Protein AF-0000000086030149 (afdb_homodimer)

Structure (mmCIF, N/CA/C/O backbone):
data_AF-0000000086030149-model_v1
#
loop_
_entity.id
_entity.type
_entity.pdbx_description
1 polymer "Cytokinin riboside 5'-monophosphate phosphoribohydrolase"
#
loop_
_atom_site.group_PDB
_atom_site.id
_atom_site.type_symbol
_atom_site.label_atom_id
_atom_site.label_alt_id
_atom_site.label_comp_id
_atom_site.label_asym_id
_atom_site.label_entity_id
_atom_site.label_seq_id
_atom_site.pdbx_PDB_ins_code
_atom_site.Cartn_x
_atom_site.Cartn_y
_atom_site.Cartn_z
_atom_site.occupancy
_atom_site.B_iso_or_equiv
_atom_site.auth_seq_id
_atom_site.auth_comp_id
_atom_site.auth_asym_id
_atom_site.auth_atom_id
_atom_site.pdbx_PDB_model_num
ATOM 1 N N . MET A 1 1 ? -12.594 3.15 23.938 1 31.2 1 MET A N 1
ATOM 2 C CA . MET A 1 1 ? -12.234 3.365 22.547 1 31.2 1 MET A CA 1
ATOM 3 C C . MET A 1 1 ? -10.844 2.828 22.25 1 31.2 1 MET A C 1
ATOM 5 O O . MET A 1 1 ? -10.547 2.432 21.125 1 31.2 1 MET A O 1
ATOM 9 N N . PHE A 1 2 ? -9.891 2.914 23.5 1 43.19 2 PHE A N 1
ATOM 10 C CA . PHE A 1 2 ? -8.516 2.43 23.625 1 43.19 2 PHE A CA 1
ATOM 11 C C . PHE A 1 2 ? -8.477 0.907 23.578 1 43.19 2 PHE A C 1
ATOM 13 O O . PHE A 1 2 ? -7.516 0.324 23.062 1 43.19 2 PHE A O 1
ATOM 20 N N . HIS A 1 3 ? -9.438 0.373 24.297 1 47.28 3 HIS A N 1
ATOM 21 C CA . HIS A 1 3 ? -9.578 -1.041 24.625 1 47.28 3 HIS A CA 1
ATOM 22 C C . HIS A 1 3 ? -9.57 -1.903 23.359 1 47.28 3 HIS A C 1
ATOM 24 O O . HIS A 1 3 ? -8.984 -2.988 23.359 1 47.28 3 HIS A O 1
ATOM 30 N N . ASP A 1 4 ? -9.812 -1.198 22.062 1 72.81 4 ASP A N 1
ATOM 31 C CA . ASP A 1 4 ? -10.172 -1.908 20.844 1 72.81 4 ASP A CA 1
ATOM 32 C C . ASP A 1 4 ? -8.984 -1.987 19.891 1 72.81 4 ASP A C 1
ATOM 34 O O . ASP A 1 4 ? -8.789 -3.002 19.219 1 72.81 4 ASP A O 1
ATOM 38 N N . LYS A 1 5 ? -7.871 -1.303 20.375 1 82.5 5 LYS A N 1
ATOM 39 C CA . LYS A 1 5 ? -6.75 -1.304 19.438 1 82.5 5 LYS A CA 1
ATOM 40 C C . LYS A 1 5 ? -5.777 -2.439 19.75 1 82.5 5 LYS A C 1
ATOM 42 O O . LYS A 1 5 ? -5.289 -3.109 18.828 1 82.5 5 LYS A O 1
ATOM 47 N N . LEU A 1 6 ? -5.566 -2.67 21.078 1 86.5 6 LEU A N 1
ATOM 48 C CA . LEU A 1 6 ? -4.672 -3.75 21.484 1 86.5 6 LEU A CA 1
ATOM 49 C C . LEU A 1 6 ? -5.188 -5.098 20.984 1 86.5 6 LEU A C 1
ATOM 51 O O . LEU A 1 6 ? -4.402 -5.957 20.578 1 86.5 6 LEU A O 1
ATOM 55 N N . GLN A 1 7 ? -6.438 -5.141 21.016 1 89.12 7 GLN A N 1
ATOM 56 C CA . GLN A 1 7 ? -7.043 -6.371 20.516 1 89.12 7 GLN A CA 1
ATOM 57 C C . GLN A 1 7 ? -6.781 -6.543 19.016 1 89.12 7 GLN A C 1
ATOM 59 O O . GLN A 1 7 ? -6.523 -7.6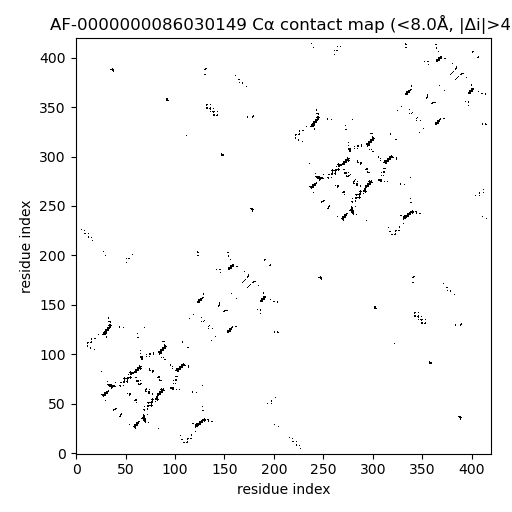52 18.547 1 89.12 7 GLN A O 1
ATOM 64 N N . ASP A 1 8 ? -6.789 -5.492 18.344 1 91.19 8 ASP A N 1
ATOM 65 C CA . ASP A 1 8 ? -6.523 -5.539 16.906 1 91.19 8 ASP A CA 1
ATOM 66 C C . ASP A 1 8 ? -5.086 -5.977 16.625 1 91.19 8 ASP A C 1
ATOM 68 O O . ASP A 1 8 ? -4.844 -6.801 15.742 1 91.19 8 ASP A O 1
ATOM 72 N N . TYR A 1 9 ? -4.184 -5.484 17.453 1 93.19 9 TYR A N 1
ATOM 73 C CA . TYR A 1 9 ? -2.779 -5.828 17.25 1 93.19 9 TYR A CA 1
ATOM 74 C C . TYR A 1 9 ? -2.533 -7.305 17.547 1 93.19 9 TYR A C 1
ATOM 76 O O . TYR A 1 9 ? -1.811 -7.98 16.812 1 93.19 9 TYR A O 1
ATOM 84 N N . ARG A 1 10 ? -3.16 -7.777 18.547 1 91.75 10 ARG A N 1
ATOM 85 C CA . ARG A 1 10 ? -3.018 -9.188 18.906 1 91.75 10 ARG A CA 1
ATOM 86 C C . ARG A 1 10 ? -3.607 -10.086 17.828 1 91.75 10 ARG A C 1
ATOM 88 O O . ARG A 1 10 ? -3.057 -11.148 17.531 1 91.75 10 ARG A O 1
ATOM 95 N N . GLN A 1 11 ? -4.664 -9.641 17.281 1 94 11 GLN A N 1
ATOM 96 C CA . GLN A 1 11 ? -5.293 -10.422 16.219 1 94 11 GLN A CA 1
ATOM 97 C C . GLN A 1 11 ? -4.395 -10.492 14.984 1 94 11 GLN A C 1
ATOM 99 O O . GLN A 1 11 ? -4.293 -11.547 14.344 1 94 11 GLN A O 1
ATOM 104 N N . ILE A 1 12 ? -3.762 -9.422 14.688 1 94.56 12 ILE A N 1
ATOM 105 C CA . ILE A 1 12 ? -2.848 -9.391 13.555 1 94.56 12 ILE A CA 1
ATOM 106 C C . ILE A 1 12 ? -1.706 -10.383 13.781 1 94.56 12 ILE A C 1
ATOM 108 O O . ILE A 1 12 ? -1.354 -11.148 12.883 1 94.56 12 ILE A O 1
ATOM 112 N N . LEU A 1 13 ? -1.191 -10.383 14.984 1 94 13 LEU A N 1
ATOM 113 C CA . LEU A 1 13 ? -0.119 -11.305 15.336 1 94 13 LEU A CA 1
ATOM 114 C C . LEU A 1 13 ? -0.585 -12.75 15.211 1 94 13 LEU A C 1
ATOM 116 O O . LEU A 1 13 ? 0.113 -13.586 14.633 1 94 13 LEU A O 1
ATOM 120 N N . ASP A 1 14 ? -1.779 -13 15.656 1 95.69 14 ASP A N 1
ATOM 121 C CA . ASP A 1 14 ? -2.332 -14.352 15.609 1 95.69 14 ASP A CA 1
ATOM 122 C C . ASP A 1 14 ? -2.541 -14.812 14.172 1 95.69 14 ASP A C 1
ATOM 124 O O . ASP A 1 14 ? -2.289 -15.977 13.844 1 95.69 14 ASP A O 1
ATOM 128 N N . GLU A 1 15 ? -2.98 -13.938 13.352 1 96.88 15 GLU A N 1
ATOM 129 C CA . GLU A 1 15 ? -3.176 -14.242 11.938 1 96.88 15 GLU A CA 1
ATOM 130 C C . GLU A 1 15 ? -1.861 -14.641 11.273 1 96.88 15 GLU A C 1
ATOM 132 O O . GLU A 1 15 ? -1.813 -15.609 10.516 1 96.88 15 GLU A O 1
ATOM 137 N N . CYS A 1 16 ? -0.811 -13.953 11.633 1 96.56 16 CYS A N 1
ATOM 138 C CA . CYS A 1 16 ? 0.49 -14.227 11.031 1 96.56 16 CYS A CA 1
ATOM 139 C C . CYS A 1 16 ? 1.035 -15.57 11.5 1 96.56 16 CYS A C 1
ATOM 141 O O . CYS A 1 16 ? 1.517 -16.375 10.695 1 96.56 16 CYS A O 1
ATOM 143 N N . VAL A 1 17 ? 0.889 -15.805 12.75 1 95.75 17 VAL A N 1
ATOM 144 C CA . VAL A 1 17 ? 1.412 -17.031 13.328 1 95.75 17 VAL A CA 1
ATOM 145 C C . VAL A 1 17 ? 0.68 -18.234 12.734 1 95.75 17 VAL A C 1
ATOM 147 O O . VAL A 1 17 ? 1.31 -19.219 12.336 1 95.75 17 VAL A O 1
ATOM 150 N N . ARG A 1 18 ? -0.593 -18.125 12.602 1 96.44 18 ARG A N 1
ATOM 151 C CA . ARG A 1 18 ? -1.398 -19.203 12.031 1 96.44 18 ARG A CA 1
ATOM 152 C C . ARG A 1 18 ? -1.04 -19.438 10.57 1 96.44 18 ARG A C 1
ATOM 154 O O . ARG A 1 18 ? -0.908 -20.594 10.141 1 96.44 18 ARG A O 1
ATOM 161 N N . ALA A 1 19 ? -0.898 -18.406 9.867 1 97.69 19 ALA A N 1
ATOM 162 C CA . ALA A 1 19 ? -0.553 -18.516 8.453 1 97.69 19 ALA A CA 1
ATOM 163 C C . ALA A 1 19 ? 0.834 -19.125 8.273 1 97.69 19 ALA A C 1
ATOM 165 O O . ALA A 1 19 ? 1.044 -19.953 7.383 1 97.69 19 ALA A O 1
ATOM 166 N N . ASP A 1 20 ? 1.762 -18.766 9.133 1 96.81 20 ASP A N 1
ATOM 167 C CA . ASP A 1 20 ? 3.125 -19.281 9.07 1 96.81 20 ASP A CA 1
ATOM 168 C C . ASP A 1 20 ? 3.143 -20.797 9.219 1 96.81 20 ASP A C 1
ATOM 170 O O . ASP A 1 20 ? 3.898 -21.484 8.523 1 96.81 20 ASP A O 1
ATOM 174 N N . GLU A 1 21 ? 2.357 -21.266 10.047 1 96.06 21 GLU A N 1
ATOM 175 C CA . GLU A 1 21 ? 2.312 -22.703 10.312 1 96.06 21 GLU A CA 1
ATOM 176 C C . GLU A 1 21 ? 1.965 -23.484 9.047 1 96.06 21 GLU A C 1
ATOM 178 O O . GLU A 1 21 ? 2.506 -24.578 8.812 1 96.06 21 GLU A O 1
ATOM 183 N N . GLN A 1 22 ? 1.144 -22.906 8.219 1 96.88 22 GLN A N 1
ATOM 184 C CA . GLN A 1 22 ? 0.702 -23.578 7.004 1 96.88 22 GLN A CA 1
ATOM 185 C C . GLN A 1 22 ? 1.646 -23.297 5.84 1 96.88 22 GLN A C 1
ATOM 187 O O . GLN A 1 22 ? 2.045 -24.203 5.117 1 96.88 22 GLN A O 1
ATOM 192 N N . LEU A 1 23 ? 2.092 -22.141 5.758 1 97.38 23 LEU A N 1
ATOM 193 C CA . LEU A 1 23 ? 2.816 -21.703 4.57 1 97.38 23 LEU A CA 1
ATOM 194 C C . LEU A 1 23 ? 4.25 -22.219 4.586 1 97.38 23 LEU A C 1
ATOM 196 O O . LEU A 1 23 ? 4.844 -22.453 3.529 1 97.38 23 LEU A O 1
ATOM 200 N N . GLU A 1 24 ? 4.797 -22.516 5.73 1 95.5 24 GLU A N 1
ATOM 201 C CA . GLU A 1 24 ? 6.152 -23.047 5.84 1 95.5 24 GLU A CA 1
ATOM 202 C C . GLU A 1 24 ? 6.262 -24.422 5.191 1 95.5 24 GLU A C 1
ATOM 204 O O . GLU A 1 24 ? 7.32 -24.797 4.684 1 95.5 24 GLU A O 1
ATOM 209 N N . THR A 1 25 ? 5.145 -25.078 5.074 1 95.12 25 THR A N 1
ATOM 210 C CA . THR A 1 25 ? 5.16 -26.469 4.609 1 95.12 25 THR A CA 1
ATOM 211 C C . THR A 1 25 ? 4.973 -26.531 3.096 1 95.12 25 THR A C 1
ATOM 213 O O . THR A 1 25 ? 5.121 -27.594 2.492 1 95.12 25 THR A O 1
ATOM 216 N N . VAL A 1 26 ? 4.801 -25.375 2.494 1 95.31 26 VAL A N 1
ATOM 217 C CA . VAL A 1 26 ? 4.422 -25.453 1.087 1 95.31 26 VAL A CA 1
ATOM 218 C C . VAL A 1 26 ? 5.312 -24.531 0.253 1 95.31 26 VAL A C 1
ATOM 220 O O . VAL A 1 26 ? 4.914 -24.094 -0.823 1 95.31 26 VAL A O 1
ATOM 223 N N . ARG A 1 27 ? 6.473 -24.281 0.708 1 93.25 27 ARG A N 1
ATOM 224 C CA . ARG A 1 27 ? 7.465 -23.531 -0.051 1 93.25 27 ARG A CA 1
ATOM 225 C C . ARG A 1 27 ? 8.07 -24.375 -1.162 1 93.25 27 ARG A C 1
ATOM 227 O O . ARG A 1 27 ? 8.039 -25.609 -1.095 1 93.25 27 ARG A O 1
ATOM 234 N N . PRO A 1 28 ? 8.625 -23.625 -2.164 1 94.81 28 PRO A N 1
ATOM 235 C CA . PRO A 1 28 ? 8.633 -22.203 -2.539 1 94.81 28 PRO A CA 1
ATOM 236 C C . PRO A 1 28 ? 7.324 -21.75 -3.188 1 94.81 28 PRO A C 1
ATOM 238 O O . PRO A 1 28 ? 6.566 -22.578 -3.697 1 94.81 28 PRO A O 1
ATOM 241 N N . ALA A 1 29 ? 7.043 -20.438 -3.137 1 97.94 29 ALA A N 1
ATOM 242 C CA . ALA A 1 29 ? 5.758 -19.953 -3.625 1 97.94 29 ALA A CA 1
ATOM 243 C C . ALA A 1 29 ? 5.941 -18.734 -4.523 1 97.94 29 ALA A C 1
ATOM 245 O O . ALA A 1 29 ? 6.996 -18.094 -4.508 1 97.94 29 ALA A O 1
ATOM 246 N N . VAL A 1 30 ? 4.934 -18.5 -5.344 1 98.69 30 VAL A N 1
ATOM 247 C CA . VAL A 1 30 ? 4.785 -17.281 -6.121 1 98.69 30 VAL A CA 1
ATOM 248 C C . VAL A 1 30 ? 3.471 -16.594 -5.758 1 98.69 30 VAL A C 1
ATOM 250 O O . VAL A 1 30 ? 2.447 -17.25 -5.57 1 98.69 30 VAL A O 1
ATOM 253 N N . SER A 1 31 ? 3.537 -15.273 -5.539 1 98.88 31 SER A N 1
ATOM 254 C CA . SER A 1 31 ? 2.328 -14.5 -5.281 1 98.88 31 SER A CA 1
ATOM 255 C C . SER A 1 31 ? 1.774 -13.891 -6.566 1 98.88 31 SER A C 1
ATOM 257 O O . SER A 1 31 ? 2.521 -13.312 -7.355 1 98.88 31 SER A O 1
ATOM 259 N N . ILE A 1 32 ? 0.472 -14.047 -6.73 1 98.94 32 ILE A N 1
ATOM 260 C CA . ILE A 1 32 ? -0.222 -13.414 -7.848 1 98.94 32 ILE A CA 1
ATOM 261 C C . ILE A 1 32 ? -1.259 -12.422 -7.32 1 98.94 32 ILE A C 1
ATOM 263 O O . ILE A 1 32 ? -2.164 -12.805 -6.574 1 98.94 32 ILE A O 1
ATOM 267 N N . TYR A 1 33 ? -1.094 -11.094 -7.695 1 98.88 33 TYR A N 1
ATOM 268 C CA . TYR A 1 33 ? -2.055 -10.039 -7.387 1 98.88 33 TYR A CA 1
ATOM 269 C C . TYR A 1 33 ? -2.943 -9.75 -8.594 1 98.88 33 TYR A C 1
ATOM 271 O O . TYR A 1 33 ? -2.463 -9.68 -9.727 1 98.88 33 TYR A O 1
ATOM 279 N N . GLY A 1 34 ? -4.254 -9.57 -8.266 1 98.81 34 GLY A N 1
ATOM 280 C CA . GLY A 1 34 ? -5.102 -9.25 -9.406 1 98.81 34 GLY A CA 1
ATOM 281 C C . GLY A 1 34 ? -6.516 -8.867 -9.008 1 98.81 34 GLY A C 1
ATOM 282 O O . GLY A 1 34 ? -6.914 -9.062 -7.855 1 98.81 34 GLY A O 1
ATOM 283 N N . SER A 1 35 ? -7.277 -8.531 -9.938 1 98.62 35 SER A N 1
ATOM 284 C CA . SER A 1 35 ? -8.617 -7.973 -9.789 1 98.62 35 SER A CA 1
ATOM 285 C C . SER A 1 35 ? -9.578 -8.984 -9.172 1 98.62 35 SER A C 1
ATOM 287 O O . SER A 1 35 ? -9.578 -10.156 -9.547 1 98.62 35 SER A O 1
ATOM 289 N N . ALA A 1 36 ? -10.453 -8.461 -8.375 1 97.56 36 ALA A N 1
ATOM 290 C CA . ALA A 1 36 ? -11.562 -9.25 -7.852 1 97.56 36 ALA A CA 1
ATOM 291 C C . ALA A 1 36 ? -12.75 -9.211 -8.805 1 97.56 36 ALA A C 1
ATOM 293 O O . ALA A 1 36 ? -13.727 -9.953 -8.617 1 97.56 36 ALA A O 1
ATOM 294 N N . ARG A 1 37 ? -12.664 -8.453 -9.914 1 97.38 37 ARG A N 1
ATOM 295 C CA . ARG A 1 37 ? -13.898 -8.102 -10.602 1 97.38 37 ARG A CA 1
ATOM 296 C C . ARG A 1 37 ? -13.906 -8.625 -12.031 1 97.38 37 ARG A C 1
ATOM 298 O O . ARG A 1 37 ? -14.969 -8.781 -12.633 1 97.38 37 ARG A O 1
ATOM 305 N N . LEU A 1 38 ? -12.734 -8.891 -12.609 1 98.12 38 LEU A N 1
ATOM 306 C CA . LEU A 1 38 ? -12.727 -9.312 -14.008 1 98.12 38 LEU A CA 1
ATOM 307 C C . LEU A 1 38 ? -13.391 -10.68 -14.164 1 98.12 38 LEU A C 1
ATOM 309 O O . LEU A 1 38 ? -13.086 -11.609 -13.422 1 98.12 38 LEU A O 1
ATOM 313 N N . PRO A 1 39 ? -14.211 -10.82 -15.133 1 97.5 39 PRO A N 1
ATOM 314 C CA . PRO A 1 39 ? -14.992 -12.055 -15.281 1 97.5 39 PRO A CA 1
ATOM 315 C C . PRO A 1 39 ? -14.188 -13.195 -15.898 1 97.5 39 PRO A C 1
ATOM 317 O O . PRO A 1 39 ? -13.117 -12.961 -16.469 1 97.5 39 PRO A O 1
ATOM 320 N N . GLU A 1 40 ? -14.734 -14.328 -15.875 1 97.81 40 GLU A N 1
ATOM 321 C CA . GLU A 1 40 ? -14.078 -15.57 -16.297 1 97.81 40 GLU A CA 1
ATOM 322 C C . GLU A 1 40 ? -13.781 -15.555 -17.781 1 97.81 40 GLU A C 1
ATOM 324 O O . GLU A 1 40 ? -12.812 -16.172 -18.234 1 97.81 40 GLU A O 1
ATOM 329 N N . HIS A 1 41 ? -14.562 -14.797 -18.516 1 97.5 41 HIS A N 1
ATOM 330 C CA . HIS A 1 41 ? -14.406 -14.852 -19.969 1 97.5 41 HIS A CA 1
ATOM 331 C C . HIS A 1 41 ? -13.383 -13.82 -20.453 1 97.5 41 HIS A C 1
ATOM 333 O O . HIS A 1 41 ? -13.078 -13.758 -21.641 1 97.5 41 HIS A O 1
ATOM 339 N N . SER A 1 42 ? -12.82 -13.07 -19.516 1 97.94 42 SER A N 1
ATOM 340 C CA . SER A 1 42 ? -11.828 -12.078 -19.922 1 97.94 42 SER A CA 1
ATOM 341 C C . SER A 1 42 ? -10.516 -12.742 -20.328 1 97.94 42 SER A C 1
ATOM 343 O O . SER A 1 42 ? -10.164 -13.805 -19.797 1 97.94 42 SER A O 1
ATOM 345 N N . PRO A 1 43 ? -9.781 -12.141 -21.297 1 98.12 43 PRO A N 1
ATOM 346 C CA . PRO A 1 43 ? -8.469 -12.672 -21.672 1 98.12 43 PRO A CA 1
ATOM 347 C C . PRO A 1 43 ? -7.492 -12.703 -20.5 1 98.12 43 PRO A C 1
ATOM 349 O O . PRO A 1 43 ? -6.645 -13.594 -20.422 1 98.12 43 PRO A O 1
ATOM 352 N N . GLU A 1 44 ? -7.625 -11.797 -19.594 1 98.56 44 GLU A N 1
ATOM 353 C CA . GLU A 1 44 ? -6.762 -11.75 -18.406 1 98.56 44 GLU A CA 1
ATOM 354 C C . GLU A 1 44 ? -6.992 -12.961 -17.516 1 98.56 44 GLU A C 1
ATOM 356 O O . GLU A 1 44 ? -6.047 -13.492 -16.922 1 98.56 44 GLU A O 1
ATOM 361 N N . TYR A 1 45 ? -8.258 -13.359 -17.422 1 98.75 45 TYR A N 1
ATOM 362 C CA . TYR A 1 45 ? -8.586 -14.539 -16.625 1 98.75 45 TYR A CA 1
ATOM 363 C C . TYR A 1 45 ? -7.906 -15.781 -17.172 1 98.75 45 TYR A C 1
ATOM 365 O O . TYR A 1 45 ? -7.223 -16.5 -16.453 1 98.75 45 TYR A O 1
ATOM 373 N N . ALA A 1 46 ? -8.023 -15.977 -18.453 1 98.75 46 ALA A N 1
ATOM 374 C CA . ALA A 1 46 ? -7.441 -17.141 -19.125 1 98.75 46 ALA A CA 1
ATOM 375 C C . ALA A 1 46 ? -5.922 -17.141 -18.984 1 98.75 46 ALA A C 1
ATOM 377 O O . ALA A 1 46 ? -5.32 -18.188 -18.703 1 98.75 46 ALA A O 1
ATOM 378 N N . GLN A 1 47 ? -5.34 -16.031 -19.188 1 98.81 47 GLN A N 1
ATOM 379 C CA . GLN A 1 47 ? -3.887 -15.93 -19.094 1 98.81 47 GLN A CA 1
ATOM 380 C C . GLN A 1 47 ? -3.398 -16.203 -17.672 1 98.81 47 GLN A C 1
ATOM 382 O O . GLN A 1 47 ? -2.408 -16.906 -17.484 1 98.81 47 GLN A O 1
ATOM 387 N N . THR A 1 48 ? -4.086 -15.672 -16.688 1 98.88 48 THR A N 1
ATOM 388 C CA . THR A 1 48 ? -3.713 -15.875 -15.289 1 98.88 48 THR A CA 1
ATOM 389 C C . THR A 1 48 ? -3.812 -17.359 -14.914 1 98.88 48 THR A C 1
ATOM 391 O O . THR A 1 48 ? -2.93 -17.891 -14.242 1 98.88 48 THR A O 1
ATOM 394 N N . GLU A 1 49 ? -4.863 -17.969 -15.391 1 98.88 49 GLU A N 1
ATOM 395 C CA . GLU A 1 49 ? -5.059 -19.391 -15.133 1 98.88 49 GLU A CA 1
ATOM 396 C C . GLU A 1 49 ? -3.922 -20.219 -15.734 1 98.88 49 GLU A C 1
ATOM 398 O O . GLU A 1 49 ? -3.379 -21.109 -15.07 1 98.88 49 GLU A O 1
ATOM 403 N N . ARG A 1 50 ? -3.529 -19.906 -16.938 1 98.81 50 ARG A N 1
ATOM 404 C CA . ARG A 1 50 ? -2.453 -20.625 -17.609 1 98.81 50 ARG A CA 1
ATOM 405 C C . ARG A 1 50 ? -1.127 -20.438 -16.891 1 98.81 50 ARG A C 1
ATOM 407 O O . ARG A 1 50 ? -0.389 -21.391 -16.656 1 98.81 50 ARG A O 1
ATOM 414 N N . LEU A 1 51 ? -0.843 -19.234 -16.516 1 98.81 51 LEU A N 1
ATOM 415 C CA . LEU A 1 51 ? 0.399 -18.938 -15.805 1 98.81 51 LEU A CA 1
ATOM 416 C C . LEU A 1 51 ? 0.464 -19.703 -14.484 1 98.81 51 LEU A C 1
ATOM 418 O O . LEU A 1 51 ? 1.471 -20.344 -14.188 1 98.81 51 LEU A O 1
ATOM 422 N N . ALA A 1 52 ? -0.624 -19.656 -13.75 1 98.88 52 ALA A N 1
ATOM 423 C CA . ALA A 1 52 ? -0.663 -20.312 -12.445 1 98.88 52 ALA A CA 1
ATOM 424 C C . ALA A 1 52 ? -0.482 -21.812 -12.586 1 98.88 52 ALA A C 1
ATOM 426 O O . ALA A 1 52 ? 0.21 -22.453 -11.781 1 98.88 52 ALA A O 1
ATOM 427 N N . ARG A 1 53 ? -1.09 -22.391 -13.602 1 98.81 53 ARG A N 1
ATOM 428 C CA . ARG A 1 53 ? -0.941 -23.828 -13.859 1 98.81 53 ARG A CA 1
ATOM 429 C C . ARG A 1 53 ? 0.511 -24.188 -14.156 1 98.81 53 ARG A C 1
ATOM 431 O O . ARG A 1 53 ? 1.021 -25.188 -13.672 1 98.81 53 ARG A O 1
ATOM 438 N N . ARG A 1 54 ? 1.147 -23.375 -14.898 1 98.62 54 ARG A N 1
ATOM 439 C CA . ARG A 1 54 ? 2.541 -23.625 -15.258 1 98.62 54 ARG A CA 1
ATOM 440 C C . ARG A 1 54 ? 3.449 -23.5 -14.039 1 98.62 54 ARG A C 1
ATOM 442 O O . ARG A 1 54 ? 4.383 -24.297 -13.875 1 98.62 54 ARG A O 1
ATOM 449 N N . PHE A 1 55 ? 3.189 -22.531 -13.164 1 98.38 55 PHE A N 1
ATOM 450 C CA . PHE A 1 55 ? 3.939 -22.422 -11.922 1 98.38 55 PHE A CA 1
ATOM 451 C C . PHE A 1 55 ? 3.752 -23.672 -11.062 1 98.38 55 PHE A C 1
ATOM 453 O O . PHE A 1 55 ? 4.723 -24.234 -10.555 1 98.38 55 PHE A O 1
ATOM 460 N N . ALA A 1 56 ? 2.498 -24.094 -10.984 1 98.19 56 ALA A N 1
ATOM 461 C CA . ALA A 1 56 ? 2.172 -25.281 -10.18 1 98.19 56 ALA A CA 1
ATOM 462 C C . ALA A 1 56 ? 2.854 -26.531 -10.727 1 98.19 56 ALA A C 1
ATOM 464 O O . ALA A 1 56 ? 3.422 -27.312 -9.969 1 98.19 56 ALA A O 1
ATOM 465 N N . ASN A 1 57 ? 2.814 -26.641 -12.016 1 98 57 ASN A N 1
ATOM 466 C CA . ASN A 1 57 ? 3.432 -27.797 -12.664 1 98 57 ASN A CA 1
ATOM 467 C C . ASN A 1 57 ? 4.949 -27.797 -12.484 1 98 57 ASN A C 1
ATOM 469 O O . ASN A 1 57 ? 5.59 -28.844 -12.562 1 98 57 ASN A O 1
ATOM 473 N N . ALA A 1 58 ? 5.496 -26.625 -12.219 1 96.69 58 ALA A N 1
ATOM 474 C CA . ALA A 1 58 ? 6.934 -26.5 -12 1 96.69 58 ALA A CA 1
ATOM 475 C C . ALA A 1 58 ? 7.281 -26.688 -10.523 1 96.69 58 ALA A C 1
ATOM 477 O O . ALA A 1 58 ? 8.438 -26.531 -10.125 1 96.69 58 ALA A O 1
ATOM 478 N N . GLY A 1 59 ? 6.297 -26.891 -9.688 1 95.69 59 GLY A N 1
ATOM 479 C CA . GLY A 1 59 ? 6.539 -27.234 -8.289 1 95.69 59 GLY A CA 1
ATOM 480 C C . GLY A 1 59 ? 6.371 -26.062 -7.352 1 95.69 59 GLY A C 1
ATOM 481 O O . GLY A 1 59 ? 6.723 -26.141 -6.176 1 95.69 59 GLY A O 1
ATOM 482 N N . LEU A 1 60 ? 5.781 -24.969 -7.871 1 97.62 60 LEU A N 1
ATOM 483 C CA . LEU A 1 60 ? 5.586 -23.797 -7.02 1 97.62 60 LEU A CA 1
ATOM 484 C C . LEU A 1 60 ? 4.191 -23.797 -6.406 1 97.62 60 LEU A C 1
ATOM 486 O O . LEU A 1 60 ? 3.215 -24.141 -7.078 1 97.62 60 LEU A O 1
ATOM 490 N N . THR A 1 61 ? 4.145 -23.406 -5.148 1 98.56 61 THR A N 1
ATOM 491 C CA . THR A 1 61 ? 2.869 -23.016 -4.551 1 98.56 61 THR A CA 1
ATOM 492 C C . THR A 1 61 ? 2.404 -21.672 -5.098 1 98.56 61 THR A C 1
ATOM 494 O O . THR A 1 61 ? 3.213 -20.75 -5.277 1 98.56 61 THR A O 1
ATOM 497 N N . VAL A 1 62 ? 1.114 -21.594 -5.375 1 98.88 62 VAL A N 1
ATOM 498 C CA . VAL A 1 62 ? 0.566 -20.328 -5.84 1 98.88 62 VAL A CA 1
ATOM 499 C C . VAL A 1 62 ? -0.249 -19.672 -4.727 1 98.88 62 VAL A C 1
ATOM 501 O O . VAL A 1 62 ? -1.187 -20.281 -4.199 1 98.88 62 VAL A O 1
ATOM 504 N N . LEU A 1 63 ? 0.153 -18.438 -4.336 1 98.94 63 LEU A N 1
ATOM 505 C CA . LEU A 1 63 ? -0.596 -17.625 -3.385 1 98.94 63 LEU A CA 1
ATOM 506 C C . LEU A 1 63 ? -1.459 -16.609 -4.109 1 98.94 63 LEU A C 1
ATOM 508 O O . LEU A 1 63 ? -0.968 -15.867 -4.973 1 98.94 63 LEU A O 1
ATOM 512 N N . SER A 1 64 ? -2.705 -16.578 -3.844 1 98.81 64 SER A N 1
ATOM 513 C CA . SER A 1 64 ? -3.631 -15.555 -4.324 1 98.81 64 SER A CA 1
ATOM 514 C C . SER A 1 64 ? -4.539 -15.055 -3.203 1 98.81 64 SER A C 1
ATOM 516 O O . SER A 1 64 ? -4.516 -15.594 -2.096 1 98.81 64 SER A O 1
ATOM 518 N N . GLY A 1 65 ? -5.383 -14.086 -3.541 1 98.56 65 GLY A N 1
ATOM 519 C CA . GLY A 1 65 ? -6.234 -13.484 -2.523 1 98.56 65 GLY A CA 1
ATOM 520 C C . GLY A 1 65 ? -7.488 -14.297 -2.244 1 98.56 65 GLY A C 1
ATOM 521 O O . GLY A 1 65 ? -8.289 -13.93 -1.383 1 98.56 65 GLY A O 1
ATOM 522 N N . GLY A 1 66 ? -7.766 -15.289 -2.98 1 98.62 66 GLY A N 1
ATOM 523 C CA . GLY A 1 66 ? -8.773 -16.281 -2.656 1 98.62 66 GLY A CA 1
ATOM 524 C C . GLY A 1 66 ? -10.172 -15.891 -3.086 1 98.62 66 GLY A C 1
ATOM 525 O O . GLY A 1 66 ? -11.086 -16.703 -3.07 1 98.62 66 GLY A O 1
ATOM 526 N N . GLY A 1 67 ? -10.352 -14.609 -3.484 1 98.06 67 GLY A N 1
ATOM 527 C CA . GLY A 1 67 ? -11.664 -14.133 -3.883 1 98.06 67 GLY A CA 1
ATOM 528 C C . GLY A 1 67 ? -11.992 -14.438 -5.332 1 98.06 67 GLY A C 1
ATOM 529 O O . GLY A 1 67 ? -11.414 -15.344 -5.93 1 98.06 67 GLY A O 1
ATOM 530 N N . PRO A 1 68 ? -12.969 -13.75 -5.875 1 98.06 68 PRO A N 1
ATOM 531 C CA . PRO A 1 68 ? -13.359 -13.93 -7.277 1 98.06 68 PRO A CA 1
ATOM 532 C C . PRO A 1 68 ? -12.398 -13.242 -8.25 1 98.06 68 PRO A C 1
ATOM 534 O O . PRO A 1 68 ? -11.344 -12.758 -7.836 1 98.06 68 PRO A O 1
ATOM 537 N N . GLY A 1 69 ? -12.672 -13.273 -9.547 1 98.5 69 GLY A N 1
ATOM 538 C CA . GLY A 1 69 ? -11.883 -12.586 -10.562 1 98.5 69 GLY A CA 1
ATOM 539 C C . GLY A 1 69 ? -10.562 -13.273 -10.852 1 98.5 69 GLY A C 1
ATOM 540 O O . GLY A 1 69 ? -10.5 -14.5 -10.969 1 98.5 69 GLY A O 1
ATOM 541 N N . LEU A 1 70 ? -9.602 -12.5 -10.945 1 98.88 70 LEU A N 1
ATOM 542 C CA . LEU A 1 70 ? -8.297 -13.047 -11.32 1 98.88 70 LEU A CA 1
ATOM 543 C C . LEU A 1 70 ? -7.668 -13.781 -10.148 1 98.88 70 LEU A C 1
ATOM 545 O O . LEU A 1 70 ? -6.77 -14.609 -10.336 1 98.88 70 LEU A O 1
ATOM 549 N N . MET A 1 71 ? -8.156 -13.492 -8.938 1 98.88 71 MET A N 1
ATOM 550 C CA . MET A 1 71 ? -7.723 -14.305 -7.805 1 98.88 71 MET A CA 1
ATOM 551 C C . MET A 1 71 ? -8.188 -15.75 -7.961 1 98.88 71 MET A C 1
ATOM 553 O O . MET A 1 71 ? -7.434 -16.688 -7.672 1 98.88 71 MET A O 1
ATOM 557 N N . ALA A 1 72 ? -9.391 -15.906 -8.461 1 98.88 72 ALA A N 1
ATOM 558 C CA . ALA A 1 72 ? -9.922 -17.25 -8.727 1 98.88 72 ALA A CA 1
ATOM 559 C C . ALA A 1 72 ? -9.18 -17.906 -9.883 1 98.88 72 ALA A C 1
ATOM 561 O O . ALA A 1 72 ? -8.906 -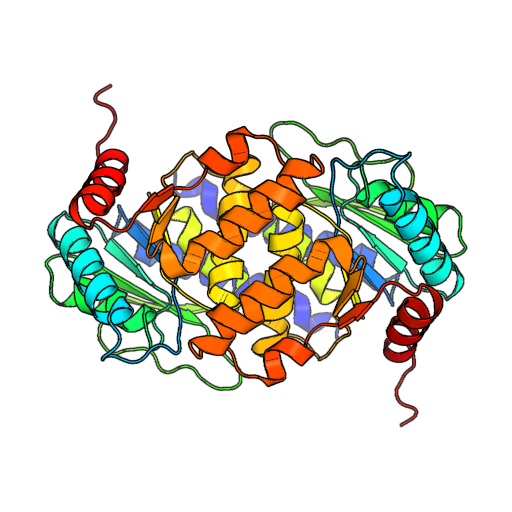19.109 -9.844 1 98.88 72 ALA A O 1
ATOM 562 N N . ALA A 1 73 ? -8.844 -17.156 -10.875 1 98.94 73 ALA A N 1
ATOM 563 C CA . ALA A 1 73 ? -8.086 -17.672 -12.008 1 98.94 73 ALA A CA 1
ATOM 564 C C . ALA A 1 73 ? -6.75 -18.266 -11.555 1 98.94 73 ALA A C 1
ATOM 566 O O . ALA A 1 73 ? -6.367 -19.359 -11.977 1 98.94 73 ALA A O 1
ATOM 567 N N . ALA A 1 74 ? -6.074 -17.516 -10.688 1 98.94 74 ALA A N 1
ATOM 568 C CA . ALA A 1 74 ? -4.793 -17.969 -10.148 1 98.94 74 ALA A CA 1
ATOM 569 C C . ALA A 1 74 ? -4.953 -19.266 -9.367 1 98.94 74 ALA A C 1
ATOM 571 O O . ALA A 1 74 ? -4.23 -20.234 -9.609 1 98.94 74 ALA A O 1
ATOM 572 N N . ASN A 1 75 ? -5.953 -19.281 -8.484 1 98.88 75 ASN A N 1
ATOM 573 C CA . ASN A 1 75 ? -6.191 -20.484 -7.691 1 98.88 75 ASN A CA 1
ATOM 574 C C . ASN A 1 75 ? -6.598 -21.656 -8.578 1 98.88 75 ASN A C 1
ATOM 576 O O . ASN A 1 75 ? -6.113 -22.766 -8.391 1 98.88 75 ASN A O 1
ATOM 580 N N . LYS A 1 76 ? -7.449 -21.422 -9.523 1 98.88 76 LYS A N 1
ATOM 581 C CA . LYS A 1 76 ? -7.934 -22.484 -10.406 1 98.88 76 LYS A CA 1
ATOM 582 C C . LYS A 1 76 ? -6.789 -23.109 -11.195 1 98.88 76 LYS A C 1
ATOM 584 O O . LYS A 1 76 ? -6.691 -24.328 -11.305 1 98.88 76 LYS A O 1
ATOM 589 N N . GLY A 1 77 ? -5.957 -22.281 -11.742 1 98.81 77 GLY A N 1
ATOM 590 C CA . GLY A 1 77 ? -4.809 -22.781 -12.477 1 98.81 77 GLY A CA 1
ATOM 591 C C . GLY A 1 77 ? -3.914 -23.688 -11.641 1 98.81 77 GLY A C 1
ATOM 592 O O . GLY A 1 77 ? -3.523 -24.766 -12.094 1 98.81 77 GLY A O 1
ATOM 593 N N . ALA A 1 78 ? -3.641 -23.266 -10.453 1 98.75 78 ALA A N 1
ATOM 594 C CA . ALA A 1 78 ? -2.787 -24.047 -9.562 1 98.75 78 ALA A CA 1
ATOM 595 C C . ALA A 1 78 ? -3.479 -25.344 -9.133 1 98.75 78 ALA A C 1
ATOM 597 O O . ALA A 1 78 ? -2.857 -26.406 -9.109 1 98.75 78 ALA A O 1
ATOM 598 N N . TYR A 1 79 ? -4.73 -25.219 -8.844 1 98.5 79 TYR A N 1
ATOM 599 C CA . TYR A 1 79 ? -5.539 -26.328 -8.336 1 98.5 79 TYR A CA 1
ATOM 600 C C . TYR A 1 79 ? -5.637 -27.438 -9.367 1 98.5 79 TYR A C 1
ATOM 602 O O . TYR A 1 79 ? -5.656 -28.625 -9.008 1 98.5 79 TYR A O 1
ATOM 610 N N . THR A 1 80 ? -5.695 -27.094 -10.602 1 97.5 80 THR A N 1
ATOM 611 C CA . THR A 1 80 ? -5.863 -28.078 -11.672 1 97.5 80 THR A CA 1
ATOM 612 C C . THR A 1 80 ? -4.512 -28.578 -12.164 1 97.5 80 THR A C 1
ATOM 614 O O . THR A 1 80 ? -4.445 -29.516 -12.961 1 97.5 80 THR A O 1
ATOM 617 N N . GLY A 1 81 ? -3.453 -27.953 -11.664 1 95.31 81 GLY A N 1
ATOM 618 C CA . GLY A 1 81 ? -2.104 -28.438 -11.922 1 95.31 81 GLY A CA 1
ATOM 619 C C . GLY A 1 81 ? -1.583 -29.359 -10.828 1 95.31 81 GLY A C 1
ATOM 620 O O . GLY A 1 81 ? -2.367 -29.969 -10.109 1 95.31 81 GLY A O 1
ATOM 621 N N . ASN A 1 82 ? -0.25 -29.484 -10.742 1 90.5 82 ASN A N 1
ATOM 622 C CA . ASN A 1 82 ? 0.39 -30.391 -9.789 1 90.5 82 ASN A CA 1
ATOM 623 C C . ASN A 1 82 ? 0.895 -29.641 -8.562 1 90.5 82 ASN A C 1
ATOM 625 O O . ASN A 1 82 ? 1.686 -30.188 -7.785 1 90.5 82 ASN A O 1
ATOM 629 N N . GLY A 1 83 ? 0.443 -28.453 -8.375 1 89.06 83 GLY A N 1
ATOM 630 C CA . GLY A 1 83 ? 0.947 -27.672 -7.25 1 89.06 83 GLY A CA 1
ATOM 631 C C . GLY A 1 83 ? -0.112 -27.391 -6.207 1 89.06 83 GLY A C 1
ATOM 632 O O . GLY A 1 83 ? -1.207 -27.953 -6.25 1 89.06 83 GLY A O 1
ATOM 633 N N . ILE A 1 84 ? 0.275 -26.609 -5.188 1 98 84 ILE A N 1
ATOM 634 C CA . ILE A 1 84 ? -0.605 -26.234 -4.086 1 98 84 ILE A CA 1
ATOM 635 C C . ILE A 1 84 ? -1.191 -24.844 -4.332 1 98 84 ILE A C 1
ATOM 637 O O . ILE A 1 84 ? -0.462 -23.906 -4.66 1 98 84 ILE A O 1
ATOM 641 N N . SER A 1 85 ? -2.484 -24.781 -4.254 1 98.81 85 SER A N 1
ATOM 642 C CA . SER A 1 85 ? -3.227 -23.531 -4.391 1 98.81 85 SER A CA 1
ATOM 643 C C . SER A 1 85 ? -3.637 -22.984 -3.033 1 98.81 85 SER A C 1
ATOM 645 O O . SER A 1 85 ? -4.395 -23.625 -2.297 1 98.81 85 SER A O 1
ATOM 647 N N . VAL A 1 86 ? -3.152 -21.766 -2.674 1 98.94 86 VAL A N 1
ATOM 648 C CA . VAL A 1 86 ? -3.445 -21.156 -1.38 1 98.94 86 VAL A CA 1
ATOM 649 C C . VAL A 1 86 ? -4.246 -19.875 -1.581 1 98.94 86 VAL A C 1
ATOM 651 O O . VAL A 1 86 ? -3.859 -19 -2.377 1 98.94 86 VAL A O 1
ATOM 654 N N . GLY A 1 87 ? -5.371 -19.797 -0.882 1 98.81 87 GLY A N 1
ATOM 655 C CA . GLY A 1 87 ? -6.117 -18.547 -0.797 1 98.81 87 GLY A CA 1
ATOM 656 C C . GLY A 1 87 ? -5.863 -17.781 0.492 1 98.81 87 GLY A C 1
ATOM 657 O O . GLY A 1 87 ? -6.109 -18.312 1.582 1 98.81 87 GLY A O 1
ATOM 658 N N . LEU A 1 88 ? -5.32 -16.609 0.347 1 98.75 88 LEU A N 1
ATOM 659 C CA . LEU A 1 88 ? -5.246 -15.68 1.472 1 98.75 88 LEU A CA 1
ATOM 660 C C . LEU A 1 88 ? -6.469 -14.758 1.503 1 98.75 88 LEU A C 1
ATOM 662 O O . LEU A 1 88 ? -6.418 -13.633 1.002 1 98.75 88 LEU A O 1
ATOM 666 N N . ASN A 1 89 ? -7.504 -15.242 2.15 1 98.38 89 ASN A N 1
ATOM 667 C CA . ASN A 1 89 ? -8.797 -14.578 2.131 1 98.38 89 ASN A CA 1
ATOM 668 C C . ASN A 1 89 ? -8.852 -13.414 3.123 1 98.38 89 ASN A C 1
ATOM 670 O O . ASN A 1 89 ? -8.18 -13.453 4.156 1 98.38 89 ASN A O 1
ATOM 674 N N . ILE A 1 90 ? -9.578 -12.406 2.748 1 97.69 90 ILE A N 1
ATOM 675 C CA . ILE A 1 90 ? -9.781 -11.25 3.613 1 97.69 90 ILE A CA 1
ATOM 676 C C . ILE A 1 90 ? -11.25 -11.172 4.035 1 97.69 90 ILE A C 1
ATOM 678 O O . ILE A 1 90 ? -12.148 -11.359 3.213 1 97.69 90 ILE A O 1
ATOM 682 N N . VAL A 1 91 ? -11.492 -10.93 5.293 1 94.69 91 VAL A N 1
ATOM 683 C CA . VAL A 1 91 ? -12.836 -10.711 5.812 1 94.69 91 VAL A CA 1
ATOM 684 C C . VAL A 1 91 ? -13.227 -9.25 5.637 1 94.69 91 VAL A C 1
ATOM 686 O O . VAL A 1 91 ? -12.547 -8.352 6.141 1 94.69 91 VAL A O 1
ATOM 689 N N . LEU A 1 92 ? -14.312 -9.031 4.93 1 92.94 92 LEU A N 1
ATOM 690 C CA . LEU A 1 92 ? -14.789 -7.688 4.637 1 92.94 92 LEU A CA 1
ATOM 691 C C . LEU A 1 92 ? -16.203 -7.477 5.18 1 92.94 92 LEU A C 1
ATOM 693 O O . LEU A 1 92 ? -16.938 -8.445 5.402 1 92.94 92 LEU A O 1
ATOM 697 N N . PRO A 1 93 ? -16.578 -6.16 5.43 1 84.56 93 PRO A N 1
ATOM 698 C CA . PRO A 1 93 ? -17.953 -5.91 5.836 1 84.56 93 PRO A CA 1
ATOM 699 C C . PRO A 1 93 ? -18.969 -6.508 4.867 1 84.56 93 PRO A C 1
ATOM 701 O O . PRO A 1 93 ? -19.969 -7.094 5.293 1 84.56 93 PRO A O 1
ATOM 704 N N . ARG A 1 94 ? -18.766 -6.316 3.607 1 78.81 94 ARG A N 1
ATOM 705 C CA . ARG A 1 94 ? -19.5 -7.043 2.576 1 78.81 94 ARG A CA 1
ATOM 706 C C . ARG A 1 94 ? -18.734 -8.297 2.146 1 78.81 94 ARG A C 1
ATOM 708 O O . ARG A 1 94 ? -17.844 -8.227 1.297 1 78.81 94 ARG A O 1
ATOM 715 N N . GLU A 1 95 ? -19.094 -9.305 2.584 1 73.5 95 GLU A N 1
ATOM 716 C CA . GLU A 1 95 ? -18.312 -10.531 2.578 1 73.5 95 GLU A CA 1
ATOM 717 C C . GLU A 1 95 ? -17.922 -10.938 1.159 1 73.5 95 GLU A C 1
ATOM 719 O O . GLU A 1 95 ? -18.734 -10.844 0.238 1 73.5 95 GLU A O 1
ATOM 724 N N . GLN A 1 96 ? -16.625 -11.18 1.094 1 78.94 96 GLN A N 1
ATOM 725 C CA . GLN A 1 96 ? -16.062 -11.852 -0.076 1 78.94 96 GLN A CA 1
ATOM 726 C C . GLN A 1 96 ? -16.141 -13.367 0.063 1 78.94 96 GLN A C 1
ATOM 728 O O . GLN A 1 96 ? -15.695 -13.93 1.062 1 78.94 96 GLN A O 1
ATOM 733 N N . ILE A 1 97 ? -16.703 -14.125 -0.899 1 89.56 97 ILE A N 1
ATOM 734 C CA . ILE A 1 97 ? -16.812 -15.578 -0.88 1 89.56 97 ILE A CA 1
ATOM 735 C C . ILE A 1 97 ? -15.539 -16.203 -1.446 1 89.56 97 ILE A C 1
ATOM 737 O O . ILE A 1 97 ? -15.148 -15.914 -2.58 1 89.56 97 ILE A O 1
ATOM 741 N N . PRO A 1 98 ? -14.938 -17 -0.644 1 97.06 98 PRO A N 1
ATOM 742 C CA . PRO A 1 98 ? -13.75 -17.688 -1.174 1 97.06 98 PRO A CA 1
ATOM 743 C C . PRO A 1 98 ? -14.062 -18.531 -2.406 1 97.06 98 PRO A C 1
ATOM 745 O O . PRO A 1 98 ? -15.117 -19.172 -2.475 1 97.06 98 PRO A O 1
ATOM 748 N N . ASN A 1 99 ? -13.188 -18.453 -3.385 1 98.31 99 ASN A N 1
ATOM 749 C CA . ASN A 1 99 ? -13.383 -19.312 -4.551 1 98.31 99 ASN A CA 1
ATOM 750 C C . ASN A 1 99 ? -13.164 -20.797 -4.203 1 98.31 99 ASN A C 1
ATOM 752 O O . ASN A 1 99 ? -12.57 -21.109 -3.172 1 98.31 99 ASN A O 1
ATOM 756 N N . PRO A 1 100 ? -13.609 -21.75 -5.031 1 98.12 100 PRO A N 1
ATOM 757 C CA . PRO A 1 100 ? -13.594 -23.172 -4.652 1 98.12 100 PRO A CA 1
ATOM 758 C C . PRO A 1 100 ? -12.281 -23.859 -5.023 1 98.12 100 PRO A C 1
ATOM 760 O O . PRO A 1 100 ? -12.156 -25.078 -4.852 1 98.12 100 PRO A O 1
ATOM 763 N N . TYR A 1 101 ? -11.234 -23.203 -5.469 1 98.69 101 TYR A N 1
ATOM 764 C CA . TYR A 1 101 ? -10.023 -23.797 -6.004 1 98.69 101 TYR A CA 1
ATOM 765 C C . TYR A 1 101 ? -8.852 -23.625 -5.043 1 98.69 101 TYR A C 1
ATOM 767 O O . TYR A 1 101 ? -7.754 -23.234 -5.449 1 98.69 101 TYR A O 1
ATOM 775 N N . GLN A 1 102 ? -9.141 -23.891 -3.771 1 98.62 102 GLN A N 1
ATOM 776 C CA . GLN A 1 102 ? -8.109 -23.703 -2.76 1 98.62 102 GLN A CA 1
ATOM 777 C C . GLN A 1 102 ? -7.812 -25.016 -2.033 1 98.62 102 GLN A C 1
ATOM 779 O O . GLN A 1 102 ? -8.703 -25.609 -1.426 1 98.62 102 GLN A O 1
ATOM 784 N N . ASN A 1 103 ? -6.559 -25.422 -2.051 1 98.62 103 ASN A N 1
ATOM 785 C CA . ASN A 1 103 ? -6.117 -26.516 -1.195 1 98.62 103 ASN A CA 1
ATOM 786 C C . ASN A 1 103 ? -5.992 -26.078 0.261 1 98.62 103 ASN A C 1
ATOM 788 O O . ASN A 1 103 ? -6.293 -26.859 1.174 1 98.62 103 ASN A O 1
ATOM 792 N N . ILE A 1 104 ? -5.465 -24.906 0.467 1 98.56 104 ILE A N 1
ATOM 793 C CA . ILE A 1 104 ? -5.336 -24.25 1.767 1 98.56 104 ILE A CA 1
ATOM 794 C C . ILE A 1 104 ? -6.051 -22.906 1.741 1 98.56 104 ILE A C 1
ATOM 796 O O . ILE A 1 104 ? -5.793 -22.078 0.862 1 98.56 104 ILE A O 1
ATOM 800 N N . SER A 1 105 ? -7.004 -22.75 2.604 1 98.38 105 SER A N 1
ATOM 801 C CA . SER A 1 105 ? -7.77 -21.516 2.729 1 98.38 105 SER A CA 1
ATOM 802 C C . SER A 1 105 ? -7.473 -20.812 4.051 1 98.38 105 SER A C 1
ATOM 804 O O . SER A 1 105 ? -7.859 -21.297 5.117 1 98.38 105 SER A O 1
ATOM 806 N N . LEU A 1 106 ? -6.777 -19.703 3.986 1 98.38 106 LEU A N 1
ATOM 807 C CA . LEU A 1 106 ? -6.465 -18.906 5.168 1 98.38 106 LEU A CA 1
ATOM 808 C C . LEU A 1 106 ? -7.32 -17.641 5.211 1 98.38 106 LEU A C 1
ATOM 810 O O . LEU A 1 106 ? -7.691 -17.109 4.164 1 98.38 106 LEU A O 1
ATOM 814 N N . HIS A 1 107 ? -7.598 -17.188 6.418 1 97.25 107 HIS A N 1
ATOM 815 C CA . HIS A 1 107 ? -8.469 -16.031 6.582 1 97.25 107 HIS A CA 1
ATOM 816 C C . HIS A 1 107 ? -7.797 -14.938 7.418 1 97.25 107 HIS A C 1
ATOM 818 O O . HIS A 1 107 ? -7.195 -15.234 8.453 1 97.25 107 HIS A O 1
ATOM 824 N N . PHE A 1 108 ? -7.949 -13.727 6.945 1 97.62 108 PHE A N 1
ATOM 825 C CA . PHE A 1 108 ? -7.383 -12.547 7.598 1 97.62 108 PHE A CA 1
ATOM 826 C C . PHE A 1 108 ? -8.453 -11.492 7.824 1 97.62 108 PHE A C 1
ATOM 828 O O . PHE A 1 108 ? -9.273 -11.227 6.941 1 97.62 108 PHE A O 1
ATOM 835 N N . ASN A 1 109 ? -8.422 -10.852 8.977 1 95.75 109 ASN A N 1
ATOM 836 C CA . ASN A 1 109 ? -9.266 -9.695 9.25 1 95.75 109 ASN A CA 1
ATOM 837 C C . ASN A 1 109 ? -8.586 -8.398 8.844 1 95.75 109 ASN A C 1
ATOM 839 O O . ASN A 1 109 ? -9.242 -7.371 8.672 1 95.75 109 ASN A O 1
ATOM 843 N N . HIS A 1 110 ? -7.266 -8.492 8.625 1 95.69 110 HIS A N 1
ATOM 844 C CA . HIS A 1 110 ? -6.484 -7.289 8.359 1 95.69 110 HIS A CA 1
ATOM 845 C C . HIS A 1 110 ? -5.672 -7.43 7.078 1 95.69 110 HIS A C 1
ATOM 847 O O . HIS A 1 110 ? -5.004 -8.445 6.871 1 95.69 110 HIS A O 1
ATOM 853 N N . PHE A 1 111 ? -5.691 -6.383 6.285 1 97.12 111 PHE A N 1
ATOM 854 C CA . PHE A 1 111 ? -4.906 -6.375 5.059 1 97.12 111 PHE A CA 1
ATOM 855 C C . PHE A 1 111 ? -3.418 -6.492 5.367 1 97.12 111 PHE A C 1
ATOM 857 O O . PHE A 1 111 ? -2.672 -7.129 4.621 1 97.12 111 PHE A O 1
ATOM 864 N N . ALA A 1 112 ? -3.045 -5.883 6.457 1 95.94 112 ALA A N 1
ATOM 865 C CA . ALA A 1 112 ? -1.625 -5.828 6.797 1 95.94 112 ALA A CA 1
ATOM 866 C C . ALA A 1 112 ? -1.045 -7.23 6.953 1 95.94 112 ALA A C 1
ATOM 868 O O . ALA A 1 112 ? 0.001 -7.547 6.379 1 95.94 112 ALA A O 1
ATOM 869 N N . SER A 1 113 ? -1.704 -8.094 7.719 1 97.06 113 SER A N 1
ATOM 870 C CA . SER A 1 113 ? -1.207 -9.453 7.906 1 97.06 113 SER A CA 1
ATOM 871 C C . SER A 1 113 ? -1.297 -10.258 6.613 1 97.06 113 SER A C 1
ATOM 873 O O . SER A 1 113 ? -0.398 -11.039 6.301 1 97.06 113 SER A O 1
ATOM 875 N N . ARG A 1 114 ? -2.299 -10.023 5.848 1 98 114 ARG A N 1
ATOM 876 C CA . ARG A 1 114 ? -2.471 -10.688 4.562 1 98 114 ARG A CA 1
ATOM 877 C C . ARG A 1 114 ? -1.33 -10.352 3.609 1 98 114 ARG A C 1
ATOM 879 O O . ARG A 1 114 ? -0.701 -11.242 3.039 1 98 114 ARG A O 1
ATOM 886 N N . LYS A 1 115 ? -1.019 -9.078 3.498 1 98.12 115 LYS A N 1
ATOM 887 C CA . LYS A 1 115 ? 0.036 -8.633 2.592 1 98.12 115 LYS A CA 1
ATOM 888 C C . LYS A 1 115 ? 1.406 -9.102 3.07 1 98.12 115 LYS A C 1
ATOM 890 O O . LYS A 1 115 ? 2.285 -9.398 2.26 1 98.12 115 LYS A O 1
ATOM 895 N N . ALA A 1 116 ? 1.539 -9.195 4.367 1 96.56 116 ALA A N 1
ATOM 896 C CA . ALA A 1 116 ? 2.803 -9.695 4.902 1 96.56 116 ALA A CA 1
ATOM 897 C C . ALA A 1 116 ? 3.072 -11.125 4.426 1 96.56 116 ALA A C 1
ATOM 899 O O . ALA A 1 116 ? 4.203 -11.461 4.07 1 96.56 116 ALA A O 1
ATOM 900 N N . MET A 1 117 ? 2.029 -11.938 4.344 1 97.75 117 MET A N 1
ATOM 901 C CA . MET A 1 117 ? 2.188 -13.32 3.912 1 97.75 117 MET A CA 1
ATOM 902 C C . MET A 1 117 ? 2.516 -13.391 2.426 1 97.75 117 MET A C 1
ATOM 904 O O . MET A 1 117 ? 3.383 -14.164 2.012 1 97.75 117 MET A O 1
ATOM 908 N N . PHE A 1 118 ? 1.876 -12.539 1.648 1 98.31 118 PHE A N 1
ATOM 909 C CA . PHE A 1 118 ? 2.156 -12.461 0.22 1 98.31 118 PHE A CA 1
ATOM 910 C C . PHE A 1 118 ? 3.633 -12.172 -0.027 1 98.31 118 PHE A C 1
ATOM 912 O O . PHE A 1 118 ? 4.254 -12.797 -0.892 1 98.31 118 PHE A O 1
ATOM 919 N N . VAL A 1 119 ? 4.129 -11.273 0.743 1 97.31 119 VAL A N 1
ATOM 920 C CA . VAL A 1 119 ? 5.473 -10.75 0.488 1 97.31 119 VAL A CA 1
ATOM 921 C C . VAL A 1 119 ? 6.512 -11.719 1.055 1 97.31 119 VAL A C 1
ATOM 923 O O . VAL A 1 119 ? 7.492 -12.047 0.383 1 97.31 119 VAL A O 1
ATOM 926 N N . HIS A 1 120 ? 6.305 -12.312 2.166 1 94.75 120 HIS A N 1
ATOM 927 C CA . HIS A 1 120 ? 7.301 -13.078 2.898 1 94.75 120 HIS A CA 1
ATOM 928 C C . HIS A 1 120 ? 7.527 -14.445 2.25 1 94.75 120 HIS A C 1
ATOM 930 O O . HIS A 1 120 ? 8.648 -14.953 2.248 1 94.75 120 HIS A O 1
ATOM 936 N N . TYR A 1 121 ? 6.551 -14.984 1.639 1 96.5 121 TYR A N 1
ATOM 937 C CA . TYR A 1 121 ? 6.668 -16.391 1.251 1 96.5 121 TYR A CA 1
ATOM 938 C C . TYR A 1 121 ? 6.926 -16.516 -0.245 1 96.5 121 TYR A C 1
ATOM 940 O O . TYR A 1 121 ? 7.293 -17.594 -0.725 1 96.5 121 TYR A O 1
ATOM 948 N N . ALA A 1 122 ? 6.828 -15.438 -0.919 1 97.12 122 ALA A N 1
ATOM 949 C CA . ALA A 1 122 ? 6.938 -15.539 -2.371 1 97.12 122 ALA A CA 1
ATOM 950 C C . ALA A 1 122 ? 8.375 -15.328 -2.832 1 97.12 122 ALA A C 1
ATOM 952 O O . ALA A 1 122 ? 9.086 -14.469 -2.299 1 97.12 122 ALA A O 1
ATOM 953 N N . LEU A 1 123 ? 8.789 -16.047 -3.811 1 96.69 123 LEU A N 1
ATOM 954 C CA . LEU A 1 123 ? 10.094 -15.852 -4.441 1 96.69 123 LEU A CA 1
ATOM 955 C C . LEU A 1 123 ? 9.984 -14.914 -5.641 1 96.69 123 LEU A C 1
ATOM 957 O O . LEU A 1 123 ? 10.992 -14.539 -6.234 1 96.69 123 LEU A O 1
ATOM 961 N N . ALA A 1 124 ? 8.75 -14.641 -6.016 1 98.44 124 ALA A N 1
ATOM 962 C CA . ALA A 1 124 ? 8.43 -13.734 -7.113 1 98.44 124 ALA A CA 1
ATOM 963 C C . ALA A 1 124 ? 7.004 -13.195 -6.977 1 98.44 124 ALA A C 1
ATOM 965 O O . ALA A 1 124 ? 6.176 -13.781 -6.281 1 98.44 124 ALA A O 1
ATOM 966 N N . TYR A 1 125 ? 6.762 -12.094 -7.609 1 98.88 125 TYR A N 1
ATOM 967 C CA . TYR A 1 125 ? 5.461 -11.43 -7.602 1 98.88 125 TYR A CA 1
ATOM 968 C C . TYR A 1 125 ? 4.961 -11.188 -9.023 1 98.88 125 TYR A C 1
ATOM 970 O O . TYR A 1 125 ? 5.617 -10.5 -9.805 1 98.88 125 TYR A O 1
ATOM 978 N N . VAL A 1 126 ? 3.887 -11.805 -9.305 1 98.94 126 VAL A N 1
ATOM 979 C CA . VAL A 1 126 ? 3.24 -11.609 -10.594 1 98.94 126 VAL A CA 1
ATOM 980 C C . VAL A 1 126 ? 1.979 -10.766 -10.422 1 98.94 126 VAL A C 1
ATOM 982 O O . VAL A 1 126 ? 1.062 -11.156 -9.695 1 98.94 126 VAL A O 1
ATOM 985 N N . VAL A 1 127 ? 1.988 -9.656 -11.125 1 98.94 127 VAL A N 1
ATOM 986 C CA . VAL A 1 127 ? 0.893 -8.703 -10.945 1 98.94 127 VAL A CA 1
ATOM 987 C C . VAL A 1 127 ? 0.097 -8.594 -12.25 1 98.94 127 VAL A C 1
ATOM 989 O O . VAL A 1 127 ? 0.599 -8.07 -13.242 1 98.94 127 VAL A O 1
ATOM 992 N N . VAL A 1 128 ? -1.095 -9.086 -12.188 1 98.94 128 VAL A N 1
ATOM 993 C CA . VAL A 1 128 ? -2.027 -8.961 -13.305 1 98.94 128 VAL A CA 1
ATOM 994 C C . VAL A 1 128 ? -2.975 -7.793 -13.062 1 98.94 128 VAL A C 1
ATOM 996 O O . VAL A 1 128 ? -2.959 -7.184 -11.992 1 98.94 128 VAL A O 1
ATOM 999 N N . PRO A 1 129 ? -3.711 -7.359 -14.078 1 98.88 129 PRO A N 1
ATOM 1000 C CA . PRO A 1 129 ? -4.527 -6.148 -13.953 1 98.88 129 PRO A CA 1
ATOM 1001 C C . PRO A 1 129 ? -5.453 -6.184 -12.734 1 98.88 129 PRO A C 1
ATOM 1003 O O . PRO A 1 129 ? -6 -7.242 -12.406 1 98.88 129 PRO A O 1
ATOM 1006 N N . GLY A 1 130 ? -5.652 -4.988 -12.125 1 98.81 130 GLY A N 1
ATOM 1007 C CA . GLY A 1 130 ? -6.512 -4.93 -10.953 1 98.81 130 GLY A CA 1
ATOM 1008 C C . GLY A 1 130 ? -6.816 -3.514 -10.508 1 98.81 130 GLY A C 1
ATOM 1009 O O . GLY A 1 130 ? -6.492 -2.553 -11.203 1 98.81 130 GLY A O 1
ATOM 1010 N N . GLY A 1 131 ? -7.523 -3.406 -9.367 1 98.69 131 GLY A N 1
ATOM 1011 C CA . GLY A 1 131 ? -7.961 -2.127 -8.828 1 98.69 131 GLY A CA 1
ATOM 1012 C C . GLY A 1 131 ? -7.074 -1.622 -7.703 1 98.69 131 GLY A C 1
ATOM 1013 O O . GLY A 1 131 ? -5.859 -1.816 -7.73 1 98.69 131 GLY A O 1
ATOM 1014 N N . PHE A 1 132 ? -7.684 -0.954 -6.715 1 98.81 132 PHE A N 1
ATOM 1015 C CA . PHE A 1 132 ? -6.938 -0.314 -5.637 1 98.81 132 PHE A CA 1
ATOM 1016 C C . PHE A 1 132 ? -6.203 -1.352 -4.797 1 98.81 132 PHE A C 1
ATOM 1018 O O . PHE A 1 132 ? -5.066 -1.128 -4.383 1 98.81 132 PHE A O 1
ATOM 1025 N N . GLY A 1 133 ? -6.824 -2.52 -4.586 1 98.62 133 GLY A N 1
ATOM 1026 C CA . GLY A 1 133 ? -6.16 -3.566 -3.826 1 98.62 133 GLY A CA 1
ATOM 1027 C C . GLY A 1 133 ? -4.898 -4.082 -4.496 1 98.62 133 GLY A C 1
ATOM 1028 O O . GLY A 1 133 ? -3.879 -4.285 -3.834 1 98.62 133 GLY A O 1
ATOM 1029 N N . THR A 1 134 ? -4.965 -4.258 -5.77 1 98.94 134 THR A N 1
ATOM 1030 C CA . THR A 1 134 ? -3.811 -4.715 -6.535 1 98.94 134 THR A CA 1
ATOM 1031 C C . THR A 1 134 ? -2.699 -3.668 -6.52 1 98.94 134 THR A C 1
ATOM 1033 O O . THR A 1 134 ? -1.528 -4 -6.32 1 98.94 134 THR A O 1
ATOM 1036 N N . LEU A 1 135 ? -3.08 -2.434 -6.637 1 98.94 135 LEU A N 1
ATOM 1037 C CA . LEU A 1 135 ? -2.107 -1.348 -6.621 1 98.94 135 LEU A CA 1
ATOM 1038 C C . LEU A 1 135 ? -1.487 -1.194 -5.238 1 98.94 135 LEU A C 1
ATOM 1040 O O . LEU A 1 135 ? -0.3 -0.886 -5.113 1 98.94 135 LEU A O 1
ATOM 1044 N N . ASP A 1 136 ? -2.307 -1.408 -4.211 1 98.81 136 ASP A N 1
ATOM 1045 C CA . ASP A 1 136 ? -1.8 -1.426 -2.84 1 98.81 136 ASP A CA 1
ATOM 1046 C C . ASP A 1 136 ? -0.718 -2.488 -2.668 1 98.81 136 ASP A C 1
ATOM 1048 O O . ASP A 1 136 ? 0.372 -2.197 -2.17 1 98.81 136 ASP A O 1
ATOM 1052 N N . GLU A 1 137 ? -0.933 -3.689 -3.156 1 98.81 137 GLU A N 1
ATOM 1053 C CA . GLU A 1 137 ? 0.028 -4.785 -3.076 1 98.81 137 GLU A CA 1
ATOM 1054 C C . GLU A 1 137 ? 1.272 -4.492 -3.908 1 98.81 137 GLU A C 1
ATOM 1056 O O . GLU A 1 137 ? 2.396 -4.711 -3.451 1 98.81 137 GLU A O 1
ATOM 1061 N N . LEU A 1 138 ? 1.085 -3.916 -5.07 1 98.88 138 LEU A N 1
ATOM 1062 C CA . LEU A 1 138 ? 2.197 -3.605 -5.961 1 98.88 138 LEU A CA 1
ATOM 1063 C C . LEU A 1 138 ? 3.137 -2.586 -5.324 1 98.88 138 LEU A C 1
ATOM 1065 O O . LEU A 1 138 ? 4.34 -2.832 -5.203 1 98.88 138 LEU A O 1
ATOM 1069 N N . PHE A 1 139 ? 2.6 -1.51 -4.863 1 98.88 139 PHE A N 1
ATOM 1070 C CA . PHE A 1 139 ? 3.463 -0.424 -4.41 1 98.88 139 PHE A CA 1
ATOM 1071 C C . PHE A 1 139 ? 4.062 -0.741 -3.047 1 98.88 139 PHE A C 1
ATOM 1073 O O . PHE A 1 139 ? 5.168 -0.293 -2.729 1 98.88 139 PHE A O 1
ATOM 1080 N N . GLU A 1 140 ? 3.334 -1.567 -2.254 1 98.62 140 GLU A N 1
ATOM 1081 C CA . GLU A 1 140 ? 4 -2.055 -1.05 1 98.62 140 GLU A CA 1
ATOM 1082 C C . GLU A 1 140 ? 5.215 -2.908 -1.397 1 98.62 140 GLU A C 1
ATOM 1084 O O . GLU A 1 140 ? 6.293 -2.727 -0.824 1 98.62 140 GLU A O 1
ATOM 1089 N N . THR A 1 141 ? 5.07 -3.793 -2.377 1 98.69 141 THR A N 1
ATOM 1090 C CA . THR A 1 141 ? 6.168 -4.656 -2.803 1 98.69 141 THR A CA 1
ATOM 1091 C C . THR A 1 141 ? 7.324 -3.828 -3.354 1 98.69 141 THR A C 1
ATOM 1093 O O . THR A 1 141 ? 8.484 -4.062 -3.004 1 98.69 141 THR A O 1
ATOM 1096 N N . LEU A 1 142 ? 7 -2.824 -4.109 1 98.81 142 LEU A N 1
ATOM 1097 C CA . LEU A 1 142 ? 8.023 -1.97 -4.703 1 98.81 142 LEU A CA 1
ATOM 1098 C C . LEU A 1 142 ? 8.758 -1.175 -3.627 1 98.81 142 LEU A C 1
ATOM 1100 O O . LEU A 1 142 ? 9.984 -1.026 -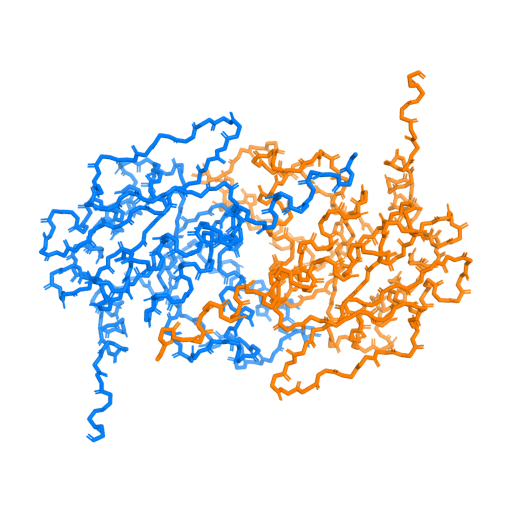3.684 1 98.81 142 LEU A O 1
ATOM 1104 N N . THR A 1 143 ? 7.988 -0.657 -2.658 1 98.5 143 THR A N 1
ATOM 1105 C CA . THR A 1 143 ? 8.602 0.1 -1.571 1 98.5 143 THR A CA 1
ATOM 1106 C C . THR A 1 143 ? 9.562 -0.778 -0.774 1 98.5 143 THR A C 1
ATOM 1108 O O . THR A 1 143 ? 10.695 -0.378 -0.499 1 98.5 143 THR A O 1
ATOM 1111 N N . LEU A 1 144 ? 9.125 -1.969 -0.468 1 97.94 144 LEU A N 1
ATOM 1112 C CA . LEU A 1 144 ? 9.953 -2.887 0.304 1 97.94 144 LEU A CA 1
ATOM 1113 C C . LEU A 1 144 ? 11.203 -3.275 -0.476 1 97.94 144 LEU A C 1
ATOM 1115 O O . LEU A 1 144 ? 12.297 -3.344 0.09 1 97.94 144 LEU A O 1
ATOM 1119 N N . ALA A 1 145 ? 11.07 -3.521 -1.748 1 97.62 145 ALA A N 1
ATOM 1120 C CA . ALA A 1 145 ? 12.211 -3.859 -2.598 1 97.62 145 ALA A CA 1
ATOM 1121 C C . ALA A 1 145 ? 13.18 -2.682 -2.715 1 97.62 145 ALA A C 1
ATOM 1123 O O . ALA A 1 145 ? 14.391 -2.844 -2.549 1 97.62 145 ALA A O 1
ATOM 1124 N N . GLN A 1 146 ? 12.625 -1.509 -2.938 1 97.56 146 GLN A N 1
ATOM 1125 C CA . GLN A 1 146 ? 13.422 -0.303 -3.125 1 97.56 146 GLN A CA 1
ATOM 1126 C C . GLN A 1 146 ? 14.25 0.006 -1.88 1 97.56 146 GLN A C 1
ATOM 1128 O O . GLN A 1 146 ? 15.398 0.454 -1.984 1 97.56 146 GLN A O 1
ATOM 1133 N N . THR A 1 147 ? 13.688 -0.247 -0.713 1 96.38 147 THR A N 1
ATOM 1134 C CA . THR A 1 147 ? 14.32 0.157 0.539 1 96.38 147 THR A CA 1
ATOM 1135 C C . THR A 1 147 ? 15.172 -0.977 1.105 1 96.38 147 THR A C 1
ATOM 1137 O O . THR A 1 147 ? 15.797 -0.825 2.158 1 96.38 147 THR A O 1
ATOM 1140 N N . GLY A 1 148 ? 15.117 -2.129 0.469 1 95.19 148 GLY A N 1
ATOM 1141 C CA . GLY A 1 148 ? 15.938 -3.248 0.905 1 95.19 148 GLY A CA 1
ATOM 1142 C C . GLY A 1 148 ? 15.336 -4.012 2.068 1 95.19 148 GLY A C 1
ATOM 1143 O O . GLY A 1 148 ? 16.031 -4.777 2.742 1 95.19 148 GLY A O 1
ATOM 1144 N N . LYS A 1 149 ? 14.047 -3.793 2.289 1 94.94 149 LYS A N 1
ATOM 1145 C CA . LYS A 1 149 ? 13.367 -4.484 3.383 1 94.94 149 LYS A CA 1
ATOM 1146 C C . LYS A 1 149 ? 13.062 -5.934 3.01 1 94.94 149 LYS A C 1
ATOM 1148 O O . LYS A 1 149 ? 12.766 -6.754 3.881 1 94.94 149 LYS A O 1
ATOM 1153 N N . ILE A 1 150 ? 13.148 -6.242 1.659 1 94.06 150 ILE A N 1
ATOM 1154 C CA . ILE A 1 150 ? 13.055 -7.617 1.186 1 94.06 150 ILE A CA 1
ATOM 1155 C C . ILE A 1 150 ? 14.156 -7.898 0.172 1 94.06 150 ILE A C 1
ATOM 1157 O O . ILE A 1 150 ? 14.711 -6.969 -0.424 1 94.06 150 ILE A O 1
ATOM 1161 N N . PRO A 1 151 ? 14.531 -9.148 0.044 1 92.62 151 PRO A N 1
ATOM 1162 C CA . PRO A 1 151 ? 15.539 -9.469 -0.976 1 92.62 151 PRO A CA 1
ATOM 1163 C C . PRO A 1 151 ? 15.039 -9.195 -2.395 1 92.62 151 PRO A C 1
ATOM 1165 O O . PRO A 1 151 ? 13.836 -9.125 -2.627 1 92.62 151 PRO A O 1
ATOM 1168 N N . PRO A 1 152 ? 16 -9.023 -3.262 1 92.44 152 PRO A N 1
ATOM 1169 C CA . PRO A 1 152 ? 15.602 -8.828 -4.656 1 92.44 152 PRO A CA 1
ATOM 1170 C C . PRO A 1 152 ? 14.875 -10.039 -5.238 1 92.44 152 PRO A C 1
ATOM 1172 O O . PRO A 1 152 ? 15.375 -11.164 -5.152 1 92.44 152 PRO A O 1
ATOM 1175 N N . ARG A 1 153 ? 13.688 -9.812 -5.68 1 96.44 153 ARG A N 1
ATOM 1176 C CA . ARG A 1 153 ? 12.852 -10.82 -6.328 1 96.44 153 ARG A CA 1
ATOM 1177 C C . ARG A 1 153 ? 12.156 -10.242 -7.559 1 96.44 153 ARG A C 1
ATOM 1179 O O . ARG A 1 153 ? 11.875 -9.039 -7.609 1 96.44 153 ARG A O 1
ATOM 1186 N N . PRO A 1 154 ? 11.852 -11.07 -8.5 1 98 154 PRO A N 1
ATOM 1187 C CA . PRO A 1 154 ? 11.164 -10.578 -9.695 1 98 154 PRO A CA 1
ATOM 1188 C C . PRO A 1 154 ? 9.766 -10.031 -9.391 1 98 154 PRO A C 1
ATOM 1190 O O . PRO A 1 154 ? 9 -10.672 -8.664 1 98 154 PRO A O 1
ATOM 1193 N N . ILE A 1 155 ? 9.523 -8.867 -9.867 1 98.81 155 ILE A N 1
ATOM 1194 C CA . ILE A 1 155 ? 8.195 -8.281 -9.922 1 98.81 155 ILE A CA 1
ATOM 1195 C C . ILE A 1 155 ? 7.762 -8.125 -11.383 1 98.81 155 ILE A C 1
ATOM 1197 O O . ILE A 1 155 ? 8.336 -7.32 -12.117 1 98.81 155 ILE A O 1
ATOM 1201 N N . ILE A 1 156 ? 6.781 -8.898 -11.758 1 98.94 156 ILE A N 1
ATOM 1202 C CA . ILE A 1 156 ? 6.395 -8.938 -13.164 1 98.94 156 ILE A CA 1
ATOM 1203 C C . ILE A 1 156 ? 4.965 -8.422 -13.32 1 98.94 156 ILE A C 1
ATOM 1205 O O . ILE A 1 156 ? 4.035 -8.969 -12.719 1 98.94 156 ILE A O 1
ATOM 1209 N N . LEU A 1 157 ? 4.812 -7.363 -14.102 1 98.94 157 LEU A N 1
ATOM 1210 C CA . LEU A 1 157 ? 3.504 -6.844 -14.492 1 98.94 157 LEU A CA 1
ATOM 1211 C C . LEU A 1 157 ? 3.053 -7.441 -15.82 1 98.94 157 LEU A C 1
ATOM 1213 O O . LEU A 1 157 ? 3.695 -7.234 -16.844 1 98.94 157 LEU A O 1
ATOM 1217 N N . VAL A 1 158 ? 1.938 -8.148 -15.758 1 98.88 158 VAL A N 1
ATOM 1218 C CA . VAL A 1 158 ? 1.445 -8.859 -16.938 1 98.88 158 VAL A CA 1
ATOM 1219 C C . VAL A 1 158 ? 0.355 -8.039 -17.609 1 98.88 158 VAL A C 1
ATOM 1221 O O . VAL A 1 158 ? -0.634 -7.66 -16.984 1 98.88 158 VAL A O 1
ATOM 1224 N N . GLY A 1 159 ? 0.532 -7.797 -18.875 1 98.25 159 GLY A N 1
ATOM 1225 C CA . GLY A 1 159 ? -0.405 -6.98 -19.641 1 98.25 159 GLY A CA 1
ATOM 1226 C C . GLY A 1 159 ? 0.11 -5.578 -19.906 1 98.25 159 GLY A C 1
ATOM 1227 O O . GLY A 1 159 ? -0.285 -4.625 -19.234 1 98.25 159 GLY A O 1
ATOM 1228 N N . SER A 1 160 ? 0.913 -5.441 -20.969 1 98.25 160 SER A N 1
ATOM 1229 C CA . SER A 1 160 ? 1.544 -4.172 -21.297 1 98.25 160 SER A CA 1
ATOM 1230 C C . SER A 1 160 ? 0.502 -3.105 -21.625 1 98.25 160 SER A C 1
ATOM 1232 O O . SER A 1 160 ? 0.657 -1.942 -21.25 1 98.25 160 SER A O 1
ATOM 1234 N N . ASN A 1 161 ? -0.578 -3.541 -22.219 1 97.44 161 ASN A N 1
ATOM 1235 C CA . ASN A 1 161 ? -1.625 -2.596 -22.594 1 97.44 161 ASN A CA 1
ATOM 1236 C C . ASN A 1 161 ? -2.238 -1.926 -21.375 1 97.44 161 ASN A C 1
ATOM 1238 O O . ASN A 1 161 ? -2.619 -0.755 -21.422 1 97.44 161 ASN A O 1
ATOM 1242 N N . PHE A 1 162 ? -2.355 -2.688 -20.359 1 98.38 162 PHE A N 1
ATOM 1243 C CA . PHE A 1 162 ? -2.934 -2.162 -19.125 1 98.38 162 PHE A CA 1
ATOM 1244 C C . PHE A 1 162 ? -1.915 -1.322 -18.359 1 98.38 162 PHE A C 1
ATOM 1246 O O . PHE A 1 162 ? -2.221 -0.208 -17.938 1 98.38 162 PHE A O 1
ATOM 1253 N N . TRP A 1 163 ? -0.682 -1.771 -18.266 1 98.75 163 TRP A N 1
ATOM 1254 C CA . TRP A 1 163 ? 0.274 -1.223 -17.297 1 98.75 163 TRP A CA 1
ATOM 1255 C C . TRP A 1 163 ? 1.082 -0.09 -17.922 1 98.75 163 TRP A C 1
ATOM 1257 O O . TRP A 1 163 ? 1.687 0.716 -17.219 1 98.75 163 TRP A O 1
ATOM 1267 N N . GLN A 1 164 ? 1.124 0.016 -19.219 1 98.25 164 GLN A N 1
ATOM 1268 C CA . GLN A 1 164 ? 2.023 0.951 -19.891 1 98.25 164 GLN A CA 1
ATOM 1269 C C . GLN A 1 164 ? 1.734 2.389 -19.469 1 98.25 164 GLN A C 1
ATOM 1271 O O . GLN A 1 164 ? 2.658 3.184 -19.281 1 98.25 164 GLN A O 1
ATOM 1276 N N . GLY A 1 165 ? 0.455 2.742 -19.359 1 98.12 165 GLY A N 1
ATOM 1277 C CA . GLY A 1 165 ? 0.106 4.094 -18.953 1 98.12 165 GLY A CA 1
ATOM 1278 C C . GLY A 1 165 ? 0.633 4.453 -17.578 1 98.12 165 GLY A C 1
ATOM 1279 O O . GLY A 1 165 ? 1.105 5.57 -17.359 1 98.12 165 GLY A O 1
ATOM 1280 N N . LEU A 1 166 ? 0.537 3.537 -16.641 1 98.69 166 LEU A N 1
ATOM 1281 C CA . LEU A 1 166 ? 1.103 3.758 -15.312 1 98.69 166 LEU A CA 1
ATOM 1282 C C . LEU A 1 166 ? 2.617 3.914 -15.391 1 98.69 166 LEU A C 1
ATOM 1284 O O . LEU A 1 166 ? 3.182 4.824 -14.781 1 98.69 166 LEU A O 1
ATOM 1288 N N . ALA A 1 167 ? 3.25 3.008 -16.156 1 98.62 167 ALA A N 1
ATOM 1289 C CA . ALA A 1 167 ? 4.703 3.051 -16.297 1 98.62 167 ALA A CA 1
ATOM 1290 C C . ALA A 1 167 ? 5.156 4.371 -16.906 1 98.62 167 ALA A C 1
ATOM 1292 O O . ALA A 1 167 ? 6.16 4.949 -16.484 1 98.62 167 ALA A O 1
ATOM 1293 N N . ASP A 1 168 ? 4.395 4.832 -17.875 1 98.38 168 ASP A N 1
ATOM 1294 C CA . ASP A 1 168 ? 4.711 6.113 -18.5 1 98.38 168 ASP A CA 1
ATOM 1295 C C . ASP A 1 168 ? 4.594 7.258 -17.5 1 98.38 168 ASP A C 1
ATOM 1297 O O . ASP A 1 168 ? 5.441 8.156 -17.469 1 98.38 168 ASP A O 1
ATOM 1301 N N . TRP A 1 169 ? 3.58 7.219 -16.688 1 98.69 169 TRP A N 1
ATOM 1302 C CA . TRP A 1 169 ? 3.389 8.25 -15.68 1 98.69 169 TRP A CA 1
ATOM 1303 C C . TRP A 1 169 ? 4.516 8.219 -14.648 1 98.69 169 TRP A C 1
ATOM 1305 O O . TRP A 1 169 ? 5.039 9.266 -14.266 1 98.69 169 TRP A O 1
ATOM 1315 N N . LEU A 1 170 ? 4.922 7.043 -14.227 1 98.81 170 LEU A N 1
ATOM 1316 C CA . LEU A 1 170 ? 6.039 6.898 -13.305 1 98.81 170 LEU A CA 1
ATOM 1317 C C . LEU A 1 170 ? 7.32 7.48 -13.898 1 98.81 170 LEU A C 1
ATOM 1319 O O . LEU A 1 170 ? 8.055 8.203 -13.219 1 98.81 170 LEU A O 1
ATOM 1323 N N . ARG A 1 171 ? 7.539 7.203 -15.141 1 98.44 171 ARG A N 1
ATOM 1324 C CA . ARG A 1 171 ? 8.75 7.668 -15.805 1 98.44 171 ARG A CA 1
ATOM 1325 C C . ARG A 1 171 ? 8.727 9.18 -15.992 1 98.44 171 ARG A C 1
ATOM 1327 O O . ARG A 1 171 ? 9.695 9.867 -15.648 1 98.44 171 ARG A O 1
ATOM 1334 N N . GLN A 1 172 ? 7.633 9.711 -16.438 1 98.06 172 GLN A N 1
ATOM 1335 C CA . GLN A 1 172 ? 7.551 11.109 -16.828 1 98.06 172 GLN A CA 1
ATOM 1336 C C . GLN A 1 172 ? 7.445 12.023 -15.609 1 98.06 172 GLN A C 1
ATOM 1338 O O . GLN A 1 172 ? 8.086 13.07 -15.555 1 98.06 172 GLN A O 1
ATOM 1343 N N . HIS A 1 173 ? 6.664 11.578 -14.625 1 97.88 173 HIS A N 1
ATOM 1344 C CA . HIS A 1 173 ? 6.359 12.5 -13.539 1 97.88 173 HIS A CA 1
ATOM 1345 C C . HIS A 1 173 ? 7.109 12.125 -12.266 1 97.88 173 HIS A C 1
ATOM 1347 O O . HIS A 1 173 ? 7.734 12.977 -11.633 1 97.88 173 HIS A O 1
ATOM 1353 N N . VAL A 1 174 ? 7.121 10.883 -11.906 1 98.62 174 VAL A N 1
ATOM 1354 C CA . VAL A 1 174 ? 7.754 10.477 -10.664 1 98.62 174 VAL A CA 1
ATOM 1355 C C . VAL A 1 174 ? 9.273 10.508 -10.82 1 98.62 174 VAL A C 1
ATOM 1357 O O . VAL A 1 174 ? 9.969 11.18 -10.055 1 98.62 174 VAL A O 1
ATOM 1360 N N . LEU A 1 175 ? 9.758 9.82 -11.852 1 98.62 175 LEU A N 1
ATOM 1361 C CA . LEU A 1 175 ? 11.188 9.859 -12.133 1 98.62 175 LEU A CA 1
ATOM 1362 C C . LEU A 1 175 ? 11.602 11.234 -12.641 1 98.62 175 LEU A C 1
ATOM 1364 O O . LEU A 1 175 ? 12.641 11.766 -12.242 1 98.62 175 LEU A O 1
ATOM 1368 N N . GLY A 1 176 ? 10.797 11.82 -13.508 1 97.81 176 GLY A N 1
ATOM 1369 C CA . GLY A 1 176 ? 11.109 13.117 -14.094 1 97.81 176 GLY A CA 1
ATOM 1370 C C . GLY A 1 176 ? 11.344 14.203 -13.062 1 97.81 176 GLY A C 1
ATOM 1371 O O . GLY A 1 176 ? 12.188 15.078 -13.266 1 97.81 176 GLY A O 1
ATOM 1372 N N . LYS A 1 177 ? 10.672 14.094 -11.906 1 97.44 177 LYS A N 1
ATOM 1373 C CA . LYS A 1 177 ? 10.797 15.094 -10.844 1 97.44 177 LYS A CA 1
ATOM 1374 C C . LYS A 1 177 ? 11.812 14.648 -9.789 1 97.44 177 LYS A C 1
ATOM 1376 O O . LYS A 1 177 ? 11.969 15.305 -8.766 1 97.44 177 LYS A O 1
ATOM 1381 N N . GLY A 1 178 ? 12.367 13.453 -10.047 1 98 178 GLY A N 1
ATOM 1382 C CA . GLY A 1 178 ? 13.445 12.984 -9.188 1 98 178 GLY A CA 1
ATOM 1383 C C . GLY A 1 178 ? 12.945 12.352 -7.902 1 98 178 GLY A C 1
ATOM 1384 O O . GLY A 1 178 ? 13.656 12.344 -6.895 1 98 178 GLY A O 1
ATOM 1385 N N . MET A 1 179 ? 11.766 11.828 -7.938 1 98.56 179 MET A N 1
ATOM 1386 C CA . MET A 1 179 ? 11.188 11.297 -6.703 1 98.56 179 MET A CA 1
ATOM 1387 C C . MET A 1 179 ? 11.469 9.805 -6.57 1 98.56 179 MET A C 1
ATOM 1389 O O . MET A 1 179 ? 11.094 9.188 -5.574 1 98.56 179 MET A O 1
ATOM 1393 N N . ILE A 1 180 ? 12.086 9.195 -7.59 1 98.5 180 ILE A N 1
ATOM 1394 C CA . ILE A 1 180 ? 12.727 7.891 -7.551 1 98.5 180 ILE A CA 1
ATOM 1395 C C . ILE A 1 180 ? 14.023 7.922 -8.352 1 98.5 180 ILE A C 1
ATOM 1397 O O . ILE A 1 180 ? 14.281 8.883 -9.086 1 98.5 180 ILE A O 1
ATOM 1401 N N . ALA A 1 181 ? 14.852 6.887 -8.133 1 98 181 ALA A N 1
ATOM 1402 C CA . ALA A 1 181 ? 16.062 6.742 -8.938 1 98 181 ALA A CA 1
ATOM 1403 C C . ALA A 1 181 ? 15.766 6.004 -10.242 1 98 181 ALA A C 1
ATOM 1405 O O . ALA A 1 181 ? 14.828 5.207 -10.312 1 98 181 ALA A O 1
ATOM 1406 N N . PRO A 1 182 ? 16.531 6.273 -11.281 1 97.88 182 PRO A N 1
ATOM 1407 C CA . PRO A 1 182 ? 16.312 5.586 -12.562 1 97.88 182 PRO A CA 1
ATOM 1408 C C . PRO A 1 182 ? 16.266 4.066 -12.406 1 97.88 182 PRO A C 1
ATOM 1410 O O . PRO A 1 182 ? 15.422 3.404 -13.023 1 97.88 182 PRO A O 1
ATOM 1413 N N . GLN A 1 183 ? 17.094 3.52 -11.523 1 97.88 183 GLN A N 1
ATOM 1414 C CA . GLN A 1 183 ? 17.188 2.072 -11.359 1 97.88 183 GLN A CA 1
ATOM 1415 C C . GLN A 1 183 ? 15.938 1.509 -10.688 1 97.88 183 GLN A C 1
ATOM 1417 O O . GLN A 1 183 ? 15.711 0.297 -10.711 1 97.88 183 GLN A O 1
ATOM 1422 N N . ASP A 1 184 ? 15.172 2.41 -10.062 1 98.31 184 ASP A N 1
ATOM 1423 C CA . ASP A 1 184 ? 13.969 1.942 -9.391 1 98.31 184 ASP A CA 1
ATOM 1424 C C . ASP A 1 184 ? 12.945 1.409 -10.398 1 98.31 184 ASP A C 1
ATOM 1426 O O . ASP A 1 184 ? 12.156 0.521 -10.078 1 98.31 184 ASP A O 1
ATOM 1430 N N . LEU A 1 185 ? 12.977 1.921 -11.633 1 98.19 185 LEU A N 1
ATOM 1431 C CA . LEU A 1 185 ? 12.055 1.44 -12.656 1 98.19 185 LEU A CA 1
ATOM 1432 C C . LEU A 1 185 ? 12.469 0.058 -13.156 1 98.19 185 LEU A C 1
ATOM 1434 O O . LEU A 1 185 ? 11.695 -0.62 -13.828 1 98.19 185 LEU A O 1
ATOM 1438 N N . ASP A 1 186 ? 13.695 -0.398 -12.75 1 97.88 186 ASP A N 1
ATOM 1439 C CA . ASP A 1 186 ? 14.172 -1.733 -13.109 1 97.88 186 ASP A CA 1
ATOM 1440 C C . ASP A 1 186 ? 13.703 -2.771 -12.094 1 97.88 186 ASP A C 1
ATOM 1442 O O . ASP A 1 186 ? 13.891 -3.973 -12.289 1 97.88 186 ASP A O 1
ATOM 1446 N N . LEU A 1 187 ? 13.055 -2.303 -11.031 1 98.31 187 LEU A N 1
ATOM 1447 C CA . LEU A 1 187 ? 12.586 -3.215 -9.992 1 98.31 187 LEU A CA 1
ATOM 1448 C C . LEU A 1 187 ? 11.461 -4.098 -10.523 1 98.31 187 LEU A C 1
ATOM 1450 O O . LEU A 1 187 ? 11.195 -5.172 -9.969 1 98.31 187 LEU A O 1
ATOM 1454 N N . PHE A 1 188 ? 10.781 -3.592 -11.617 1 98.75 188 PHE A N 1
ATOM 1455 C CA . PHE A 1 188 ? 9.719 -4.402 -12.211 1 98.75 188 PHE A CA 1
ATOM 1456 C C . PHE A 1 188 ? 9.891 -4.504 -13.719 1 98.75 188 PHE A C 1
ATOM 1458 O O . PHE A 1 188 ? 10.602 -3.695 -14.32 1 98.75 188 PHE A O 1
ATOM 1465 N N . ARG A 1 189 ? 9.234 -5.543 -14.219 1 98 189 ARG A N 1
ATOM 1466 C CA . ARG A 1 189 ? 9.211 -5.75 -15.664 1 98 189 ARG A CA 1
ATOM 1467 C C . ARG A 1 189 ? 7.781 -5.934 -16.156 1 98 189 ARG A C 1
ATOM 1469 O O . ARG A 1 189 ? 6.984 -6.637 -15.539 1 98 189 ARG A O 1
ATOM 1476 N N . ILE A 1 190 ? 7.504 -5.242 -17.281 1 98.75 190 ILE A N 1
ATOM 1477 C CA . ILE A 1 190 ? 6.25 -5.488 -17.984 1 98.75 190 ILE A CA 1
ATOM 1478 C C . ILE A 1 190 ? 6.465 -6.547 -19.062 1 98.75 190 ILE A C 1
ATOM 1480 O O . ILE A 1 190 ? 7.348 -6.406 -19.906 1 98.75 190 ILE A O 1
ATOM 1484 N N . CYS A 1 191 ? 5.703 -7.633 -18.953 1 98.5 191 CYS A N 1
ATOM 1485 C CA . CYS A 1 191 ? 5.926 -8.758 -19.859 1 98.5 191 CYS A CA 1
ATOM 1486 C C . CYS A 1 191 ? 4.609 -9.438 -20.219 1 98.5 191 CYS A C 1
ATOM 1488 O O . CYS A 1 191 ? 3.783 -9.703 -19.344 1 98.5 191 CYS A O 1
ATOM 1490 N N . ASP A 1 192 ? 4.406 -9.773 -21.531 1 97.62 192 ASP A N 1
ATOM 1491 C CA . ASP A 1 192 ? 3.176 -10.406 -21.984 1 97.62 192 ASP A CA 1
ATOM 1492 C C . ASP A 1 192 ? 3.414 -11.875 -22.344 1 97.62 192 ASP A C 1
ATOM 1494 O O . ASP A 1 192 ? 2.475 -12.672 -22.391 1 97.62 192 ASP A O 1
ATOM 1498 N N . ASP A 1 193 ? 4.656 -12.211 -22.641 1 98.38 193 ASP A N 1
ATOM 1499 C CA . ASP A 1 193 ? 4.98 -13.562 -23.094 1 98.38 193 ASP A CA 1
ATOM 1500 C C . ASP A 1 193 ? 5.004 -14.539 -21.922 1 98.38 193 ASP A C 1
ATOM 1502 O O . ASP A 1 193 ? 5.836 -14.414 -21.016 1 98.38 193 ASP A O 1
ATOM 1506 N N . GLU A 1 194 ? 4.137 -15.555 -22 1 98.62 194 GLU A N 1
ATOM 1507 C CA . GLU A 1 194 ? 3.977 -16.484 -20.891 1 98.62 194 GLU A CA 1
ATOM 1508 C C . GLU A 1 194 ? 5.254 -17.281 -20.656 1 98.62 194 GLU A C 1
ATOM 1510 O O . GLU A 1 194 ? 5.621 -17.562 -19.5 1 98.62 194 GLU A O 1
ATOM 1515 N N . ASP A 1 195 ? 5.973 -17.641 -21.75 1 98.5 195 ASP A N 1
ATOM 1516 C CA . ASP A 1 195 ? 7.211 -18.406 -21.609 1 98.5 195 ASP A CA 1
ATOM 1517 C C . ASP A 1 195 ? 8.273 -17.594 -20.875 1 98.5 195 ASP A C 1
ATOM 1519 O O . ASP A 1 195 ? 8.961 -18.109 -19.984 1 98.5 195 ASP A O 1
ATOM 1523 N N . GLU A 1 196 ? 8.375 -16.344 -21.219 1 98.38 196 GLU A N 1
ATOM 1524 C CA . GLU A 1 196 ? 9.344 -15.461 -20.578 1 98.38 196 GLU A CA 1
ATOM 1525 C C . GLU A 1 196 ? 9.008 -15.25 -19.109 1 98.38 196 GLU A C 1
ATOM 1527 O O . GLU A 1 196 ? 9.891 -15.266 -18.25 1 98.38 196 GLU A O 1
ATOM 1532 N N . ILE A 1 197 ? 7.719 -15.062 -18.812 1 98.62 197 ILE A N 1
ATOM 1533 C CA . ILE A 1 197 ? 7.273 -14.852 -17.453 1 98.62 197 ILE A CA 1
ATOM 1534 C C . ILE A 1 197 ? 7.633 -16.062 -16.594 1 98.62 197 ILE A C 1
ATOM 1536 O O . ILE A 1 197 ? 8.242 -15.922 -15.531 1 98.62 197 ILE A O 1
ATOM 1540 N N . VAL A 1 198 ? 7.344 -17.219 -17.094 1 98.31 198 VAL A N 1
ATOM 1541 C CA . VAL A 1 198 ? 7.566 -18.453 -16.359 1 98.31 198 VAL A CA 1
ATOM 1542 C C . VAL A 1 198 ? 9.062 -18.672 -16.156 1 98.31 198 VAL A C 1
ATOM 1544 O O . VAL A 1 198 ? 9.508 -19.016 -15.055 1 98.31 198 VAL A O 1
ATOM 1547 N N . ALA A 1 199 ? 9.852 -18.406 -17.172 1 97.5 199 ALA A N 1
ATOM 1548 C CA . ALA A 1 199 ? 11.297 -18.578 -17.078 1 97.5 199 ALA A CA 1
ATOM 1549 C C . ALA A 1 199 ? 11.898 -17.641 -16.016 1 97.5 199 ALA A C 1
ATOM 1551 O O . ALA A 1 199 ? 12.766 -18.047 -15.25 1 97.5 199 ALA A O 1
ATOM 1552 N N . HIS A 1 200 ? 11.43 -16.453 -16 1 96.88 200 HIS A N 1
ATOM 1553 C CA . HIS A 1 200 ? 11.945 -15.461 -15.062 1 96.88 200 HIS A CA 1
ATOM 1554 C C . HIS A 1 200 ? 11.625 -15.859 -13.625 1 96.88 200 HIS A C 1
ATOM 1556 O O . HIS A 1 200 ? 12.477 -15.742 -12.734 1 96.88 200 HIS A O 1
ATOM 1562 N N . VAL A 1 201 ? 10.438 -16.328 -13.398 1 97.5 201 VAL A N 1
ATOM 1563 C CA . VAL A 1 201 ? 10.016 -16.734 -12.062 1 97.5 201 VAL A CA 1
ATOM 1564 C C . VAL A 1 201 ? 10.805 -17.969 -11.625 1 97.5 201 VAL A C 1
ATOM 1566 O O . VAL A 1 201 ? 11.297 -18.031 -10.5 1 97.5 201 VAL A O 1
ATOM 1569 N N . LEU A 1 202 ? 10.969 -18.938 -12.539 1 96.06 202 LEU A N 1
ATOM 1570 C CA . LEU A 1 202 ? 11.625 -20.188 -12.188 1 96.06 202 LEU A CA 1
ATOM 1571 C C . LEU A 1 202 ? 13.117 -19.984 -11.969 1 96.06 202 LEU A C 1
ATOM 1573 O O . LEU A 1 202 ? 13.742 -20.703 -11.195 1 96.06 202 LEU A O 1
ATOM 1577 N N . ALA A 1 203 ? 13.711 -18.953 -12.617 1 94.25 203 ALA A N 1
ATOM 1578 C CA . ALA A 1 203 ? 15.117 -18.625 -12.398 1 94.25 203 ALA A CA 1
ATOM 1579 C C . ALA A 1 203 ? 15.352 -18.172 -10.953 1 94.25 203 ALA A C 1
ATOM 1581 O O . ALA A 1 203 ? 16.438 -18.406 -10.398 1 94.25 203 ALA A O 1
ATOM 1582 N N . ALA A 1 204 ? 14.328 -17.578 -10.391 1 90.69 204 ALA A N 1
ATOM 1583 C CA . ALA A 1 204 ? 14.43 -17.125 -9.008 1 90.69 204 ALA A CA 1
ATOM 1584 C C . ALA A 1 204 ? 14.312 -18.297 -8.031 1 90.69 204 ALA A C 1
ATOM 1586 O O . ALA A 1 204 ? 14.734 -18.203 -6.875 1 90.69 204 ALA A O 1
ATOM 1587 N N . ALA A 1 205 ? 13.648 -19.344 -8.461 1 85 205 ALA A N 1
ATOM 1588 C CA . ALA A 1 205 ? 13.43 -20.516 -7.613 1 85 205 ALA A CA 1
ATOM 1589 C C . ALA A 1 205 ? 14.664 -21.422 -7.598 1 85 205 ALA A C 1
ATOM 1591 O O . ALA A 1 205 ? 14.82 -22.25 -6.699 1 85 205 ALA A O 1
ATOM 1592 N N . THR A 1 206 ? 15.602 -21.328 -8.602 1 76.44 206 THR A N 1
ATOM 1593 C CA . THR A 1 206 ? 16.781 -22.188 -8.719 1 76.44 206 THR A CA 1
ATOM 1594 C C . THR A 1 206 ? 17.922 -21.656 -7.867 1 76.44 206 THR A C 1
ATOM 1596 O O . THR A 1 206 ? 18.312 -20.5 -7.996 1 76.44 206 THR A O 1
ATOM 1599 N N . PRO A 1 207 ? 18.203 -22.422 -6.742 1 59.16 207 PRO A N 1
ATOM 1600 C CA . PRO A 1 207 ? 19.344 -22.016 -5.918 1 59.16 207 PRO A CA 1
ATOM 1601 C C . PRO A 1 207 ? 20.578 -21.688 -6.75 1 59.16 207 PRO A C 1
ATOM 1603 O O . PRO A 1 207 ? 20.781 -22.25 -7.828 1 59.16 207 PRO A O 1
ATOM 1606 N N . ALA A 1 208 ? 21.062 -20.328 -6.688 1 47.44 208 ALA A N 1
ATOM 1607 C CA . ALA A 1 208 ? 22.375 -20.141 -7.312 1 47.44 208 ALA A CA 1
ATOM 1608 C C . ALA A 1 208 ? 23.281 -21.344 -7.039 1 47.44 208 ALA A C 1
ATOM 1610 O O . ALA A 1 208 ? 23.359 -21.828 -5.902 1 47.44 208 ALA A O 1
ATOM 1611 N N . ALA A 1 209 ? 23.516 -22.203 -7.984 1 36.56 209 ALA A N 1
ATOM 1612 C CA . ALA A 1 209 ? 24.656 -23.125 -7.836 1 36.56 209 ALA A CA 1
ATOM 1613 C C . ALA A 1 209 ? 25.797 -22.453 -7.074 1 36.56 209 ALA A C 1
ATOM 1615 O O . ALA A 1 209 ? 26.438 -21.531 -7.582 1 36.56 209 ALA A O 1
ATOM 1616 N N . LEU A 1 210 ? 25.625 -21.891 -5.82 1 29.22 210 LEU A N 1
ATOM 1617 C CA . LEU A 1 210 ? 26.953 -21.875 -5.211 1 29.22 210 LEU A CA 1
ATOM 1618 C C . LEU A 1 210 ? 27.547 -23.281 -5.195 1 29.22 210 LEU A C 1
ATOM 1620 O O . LEU A 1 210 ? 26.844 -24.25 -4.938 1 29.22 210 LEU A O 1
ATOM 1624 N N . MET B 1 1 ? 15.508 -19.938 10.969 1 32.62 1 MET B N 1
ATOM 1625 C CA . MET B 1 1 ? 14.891 -19.094 9.945 1 32.62 1 MET B CA 1
ATOM 1626 C C . MET B 1 1 ? 13.5 -18.641 10.383 1 32.62 1 MET B C 1
ATOM 1628 O O . MET B 1 1 ? 13.102 -17.516 10.102 1 32.62 1 MET B O 1
ATOM 1632 N N . PHE B 1 2 ? 12.766 -19.734 11.234 1 44.19 2 PHE B N 1
ATOM 1633 C CA . PHE B 1 2 ? 11.461 -19.594 11.875 1 44.19 2 PHE B CA 1
ATOM 1634 C C . PHE B 1 2 ? 11.516 -18.578 13.008 1 44.19 2 PHE B C 1
ATOM 1636 O O . PHE B 1 2 ? 10.555 -17.844 13.234 1 44.19 2 PHE B O 1
ATOM 1643 N N . HIS B 1 3 ? 12.586 -18.734 13.766 1 46.91 3 HIS B N 1
ATOM 1644 C CA . HIS B 1 3 ? 12.828 -18.031 15.023 1 46.91 3 HIS B CA 1
ATOM 1645 C C . HIS B 1 3 ? 12.758 -16.516 14.836 1 46.91 3 HIS B C 1
ATOM 1647 O O . HIS B 1 3 ? 12.234 -15.812 15.695 1 46.91 3 HIS B O 1
ATOM 1653 N N . ASP B 1 4 ? 12.828 -16.062 13.453 1 73.5 4 ASP B N 1
ATOM 1654 C CA . ASP B 1 4 ? 13.086 -14.664 13.141 1 73.5 4 ASP B CA 1
ATOM 1655 C C . ASP B 1 4 ? 11.797 -13.945 12.727 1 73.5 4 ASP B C 1
ATOM 1657 O O . ASP B 1 4 ? 11.578 -12.789 13.102 1 73.5 4 ASP B O 1
ATOM 1661 N N . LYS B 1 5 ? 10.727 -14.812 12.656 1 82.31 5 LYS B N 1
ATOM 1662 C CA . LYS B 1 5 ? 9.5 -14.164 12.203 1 82.31 5 LYS B CA 1
ATOM 1663 C C . LYS B 1 5 ? 8.633 -13.734 13.383 1 82.31 5 LYS B C 1
ATOM 1665 O O . LYS B 1 5 ? 8.07 -12.641 13.383 1 82.31 5 LYS B O 1
ATOM 1670 N N . LEU B 1 6 ? 8.586 -14.625 14.422 1 86.5 6 LEU B N 1
ATOM 1671 C CA . LEU B 1 6 ? 7.809 -14.297 15.609 1 86.5 6 LEU B CA 1
ATOM 1672 C C . LEU B 1 6 ? 8.328 -13.031 16.281 1 86.5 6 LEU B C 1
ATOM 1674 O O . LEU B 1 6 ? 7.551 -12.219 16.781 1 86.5 6 LEU B O 1
ATOM 1678 N N . GLN B 1 7 ? 9.586 -12.945 16.188 1 89 7 GLN B N 1
ATOM 1679 C CA . GLN B 1 7 ? 10.188 -11.742 16.75 1 89 7 GLN B CA 1
ATOM 1680 C C . GLN B 1 7 ? 9.773 -10.5 15.977 1 89 7 GLN B C 1
ATOM 1682 O O . GLN B 1 7 ? 9.523 -9.445 16.562 1 89 7 GLN B O 1
ATOM 1687 N N . ASP B 1 8 ? 9.641 -10.641 14.734 1 91.19 8 ASP B N 1
ATOM 1688 C CA . ASP B 1 8 ? 9.219 -9.523 13.898 1 91.19 8 ASP B CA 1
ATOM 1689 C C . ASP B 1 8 ? 7.781 -9.109 14.219 1 91.19 8 ASP B C 1
ATOM 1691 O O . ASP B 1 8 ? 7.48 -7.922 14.328 1 91.19 8 ASP B O 1
ATOM 1695 N N . TYR B 1 9 ? 6.953 -10.109 14.469 1 93.19 9 TYR B N 1
ATOM 1696 C CA . TYR B 1 9 ? 5.559 -9.812 14.773 1 93.19 9 TYR B CA 1
ATOM 1697 C C . TYR B 1 9 ? 5.43 -9.117 16.125 1 93.19 9 TYR B C 1
ATOM 1699 O O . TYR B 1 9 ? 4.66 -8.164 16.266 1 93.19 9 TYR B O 1
ATOM 1707 N N . ARG B 1 10 ? 6.191 -9.555 17.047 1 91.69 10 ARG B N 1
ATOM 1708 C CA . ARG B 1 10 ? 6.168 -8.945 18.375 1 91.69 10 ARG B CA 1
ATOM 1709 C C . ARG B 1 10 ? 6.68 -7.504 18.328 1 91.69 10 ARG B C 1
ATOM 1711 O O . ARG B 1 10 ? 6.156 -6.633 19.031 1 91.69 10 ARG B O 1
ATOM 1718 N N . GLN B 1 11 ? 7.637 -7.312 17.5 1 94 11 GLN B N 1
ATOM 1719 C CA . GLN B 1 11 ? 8.18 -5.965 17.359 1 94 11 GLN B CA 1
ATOM 1720 C C . GLN B 1 11 ? 7.148 -5.02 16.75 1 94 11 GLN B C 1
ATOM 1722 O O . GLN B 1 11 ? 7.027 -3.865 17.172 1 94 11 GLN B O 1
ATOM 1727 N N . ILE B 1 12 ? 6.43 -5.508 15.805 1 94.62 12 ILE B N 1
ATOM 1728 C CA . ILE B 1 12 ? 5.391 -4.703 15.172 1 94.62 12 ILE B CA 1
ATOM 1729 C C . ILE B 1 12 ? 4.336 -4.312 16.203 1 94.62 12 ILE B C 1
ATOM 1731 O O . ILE B 1 12 ? 3.926 -3.152 16.266 1 94.62 12 ILE B O 1
ATOM 1735 N N . LEU B 1 13 ? 3.959 -5.266 17.031 1 94 13 LEU B N 1
ATOM 1736 C CA . LEU B 1 13 ? 2.984 -5.004 18.078 1 94 13 LEU B CA 1
ATOM 1737 C C . LEU B 1 13 ? 3.51 -3.959 19.062 1 94 13 LEU B C 1
ATOM 1739 O O . LEU B 1 13 ? 2.793 -3.02 19.422 1 94 13 LEU B O 1
ATOM 1743 N N . ASP B 1 14 ? 4.754 -4.082 19.391 1 95.62 14 ASP B N 1
ATOM 1744 C CA . ASP B 1 14 ? 5.367 -3.156 20.344 1 95.62 14 ASP B CA 1
ATOM 1745 C C . ASP B 1 14 ? 5.438 -1.744 19.766 1 95.62 14 ASP B C 1
ATOM 1747 O O . ASP B 1 14 ? 5.211 -0.766 20.484 1 95.62 14 ASP B O 1
ATOM 1751 N N . GLU B 1 15 ? 5.742 -1.648 18.531 1 96.88 15 GLU B N 1
ATOM 1752 C CA . GLU B 1 15 ? 5.793 -0.359 17.844 1 96.88 15 GLU B CA 1
ATOM 1753 C C . GLU B 1 15 ? 4.434 0.337 17.875 1 96.88 15 GLU B C 1
ATOM 1755 O O . GLU B 1 15 ? 4.355 1.536 18.156 1 96.88 15 GLU B O 1
ATOM 1760 N N . CYS B 1 16 ? 3.395 -0.429 17.703 1 96.56 16 CYS B N 1
ATOM 1761 C CA . CYS B 1 16 ? 2.051 0.139 17.672 1 96.56 16 CYS B CA 1
ATOM 1762 C C . CYS B 1 16 ? 1.637 0.606 19.062 1 96.56 16 CYS B C 1
ATOM 1764 O O . CYS B 1 16 ? 1.108 1.708 19.219 1 96.56 16 CYS B O 1
ATOM 1766 N N . VAL B 1 17 ? 1.935 -0.191 20.031 1 95.75 17 VAL B N 1
ATOM 1767 C CA . VAL B 1 17 ? 1.549 0.126 21.406 1 95.75 17 VAL B CA 1
ATOM 1768 C C . VAL B 1 17 ? 2.271 1.389 21.859 1 95.75 17 VAL B C 1
ATOM 1770 O O . VAL B 1 17 ? 1.656 2.289 22.438 1 95.75 17 VAL B O 1
ATOM 1773 N N . ARG B 1 18 ? 3.514 1.479 21.547 1 96.44 18 ARG B N 1
ATOM 1774 C CA . ARG B 1 18 ? 4.309 2.645 21.922 1 96.44 18 ARG B CA 1
ATOM 1775 C C . ARG B 1 18 ? 3.799 3.9 21.219 1 96.44 18 ARG B C 1
ATOM 1777 O O . ARG B 1 18 ? 3.684 4.957 21.844 1 96.44 18 ARG B O 1
ATOM 1784 N N . ALA B 1 19 ? 3.52 3.771 19.984 1 97.62 19 ALA B N 1
ATOM 1785 C CA . ALA B 1 19 ? 3.02 4.906 19.219 1 97.62 19 ALA B CA 1
ATOM 1786 C C . ALA B 1 19 ? 1.658 5.363 19.734 1 97.62 19 ALA B C 1
ATOM 1788 O O . ALA B 1 19 ? 1.395 6.562 19.828 1 97.62 19 ALA B O 1
ATOM 1789 N N . ASP B 1 20 ? 0.817 4.43 20.109 1 96.75 20 ASP B N 1
ATOM 1790 C CA . ASP B 1 20 ? -0.513 4.734 20.625 1 96.75 20 ASP B CA 1
ATOM 1791 C C . ASP B 1 20 ? -0.429 5.59 21.891 1 96.75 20 ASP B C 1
ATOM 1793 O O . ASP B 1 20 ? -1.222 6.516 22.078 1 96.75 20 ASP B O 1
ATOM 1797 N N . GLU B 1 21 ? 0.473 5.285 22.688 1 96 21 GLU B N 1
ATOM 1798 C CA . GLU B 1 21 ? 0.628 6.004 23.953 1 96 21 GLU B CA 1
ATOM 1799 C C . GLU B 1 21 ? 0.868 7.492 23.719 1 96 21 GLU B C 1
ATOM 1801 O O . GLU B 1 21 ? 0.369 8.336 24.469 1 96 21 GLU B O 1
ATOM 1806 N N . GLN B 1 22 ? 1.564 7.793 22.641 1 96.88 22 GLN B N 1
ATOM 1807 C CA . GLN B 1 22 ? 1.899 9.188 22.344 1 96.88 22 GLN B CA 1
ATOM 1808 C C . GLN B 1 22 ? 0.816 9.844 21.5 1 96.88 22 GLN B C 1
ATOM 1810 O O . GLN B 1 22 ? 0.387 10.961 21.797 1 96.88 22 GLN B O 1
ATOM 1815 N N . LEU B 1 23 ? 0.306 9.148 20.609 1 97.38 23 LEU B N 1
ATOM 1816 C CA . LEU B 1 23 ? -0.569 9.742 19.609 1 97.38 23 LEU B CA 1
ATOM 1817 C C . LEU B 1 23 ? -1.964 9.984 20.172 1 97.38 23 LEU B C 1
ATOM 1819 O O . LEU B 1 23 ? -2.66 10.906 19.75 1 97.38 23 LEU B O 1
ATOM 1823 N N . GLU B 1 24 ? -2.371 9.266 21.188 1 95.5 24 GLU B N 1
ATOM 1824 C CA . GLU B 1 24 ? -3.678 9.445 21.812 1 95.5 24 GLU B CA 1
ATOM 1825 C C . GLU B 1 24 ? -3.785 10.82 22.484 1 95.5 24 GLU B C 1
ATOM 1827 O O . GLU B 1 24 ? -4.875 11.391 22.562 1 95.5 24 GLU B O 1
ATOM 1832 N N . THR B 1 25 ? -2.654 11.367 22.797 1 95.06 25 THR B N 1
ATOM 1833 C CA . THR B 1 25 ? -2.652 12.609 23.562 1 95.06 25 THR B CA 1
ATOM 1834 C C . THR B 1 25 ? -2.629 13.82 22.641 1 95.06 25 THR B C 1
ATOM 1836 O O 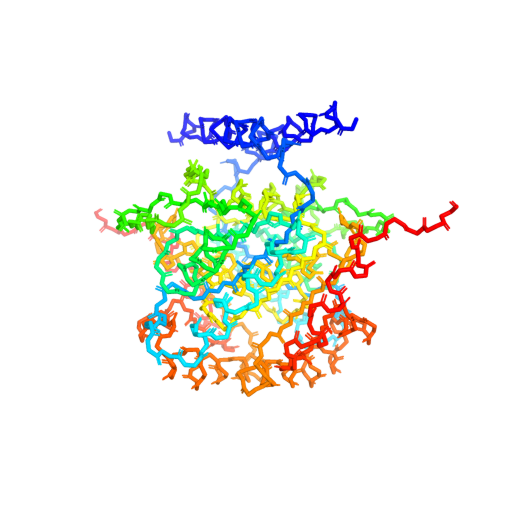. THR B 1 25 ? -2.789 14.961 23.094 1 95.06 25 THR B O 1
ATOM 1839 N N . VAL B 1 26 ? -2.58 13.57 21.344 1 95.31 26 VAL B N 1
ATOM 1840 C CA . VAL B 1 26 ? -2.359 14.727 20.484 1 95.31 26 VAL B CA 1
ATOM 1841 C C . VAL B 1 26 ? -3.387 14.734 19.359 1 95.31 26 VAL B C 1
ATOM 1843 O O . VAL B 1 26 ? -3.135 15.289 18.281 1 95.31 26 VAL B O 1
ATOM 1846 N N . ARG B 1 27 ? -4.5 14.164 19.578 1 93.31 27 ARG B N 1
ATOM 1847 C CA . ARG B 1 27 ? -5.609 14.211 18.625 1 93.31 27 ARG B CA 1
ATOM 1848 C C . ARG B 1 27 ? -6.289 15.578 18.641 1 93.31 27 ARG B C 1
ATOM 1850 O O . ARG B 1 27 ? -6.188 16.312 19.625 1 93.31 27 ARG B O 1
ATOM 1857 N N . PRO B 1 28 ? -6.996 15.836 17.5 1 94.75 28 PRO B N 1
ATOM 1858 C CA . PRO B 1 28 ? -7.125 15.219 16.188 1 94.75 28 PRO B CA 1
ATOM 1859 C C . PRO B 1 28 ? -5.926 15.5 15.281 1 94.75 28 PRO B C 1
ATOM 1861 O O . PRO B 1 28 ? -5.184 16.453 15.508 1 94.75 28 PRO B O 1
ATOM 1864 N N . ALA B 1 29 ? -5.703 14.633 14.266 1 97.94 29 ALA B N 1
ATOM 1865 C CA . ALA B 1 29 ? -4.508 14.766 13.438 1 97.94 29 ALA B CA 1
ATOM 1866 C C . ALA B 1 29 ? -4.859 14.672 11.953 1 97.94 29 ALA B C 1
ATOM 1868 O O . ALA B 1 29 ? -5.9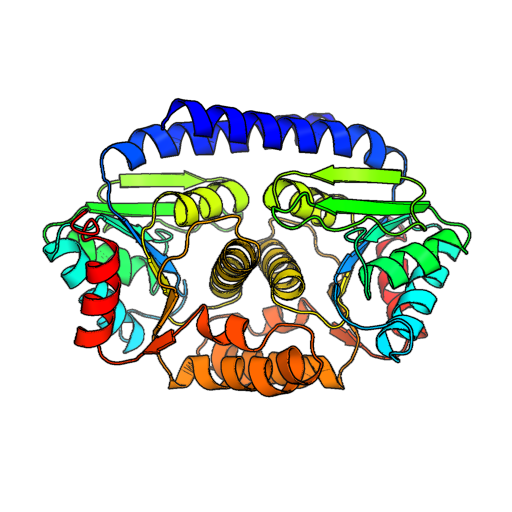41 14.195 11.594 1 97.94 29 ALA B O 1
ATOM 1869 N N . VAL B 1 30 ? -3.967 15.211 11.156 1 98.69 30 VAL B N 1
ATOM 1870 C CA . VAL B 1 30 ? -3.971 15.031 9.703 1 98.69 30 VAL B CA 1
ATOM 1871 C C . VAL B 1 30 ? -2.662 14.383 9.258 1 98.69 30 VAL B C 1
ATOM 1873 O O . VAL B 1 30 ? -1.591 14.711 9.773 1 98.69 30 VAL B O 1
ATOM 1876 N N . SER B 1 31 ? -2.768 13.375 8.391 1 98.88 31 SER B N 1
ATOM 1877 C CA . SER B 1 31 ? -1.58 12.75 7.82 1 98.88 31 SER B CA 1
ATOM 1878 C C . SER B 1 31 ? -1.211 13.383 6.484 1 98.88 31 SER B C 1
ATOM 1880 O O . SER B 1 31 ? -2.072 13.57 5.621 1 98.88 31 SER B O 1
ATOM 1882 N N . ILE B 1 32 ? 0.07 13.68 6.348 1 98.94 32 ILE B N 1
ATOM 1883 C CA . ILE B 1 32 ? 0.597 14.18 5.082 1 98.94 32 ILE B CA 1
ATOM 1884 C C . ILE B 1 32 ? 1.634 13.195 4.535 1 98.94 32 ILE B C 1
ATOM 1886 O O . ILE B 1 32 ? 2.635 12.914 5.199 1 98.94 32 ILE B O 1
ATOM 1890 N N . TYR B 1 33 ? 1.358 12.625 3.299 1 98.88 33 TYR B N 1
ATOM 1891 C CA . TYR B 1 33 ? 2.291 11.773 2.572 1 98.88 33 TYR B CA 1
ATOM 1892 C C . TYR B 1 33 ? 3.02 12.555 1.488 1 98.88 33 TYR B C 1
ATOM 1894 O O . TYR B 1 33 ? 2.41 13.367 0.782 1 98.88 33 TYR B O 1
ATOM 1902 N N . GLY B 1 34 ? 4.34 12.273 1.397 1 98.81 34 GLY B N 1
ATOM 1903 C CA . GLY B 1 34 ? 5.035 12.984 0.334 1 98.81 34 GLY B CA 1
ATOM 1904 C C . GLY B 1 34 ? 6.461 12.508 0.133 1 98.81 34 GLY B C 1
ATOM 1905 O O . GLY B 1 34 ? 7 11.773 0.963 1 98.81 34 GLY B O 1
ATOM 1906 N N . SER B 1 35 ? 7.098 13.055 -0.797 1 98.62 35 SER B N 1
ATOM 1907 C CA . SER B 1 35 ? 8.414 12.656 -1.29 1 98.62 35 SER B CA 1
ATOM 1908 C C . SER B 1 35 ? 9.492 12.875 -0.231 1 98.62 35 SER B C 1
ATOM 1910 O O . SER B 1 35 ? 9.508 13.914 0.437 1 98.62 35 SER B O 1
ATOM 1912 N N . ALA B 1 36 ? 10.422 11.977 -0.227 1 97.56 36 ALA B N 1
ATOM 1913 C CA . ALA B 1 36 ? 11.625 12.141 0.584 1 97.56 36 ALA B CA 1
ATOM 1914 C C . ALA B 1 36 ? 12.695 12.914 -0.175 1 97.56 36 ALA B C 1
ATOM 1916 O O . ALA B 1 36 ? 13.719 13.297 0.399 1 97.56 36 ALA B O 1
ATOM 1917 N N . ARG B 1 37 ? 12.445 13.273 -1.456 1 97.38 37 ARG B N 1
ATOM 1918 C CA . ARG B 1 37 ? 13.578 13.641 -2.303 1 97.38 37 ARG B CA 1
ATOM 1919 C C . ARG B 1 37 ? 13.453 15.078 -2.795 1 97.38 37 ARG B C 1
ATOM 1921 O O . ARG B 1 37 ? 14.453 15.703 -3.164 1 97.38 37 ARG B O 1
ATOM 1928 N N . LEU B 1 38 ? 12.234 15.625 -2.822 1 98.19 38 LEU B N 1
ATOM 1929 C CA . LEU B 1 38 ? 12.094 16.969 -3.373 1 98.19 38 LEU B CA 1
ATOM 1930 C C . LEU B 1 38 ? 12.805 18 -2.498 1 98.19 38 LEU B C 1
ATOM 1932 O O . LEU B 1 38 ? 12.633 18 -1.275 1 98.19 38 LEU B O 1
ATOM 1936 N N . PRO B 1 39 ? 13.531 18.875 -3.078 1 97.5 39 PRO B N 1
ATOM 1937 C CA . PRO B 1 39 ? 14.352 19.812 -2.307 1 97.5 39 PRO B CA 1
ATOM 1938 C C . PRO B 1 39 ? 13.547 20.969 -1.729 1 97.5 39 PRO B C 1
ATOM 1940 O O . PRO B 1 39 ? 12.414 21.203 -2.15 1 97.5 39 PRO B O 1
ATOM 1943 N N . GLU B 1 40 ? 14.156 21.688 -0.908 1 97.75 40 GLU B N 1
ATOM 1944 C CA . GLU B 1 40 ? 13.523 22.766 -0.149 1 97.75 40 GLU B CA 1
ATOM 1945 C C . GLU B 1 40 ? 13.062 23.891 -1.067 1 97.75 40 GLU B C 1
ATOM 1947 O O . GLU B 1 40 ? 12.078 24.578 -0.773 1 97.75 40 GLU B O 1
ATOM 1952 N N . HIS B 1 41 ? 13.734 24.016 -2.199 1 97.5 41 HIS B N 1
ATOM 1953 C CA . HIS B 1 41 ? 13.422 25.156 -3.053 1 97.5 41 HIS B CA 1
ATOM 1954 C C . HIS B 1 41 ? 12.305 24.828 -4.035 1 97.5 41 HIS B C 1
ATOM 1956 O O . HIS B 1 41 ? 11.875 25.688 -4.805 1 97.5 41 HIS B O 1
ATOM 1962 N N . SER B 1 42 ? 11.805 23.594 -3.953 1 97.94 42 SER B N 1
ATOM 1963 C CA . SER B 1 42 ? 10.727 23.219 -4.859 1 97.94 42 SER B CA 1
ATOM 1964 C C . SER B 1 42 ? 9.414 23.891 -4.461 1 97.94 42 SER B C 1
ATOM 1966 O O . SER B 1 42 ? 9.18 24.156 -3.277 1 97.94 42 SER B O 1
ATOM 1968 N N . PRO B 1 43 ? 8.555 24.203 -5.465 1 98.12 43 PRO B N 1
ATOM 1969 C CA . PRO B 1 43 ? 7.238 24.766 -5.141 1 98.12 43 PRO B CA 1
ATOM 1970 C C . PRO B 1 43 ? 6.398 23.844 -4.27 1 98.12 43 PRO B C 1
ATOM 1972 O O . PRO B 1 43 ? 5.617 24.297 -3.439 1 98.12 43 PRO B O 1
ATOM 1975 N N . GLU B 1 44 ? 6.574 22.562 -4.406 1 98.56 44 GLU B N 1
ATOM 1976 C CA . GLU B 1 44 ? 5.844 21.594 -3.607 1 98.56 44 GLU B CA 1
ATOM 1977 C C . GLU B 1 44 ? 6.238 21.672 -2.135 1 98.56 44 GLU B C 1
ATOM 1979 O O . GLU B 1 44 ? 5.395 21.516 -1.251 1 98.56 44 GLU B O 1
ATOM 1984 N N . TYR B 1 45 ? 7.523 21.922 -1.92 1 98.75 45 TYR B N 1
ATOM 1985 C CA . TYR B 1 45 ? 7.996 22.062 -0.547 1 98.75 45 TYR B CA 1
ATOM 1986 C C . TYR B 1 45 ? 7.328 23.25 0.132 1 98.75 45 TYR B C 1
ATOM 1988 O O . TYR B 1 45 ? 6.77 23.125 1.224 1 98.75 45 TYR B O 1
ATOM 1996 N N . ALA B 1 46 ? 7.32 24.375 -0.544 1 98.69 46 ALA B N 1
ATOM 1997 C CA . ALA B 1 46 ? 6.738 25.594 -0.001 1 98.69 46 ALA B CA 1
ATOM 1998 C C . ALA B 1 46 ? 5.242 25.422 0.252 1 98.69 46 ALA B C 1
ATOM 2000 O O . ALA B 1 46 ? 4.73 25.828 1.298 1 98.69 46 ALA B O 1
ATOM 2001 N N . GLN B 1 47 ? 4.574 24.812 -0.661 1 98.81 47 GLN B N 1
ATOM 2002 C CA . GLN B 1 47 ? 3.137 24.609 -0.516 1 98.81 47 GLN B CA 1
ATOM 2003 C C . GLN B 1 47 ? 2.826 23.672 0.645 1 98.81 47 GLN B C 1
ATOM 2005 O O . GLN B 1 47 ? 1.903 23.922 1.423 1 98.81 47 GLN B O 1
ATOM 2010 N N . THR B 1 48 ? 3.584 22.609 0.777 1 98.88 48 THR B N 1
ATOM 2011 C CA . THR B 1 48 ? 3.381 21.656 1.857 1 98.88 48 THR B CA 1
ATOM 2012 C C . THR B 1 48 ? 3.6 22.312 3.215 1 98.88 48 THR B C 1
ATOM 2014 O O . THR B 1 48 ? 2.826 22.094 4.148 1 98.88 48 THR B O 1
ATOM 2017 N N . GLU B 1 49 ? 4.621 23.125 3.275 1 98.88 49 GLU B N 1
ATOM 2018 C CA . GLU B 1 49 ? 4.918 23.844 4.508 1 98.88 49 GLU B CA 1
ATOM 2019 C C . GLU B 1 49 ? 3.77 24.766 4.898 1 98.88 49 GLU B C 1
ATOM 2021 O O . GLU B 1 49 ? 3.354 24.797 6.059 1 98.88 49 GLU B O 1
ATOM 2026 N N . ARG B 1 50 ? 3.234 25.469 3.934 1 98.81 50 ARG B N 1
ATOM 2027 C CA . ARG B 1 50 ? 2.133 26.391 4.191 1 98.81 50 ARG B CA 1
ATOM 2028 C C . ARG B 1 50 ? 0.887 25.641 4.648 1 98.81 50 ARG B C 1
ATOM 2030 O O . ARG B 1 50 ? 0.231 26.031 5.613 1 98.81 50 ARG B O 1
ATOM 2037 N N . LEU B 1 51 ? 0.575 24.562 4 1 98.81 51 LEU B N 1
ATOM 2038 C CA . LEU B 1 51 ? -0.594 23.766 4.359 1 98.81 51 LEU B CA 1
ATOM 2039 C C . LEU B 1 51 ? -0.471 23.234 5.785 1 98.81 51 LEU B C 1
ATOM 2041 O O . LEU B 1 51 ? -1.401 23.359 6.582 1 98.81 51 LEU B O 1
ATOM 2045 N N . ALA B 1 52 ? 0.685 22.688 6.082 1 98.88 52 ALA B N 1
ATOM 2046 C CA . ALA B 1 52 ? 0.905 22.109 7.402 1 98.88 52 ALA B CA 1
ATOM 2047 C C . ALA B 1 52 ? 0.79 23.172 8.492 1 98.88 52 ALA B C 1
ATOM 2049 O O . ALA B 1 52 ? 0.227 22.922 9.562 1 98.88 52 ALA B O 1
ATOM 2050 N N . ARG B 1 53 ? 1.312 24.344 8.234 1 98.81 53 ARG B N 1
ATOM 2051 C CA . ARG B 1 53 ? 1.215 25.438 9.188 1 98.81 53 ARG B CA 1
ATOM 2052 C C . ARG B 1 53 ? -0.241 25.828 9.438 1 98.81 53 ARG B C 1
ATOM 2054 O O . ARG B 1 53 ? -0.637 26.078 10.578 1 98.81 53 ARG B O 1
ATOM 2061 N N . ARG B 1 54 ? -1.003 25.844 8.414 1 98.62 54 ARG B N 1
ATOM 2062 C CA . ARG B 1 54 ? -2.412 26.219 8.539 1 98.62 54 ARG B CA 1
ATOM 2063 C C . ARG B 1 54 ? -3.184 25.156 9.32 1 98.62 54 ARG B C 1
ATOM 2065 O O . ARG B 1 54 ? -4.047 25.484 10.133 1 98.62 54 ARG B O 1
ATOM 2072 N N . PHE B 1 55 ? -2.891 23.875 9.094 1 98.38 55 PHE B N 1
ATOM 2073 C CA . PHE B 1 55 ? -3.498 22.797 9.883 1 98.38 55 PHE B CA 1
ATOM 2074 C C . PHE B 1 55 ? -3.148 22.953 11.352 1 98.38 55 PHE B C 1
ATOM 2076 O O . PHE B 1 55 ? -4.027 22.859 12.219 1 98.38 55 PHE B O 1
ATOM 2083 N N . ALA B 1 56 ? -1.87 23.234 11.602 1 98.12 56 ALA B N 1
ATOM 2084 C CA . ALA B 1 56 ? -1.392 23.375 12.969 1 98.12 56 ALA B CA 1
ATOM 2085 C C . ALA B 1 56 ? -2.061 24.562 13.664 1 98.12 56 ALA B C 1
ATOM 2087 O O . ALA B 1 56 ? -2.498 24.453 14.805 1 98.12 56 ALA B O 1
ATOM 2088 N N . ASN B 1 57 ? -2.154 25.641 12.93 1 98 57 ASN B N 1
ATOM 2089 C CA . ASN B 1 57 ? -2.775 26.844 13.477 1 98 57 ASN B CA 1
ATOM 2090 C C . ASN B 1 57 ? -4.258 26.625 13.758 1 98 57 ASN B C 1
ATOM 2092 O O . ASN B 1 57 ? -4.848 27.328 14.586 1 98 57 ASN B O 1
ATOM 2096 N N . ALA B 1 58 ? -4.852 25.656 13.086 1 96.69 58 ALA B N 1
ATOM 2097 C CA . ALA B 1 58 ? -6.258 25.328 13.297 1 96.69 58 ALA B CA 1
ATOM 2098 C C . ALA B 1 58 ? -6.43 24.312 14.406 1 96.69 58 ALA B C 1
ATOM 2100 O O . ALA B 1 58 ? -7.539 23.844 14.672 1 96.69 58 ALA B O 1
ATOM 2101 N N . GLY B 1 59 ? -5.363 23.844 14.984 1 95.62 59 GLY B N 1
ATOM 2102 C CA . GLY B 1 59 ? -5.426 22.969 16.156 1 95.62 59 GLY B CA 1
ATOM 2103 C C . GLY B 1 59 ? -5.215 21.516 15.828 1 95.62 59 GLY B C 1
ATOM 2104 O O . GLY B 1 59 ? -5.422 20.641 16.672 1 95.62 59 GLY B O 1
ATOM 2105 N N . LEU B 1 60 ? -4.758 21.234 14.602 1 97.56 60 LEU B N 1
ATOM 2106 C CA . LEU B 1 60 ? -4.531 19.844 14.227 1 97.56 60 LEU B CA 1
ATOM 2107 C C . LEU B 1 60 ? -3.078 19.438 14.453 1 97.56 60 LEU B C 1
ATOM 2109 O O . LEU B 1 60 ? -2.166 20.234 14.188 1 97.56 60 LEU B O 1
ATOM 2113 N N . THR B 1 61 ? -2.904 18.234 14.938 1 98.5 61 THR B N 1
ATOM 2114 C CA . THR B 1 61 ? -1.595 17.594 14.867 1 98.5 61 THR B CA 1
ATOM 2115 C C . THR B 1 61 ? -1.271 17.188 13.438 1 98.5 61 THR B C 1
ATOM 2117 O O . THR B 1 61 ? -2.143 16.703 12.711 1 98.5 61 THR B O 1
ATOM 2120 N N . VAL B 1 62 ? -0.03 17.422 13.062 1 98.88 62 VAL B N 1
ATOM 2121 C CA . VAL B 1 62 ? 0.394 17 11.727 1 98.88 62 VAL B CA 1
ATOM 2122 C C . VAL B 1 62 ? 1.296 15.766 11.844 1 98.88 62 VAL B C 1
ATOM 2124 O O . VAL B 1 62 ? 2.316 15.797 12.531 1 98.88 62 VAL B O 1
ATOM 2127 N N . LEU B 1 63 ? 0.876 14.664 11.18 1 98.94 63 LEU B N 1
ATOM 2128 C CA . LEU B 1 63 ? 1.685 13.461 11.07 1 98.94 63 LEU B CA 1
ATOM 2129 C C . LEU B 1 63 ? 2.404 13.406 9.727 1 98.94 63 LEU B C 1
ATOM 2131 O O . LEU B 1 63 ? 1.781 13.578 8.68 1 98.94 63 LEU B O 1
ATOM 2135 N N . SER B 1 64 ? 3.666 13.25 9.734 1 98.81 64 SER B N 1
ATOM 2136 C CA . SER B 1 64 ? 4.469 13.016 8.539 1 98.81 64 SER B CA 1
ATOM 2137 C C . SER B 1 64 ? 5.469 11.883 8.758 1 98.81 64 SER B C 1
ATOM 2139 O O . SER B 1 64 ? 5.598 11.367 9.867 1 98.81 64 SER B O 1
ATOM 2141 N N . GLY B 1 65 ? 6.223 11.578 7.703 1 98.56 65 GLY B N 1
ATOM 2142 C CA . GLY B 1 65 ? 7.148 10.461 7.785 1 98.56 65 GLY B CA 1
ATOM 2143 C C . GLY B 1 65 ? 8.469 10.828 8.438 1 98.56 65 GLY B C 1
ATOM 2144 O O . GLY B 1 65 ? 9.344 9.977 8.602 1 98.56 65 GLY B O 1
ATOM 2145 N N . GLY B 1 66 ? 8.711 12.039 8.711 1 98.69 66 GLY B N 1
ATOM 2146 C CA . GLY B 1 66 ? 9.797 12.484 9.57 1 98.69 66 GLY B CA 1
ATOM 2147 C C . GLY B 1 66 ? 11.117 12.633 8.836 1 98.69 66 GLY B C 1
ATOM 2148 O O . GLY B 1 66 ? 12.07 13.203 9.375 1 98.69 66 GLY B O 1
ATOM 2149 N N . GLY B 1 67 ? 11.18 12.125 7.578 1 98.06 67 GLY B N 1
ATOM 2150 C CA . GLY B 1 67 ? 12.422 12.195 6.812 1 98.06 67 GLY B CA 1
ATOM 2151 C C . GLY B 1 67 ? 12.594 13.523 6.094 1 98.06 67 GLY B C 1
ATOM 2152 O O . GLY B 1 67 ? 12 14.531 6.48 1 98.06 67 GLY B O 1
ATOM 2153 N N . PRO B 1 68 ? 13.492 13.562 5.125 1 98.06 68 PRO B N 1
ATOM 2154 C CA . PRO B 1 68 ? 13.727 14.781 4.34 1 98.06 68 PRO B CA 1
ATOM 2155 C C . PRO B 1 68 ? 12.633 15.031 3.305 1 98.06 68 PRO B C 1
ATOM 2157 O O . PRO B 1 68 ? 11.609 14.344 3.297 1 98.06 68 PRO B O 1
ATOM 2160 N N . GLY B 1 69 ? 12.758 16.062 2.479 1 98.5 69 GLY B N 1
ATOM 2161 C CA . GLY B 1 69 ? 11.828 16.375 1.402 1 98.5 69 GLY B CA 1
ATOM 2162 C C . GLY B 1 69 ? 10.523 16.953 1.896 1 98.5 69 GLY B C 1
ATOM 2163 O O . GLY B 1 69 ? 10.516 17.828 2.77 1 98.5 69 GLY B O 1
ATOM 2164 N N . LEU B 1 70 ? 9.516 16.469 1.348 1 98.88 70 LEU B N 1
ATOM 2165 C CA . LEU B 1 70 ? 8.211 17.031 1.679 1 98.88 70 LEU B CA 1
ATOM 2166 C C . LEU B 1 70 ? 7.75 16.578 3.057 1 98.88 70 LEU B C 1
ATOM 2168 O O . LEU B 1 70 ? 6.879 17.203 3.67 1 98.88 70 LEU B O 1
ATOM 2172 N N . MET B 1 71 ? 8.352 15.484 3.543 1 98.88 71 MET B N 1
ATOM 2173 C CA . MET B 1 71 ? 8.094 15.109 4.93 1 98.88 71 MET B CA 1
ATOM 2174 C C . MET B 1 71 ? 8.609 16.172 5.887 1 98.88 71 MET B C 1
ATOM 2176 O O . MET B 1 71 ? 7.941 16.516 6.867 1 98.88 71 MET B O 1
ATOM 2180 N N . ALA B 1 72 ? 9.758 16.719 5.559 1 98.88 72 ALA B N 1
ATOM 2181 C CA . ALA B 1 72 ? 10.328 17.797 6.355 1 98.88 72 ALA B CA 1
ATOM 2182 C C . ALA B 1 72 ? 9.5 19.062 6.219 1 98.88 72 ALA B C 1
ATOM 2184 O O . ALA B 1 72 ? 9.297 19.797 7.199 1 98.88 72 ALA B O 1
ATOM 2185 N N . ALA B 1 73 ? 9.008 19.328 5.043 1 98.94 73 ALA B N 1
ATOM 2186 C CA . ALA B 1 73 ? 8.156 20.5 4.816 1 98.94 73 ALA B CA 1
ATOM 2187 C C . ALA B 1 73 ? 6.918 20.453 5.703 1 98.94 73 ALA B C 1
ATOM 2189 O O . ALA B 1 73 ? 6.551 21.453 6.32 1 98.94 73 ALA B O 1
ATOM 2190 N N . ALA B 1 74 ? 6.309 19.281 5.75 1 98.94 74 ALA B N 1
ATOM 2191 C CA . ALA B 1 74 ? 5.121 19.094 6.578 1 98.94 74 ALA B CA 1
ATOM 2192 C C . ALA B 1 74 ? 5.441 19.328 8.055 1 98.94 74 ALA B C 1
ATOM 2194 O O . ALA B 1 74 ? 4.746 20.094 8.727 1 98.94 74 ALA B O 1
ATOM 2195 N N . ASN B 1 75 ? 6.52 18.688 8.5 1 98.88 75 ASN B N 1
ATOM 2196 C CA . ASN B 1 75 ? 6.91 18.859 9.891 1 98.88 75 ASN B CA 1
ATOM 2197 C C . ASN B 1 75 ? 7.273 20.312 10.195 1 98.88 75 ASN B C 1
ATOM 2199 O O . ASN B 1 75 ? 6.875 20.859 11.227 1 98.88 75 ASN B O 1
ATOM 2203 N N . LYS B 1 76 ? 8.008 20.938 9.32 1 98.88 76 LYS B N 1
ATOM 2204 C CA . LYS B 1 76 ? 8.445 22.312 9.523 1 98.88 76 LYS B CA 1
ATOM 2205 C C . LYS B 1 76 ? 7.254 23.266 9.617 1 98.88 76 LYS B C 1
ATOM 2207 O O . LYS B 1 76 ? 7.207 24.109 10.508 1 98.88 76 LYS B O 1
ATOM 2212 N N . GLY B 1 77 ? 6.324 23.109 8.734 1 98.81 77 GLY B N 1
ATOM 2213 C CA . GLY B 1 77 ? 5.129 23.938 8.789 1 98.81 77 GLY B CA 1
ATOM 2214 C C . GLY B 1 77 ? 4.383 23.828 10.102 1 98.81 77 GLY B C 1
ATOM 2215 O O . GLY B 1 77 ? 4.004 24.844 10.688 1 98.81 77 GLY B O 1
ATOM 2216 N N . ALA B 1 78 ? 4.223 22.625 10.57 1 98.75 78 ALA B N 1
ATOM 2217 C CA . ALA B 1 78 ? 3.518 22.406 11.836 1 98.75 78 ALA B CA 1
ATOM 2218 C C . ALA B 1 78 ? 4.324 22.922 13.016 1 98.75 78 ALA B C 1
ATOM 2220 O O . ALA B 1 78 ? 3.77 23.547 13.922 1 98.75 78 ALA B O 1
ATOM 2221 N N . TYR B 1 79 ? 5.586 22.688 12.969 1 98.5 79 TYR B N 1
ATOM 2222 C CA . TYR B 1 79 ? 6.508 23.047 14.039 1 98.5 79 TYR B CA 1
ATOM 2223 C C . TYR B 1 79 ? 6.555 24.562 14.234 1 98.5 79 TYR B C 1
ATOM 2225 O O . TYR B 1 79 ? 6.68 25.047 15.367 1 98.5 79 TYR B O 1
ATOM 2233 N N . THR B 1 80 ? 6.465 25.281 13.172 1 97.44 80 THR B N 1
ATOM 2234 C CA . THR B 1 80 ? 6.566 26.734 13.219 1 97.44 80 THR B CA 1
ATOM 2235 C C . THR B 1 80 ? 5.195 27.375 13.453 1 97.44 80 THR B C 1
ATOM 2237 O O . THR B 1 80 ? 5.094 28.578 13.656 1 97.44 80 THR B O 1
ATOM 2240 N N . GLY B 1 81 ? 4.16 26.547 13.43 1 95.25 81 GLY B N 1
ATOM 2241 C CA . GLY B 1 81 ? 2.818 26.969 13.789 1 95.25 81 GLY B CA 1
ATOM 2242 C C . GLY B 1 81 ? 2.475 26.703 15.242 1 95.25 81 GLY B C 1
ATOM 2243 O O . GLY B 1 81 ? 3.365 26.594 16.094 1 95.25 81 GLY B O 1
ATOM 2244 N N . ASN B 1 82 ? 1.16 26.641 15.539 1 90.62 82 ASN B N 1
ATOM 2245 C CA . ASN B 1 82 ? 0.684 26.453 16.906 1 90.62 82 ASN B CA 1
ATOM 2246 C C . ASN B 1 82 ? 0.298 25.016 17.172 1 90.62 82 ASN B C 1
ATOM 2248 O O . ASN B 1 82 ? -0.3 24.703 18.219 1 90.62 82 ASN B O 1
ATOM 2252 N N . GLY B 1 83 ? 0.663 24.125 16.297 1 88.88 83 GLY B N 1
ATOM 2253 C CA . GLY B 1 83 ? 0.251 22.75 16.484 1 88.88 83 GLY B CA 1
ATOM 2254 C C . GLY B 1 83 ? 1.408 21.812 16.797 1 88.88 83 GLY B C 1
ATOM 2255 O O . GLY B 1 83 ? 2.525 22.266 17.047 1 88.88 83 GLY B O 1
ATOM 2256 N N . ILE B 1 84 ? 1.093 20.531 16.906 1 97.94 84 ILE B N 1
ATOM 2257 C CA . ILE B 1 84 ? 2.072 19.484 17.219 1 97.94 84 ILE B CA 1
ATOM 2258 C C . ILE B 1 84 ? 2.551 18.828 15.938 1 97.94 84 ILE B C 1
ATOM 2260 O O . ILE B 1 84 ? 1.738 18.438 15.094 1 97.94 84 ILE B O 1
ATOM 2264 N N . SER B 1 85 ? 3.842 18.797 15.789 1 98.81 85 SER B N 1
ATOM 2265 C CA . SER B 1 85 ? 4.496 18.141 14.656 1 98.81 85 SER B CA 1
ATOM 2266 C C . SER B 1 85 ? 5.027 16.766 15.039 1 98.81 85 SER B C 1
ATOM 2268 O O . SER B 1 85 ? 5.898 16.656 15.906 1 98.81 85 SER B O 1
ATOM 2270 N N . VAL B 1 86 ? 4.512 15.688 14.391 1 98.94 86 VAL B N 1
ATOM 2271 C CA . VAL B 1 86 ? 4.914 14.32 14.703 1 98.94 86 VAL B CA 1
ATOM 2272 C C . VAL B 1 86 ? 5.617 13.703 13.5 1 98.94 86 VAL B C 1
ATOM 2274 O O . VAL B 1 86 ? 5.102 13.742 12.383 1 98.94 86 VAL B O 1
ATOM 2277 N N . GLY B 1 87 ? 6.801 13.18 13.758 1 98.81 87 GLY B N 1
ATOM 2278 C CA . GLY B 1 87 ? 7.484 12.352 12.773 1 98.81 87 GLY B CA 1
ATOM 2279 C C . GLY B 1 87 ? 7.34 10.867 13.031 1 98.81 87 GLY B C 1
ATOM 2280 O O . GLY B 1 87 ? 7.734 10.375 14.094 1 98.81 87 GLY B O 1
ATOM 2281 N N . LEU B 1 88 ? 6.715 10.188 12.094 1 98.81 88 LEU B N 1
ATOM 2282 C CA . LEU B 1 88 ? 6.723 8.727 12.102 1 98.81 88 LEU B CA 1
ATOM 2283 C C . LEU B 1 88 ? 7.887 8.188 11.281 1 98.81 88 LEU B C 1
ATOM 2285 O O . LEU B 1 88 ? 7.719 7.855 10.102 1 98.81 88 LEU B O 1
ATOM 2289 N N . ASN B 1 89 ? 9.016 8.062 11.938 1 98.44 89 ASN B N 1
ATOM 2290 C CA . ASN B 1 89 ? 10.266 7.723 11.266 1 98.44 89 ASN B CA 1
ATOM 2291 C C . ASN B 1 89 ? 10.367 6.223 10.992 1 98.44 89 ASN B C 1
ATOM 2293 O O . ASN B 1 89 ? 9.828 5.414 11.75 1 98.44 89 ASN B O 1
ATOM 2297 N N . ILE B 1 90 ? 10.992 5.906 9.898 1 97.75 90 ILE B N 1
ATOM 2298 C CA . ILE B 1 90 ? 11.227 4.516 9.531 1 97.75 90 ILE B CA 1
ATOM 2299 C C . ILE B 1 90 ? 12.727 4.219 9.57 1 97.75 90 ILE B C 1
ATOM 2301 O O . ILE B 1 90 ? 13.539 5.023 9.094 1 97.75 90 ILE B O 1
ATOM 2305 N N . VAL B 1 91 ? 13.109 3.119 10.148 1 94.88 91 VAL B N 1
ATOM 2306 C CA . VAL B 1 91 ? 14.492 2.656 10.156 1 94.88 91 VAL B CA 1
ATOM 2307 C C . VAL B 1 91 ? 14.781 1.872 8.883 1 94.88 91 VAL B C 1
ATOM 2309 O O . VAL B 1 91 ? 14.117 0.878 8.586 1 94.88 91 VAL B O 1
ATOM 2312 N N . LEU B 1 92 ? 15.766 2.334 8.148 1 93.19 92 LEU B N 1
ATOM 2313 C CA . LEU B 1 92 ? 16.141 1.724 6.879 1 93.19 92 LEU B CA 1
ATOM 2314 C C . LEU B 1 92 ? 17.578 1.247 6.902 1 93.19 92 LEU B C 1
ATOM 2316 O O . LEU B 1 92 ? 18.391 1.73 7.699 1 93.19 92 LEU B O 1
ATOM 2320 N N . PRO B 1 93 ? 17.906 0.235 6 1 85.06 93 PRO B N 1
ATOM 2321 C CA . PRO B 1 93 ? 19.312 -0.163 5.906 1 85.06 93 PRO B CA 1
ATOM 2322 C C . PRO B 1 93 ? 20.234 1.017 5.637 1 85.06 93 PRO B C 1
ATOM 2324 O O . PRO B 1 93 ? 21.312 1.119 6.246 1 85.06 93 PRO B O 1
ATOM 2327 N N . ARG B 1 94 ? 19.875 1.843 4.715 1 79 94 ARG B N 1
ATOM 2328 C CA . ARG B 1 94 ? 20.531 3.139 4.543 1 79 94 ARG B CA 1
ATOM 2329 C C . ARG B 1 94 ? 19.797 4.227 5.316 1 79 94 ARG B C 1
ATOM 2331 O O . ARG B 1 94 ? 18.797 4.777 4.832 1 79 94 ARG B O 1
ATOM 2338 N N . GLU B 1 95 ? 20.266 4.566 6.309 1 73.94 95 GLU B N 1
ATOM 2339 C CA . GLU B 1 95 ? 19.547 5.32 7.344 1 73.94 95 GLU B CA 1
ATOM 2340 C C . GLU B 1 95 ? 19.016 6.637 6.793 1 73.94 95 GLU B C 1
ATOM 2342 O O . GLU B 1 95 ? 19.688 7.328 6.035 1 73.94 95 GLU B O 1
ATOM 2347 N N . GLN B 1 96 ? 17.734 6.754 7.094 1 79.69 96 GLN B N 1
ATOM 2348 C CA . GLN B 1 96 ? 17.078 8.047 6.93 1 79.69 96 GLN B CA 1
ATOM 2349 C C . GLN B 1 96 ? 17.25 8.914 8.172 1 79.69 96 GLN B C 1
ATOM 2351 O O . GLN B 1 96 ? 16.953 8.484 9.289 1 79.69 96 GLN B O 1
ATOM 2356 N N . ILE B 1 97 ? 17.719 10.164 8.086 1 89.75 97 ILE B N 1
ATOM 2357 C CA . ILE B 1 97 ? 17.922 11.086 9.203 1 89.75 97 ILE B CA 1
ATOM 2358 C C . ILE B 1 97 ? 16.625 11.852 9.477 1 89.75 97 ILE B C 1
ATOM 2360 O O . ILE B 1 97 ? 16.094 12.516 8.586 1 89.75 97 ILE B O 1
ATOM 2364 N N . PRO B 1 98 ? 16.172 11.711 10.672 1 97.06 98 PRO B N 1
ATOM 2365 C CA . PRO B 1 98 ? 14.977 12.484 11 1 97.06 98 PRO B CA 1
ATOM 2366 C C . PRO B 1 98 ? 15.188 13.992 10.836 1 97.06 98 PRO B C 1
ATOM 2368 O O . PRO B 1 98 ? 16.266 14.508 11.164 1 97.06 98 PRO B O 1
ATOM 2371 N N . ASN B 1 99 ? 14.219 14.656 10.258 1 98.31 99 ASN B N 1
ATOM 2372 C CA . ASN B 1 99 ? 14.328 16.109 10.164 1 98.31 99 ASN B CA 1
ATOM 2373 C C . ASN B 1 99 ? 14.227 16.766 11.539 1 98.31 99 ASN B C 1
ATOM 2375 O O . ASN B 1 99 ? 13.773 16.141 12.5 1 98.31 99 ASN B O 1
ATOM 2379 N N . PRO B 1 100 ? 14.633 18.047 11.703 1 98.12 100 PRO B N 1
ATOM 2380 C CA . PRO B 1 100 ? 14.734 18.656 13.031 1 98.12 100 PRO B CA 1
ATOM 2381 C C . PRO B 1 100 ? 13.43 19.312 13.477 1 98.12 100 PRO B C 1
ATOM 2383 O O . PRO B 1 100 ? 13.383 19.938 14.539 1 98.12 100 PRO B O 1
ATOM 2386 N N . TYR B 1 101 ? 12.312 19.172 12.805 1 98.69 101 TYR B N 1
ATOM 2387 C CA . TYR B 1 101 ? 11.078 19.906 13.062 1 98.69 101 TYR B CA 1
ATOM 2388 C C . TYR B 1 101 ? 10.016 19 13.672 1 98.69 101 TYR B C 1
ATOM 2390 O O . TYR B 1 101 ? 8.859 19 13.242 1 98.69 101 TYR B O 1
ATOM 2398 N N . GLN B 1 102 ? 10.461 18.188 14.633 1 98.62 102 GLN B N 1
ATOM 2399 C CA . GLN B 1 102 ? 9.539 17.234 15.25 1 98.62 102 GLN B CA 1
ATOM 2400 C C . GLN B 1 102 ? 9.398 17.5 16.75 1 98.62 102 GLN B C 1
ATOM 2402 O O . GLN B 1 102 ? 10.383 17.453 17.484 1 98.62 102 GLN B O 1
ATOM 2407 N N . ASN B 1 103 ? 8.164 17.734 17.203 1 98.62 103 ASN B N 1
ATOM 2408 C CA . ASN B 1 103 ? 7.875 17.75 18.625 1 98.62 103 ASN B CA 1
ATOM 2409 C C . ASN B 1 103 ? 7.887 16.344 19.234 1 98.62 103 ASN B C 1
ATOM 2411 O O . ASN B 1 103 ? 8.328 16.156 20.359 1 98.62 103 ASN B O 1
ATOM 2415 N N . ILE B 1 104 ? 7.316 15.406 18.531 1 98.56 104 ILE B N 1
ATOM 2416 C CA . ILE B 1 104 ? 7.305 13.992 18.859 1 98.56 104 ILE B CA 1
ATOM 2417 C C . ILE B 1 104 ? 7.938 13.188 17.734 1 98.56 104 ILE B C 1
ATOM 2419 O O . ILE B 1 104 ? 7.539 13.312 16.562 1 98.56 104 ILE B O 1
ATOM 2423 N N . SER B 1 105 ? 8.969 12.477 18.047 1 98.38 105 SER B N 1
ATOM 2424 C CA . SER B 1 105 ? 9.68 11.633 17.078 1 98.38 105 SER B CA 1
ATOM 2425 C C . SER B 1 105 ? 9.5 10.156 17.406 1 98.38 105 SER B C 1
ATOM 2427 O O . SER B 1 105 ? 10.031 9.664 18.406 1 98.38 105 SER B O 1
ATOM 2429 N N . LEU B 1 106 ? 8.742 9.461 16.609 1 98.44 106 LEU B N 1
ATOM 2430 C CA . LEU B 1 106 ? 8.523 8.023 16.766 1 98.44 106 LEU B CA 1
ATOM 2431 C C . LEU B 1 106 ? 9.312 7.234 15.734 1 98.44 106 LEU B C 1
ATOM 2433 O O . LEU B 1 106 ? 9.531 7.711 14.617 1 98.44 106 LEU B O 1
ATOM 2437 N N . HIS B 1 107 ? 9.695 6.027 16.109 1 97.31 107 HIS B N 1
ATOM 2438 C CA . HIS B 1 107 ? 10.523 5.207 15.234 1 97.31 107 HIS B CA 1
ATOM 2439 C C . HIS B 1 107 ? 9.891 3.838 15 1 97.31 107 HIS B C 1
ATOM 2441 O O . HIS B 1 107 ? 9.422 3.197 15.945 1 97.31 107 HIS B O 1
ATOM 2447 N N . PHE B 1 108 ? 9.914 3.424 13.758 1 97.69 108 PHE B N 1
ATOM 2448 C CA . PHE B 1 108 ? 9.367 2.143 13.328 1 97.69 108 PHE B CA 1
ATOM 2449 C C . PHE B 1 108 ? 10.398 1.348 12.539 1 97.69 108 PHE B C 1
ATOM 2451 O O . PHE B 1 108 ? 11.102 1.902 11.688 1 97.69 108 PHE B O 1
ATOM 2458 N N . ASN B 1 109 ? 10.484 0.063 12.789 1 95.81 109 ASN B N 1
ATOM 2459 C CA . ASN B 1 109 ? 11.289 -0.84 11.977 1 95.81 109 ASN B CA 1
ATOM 24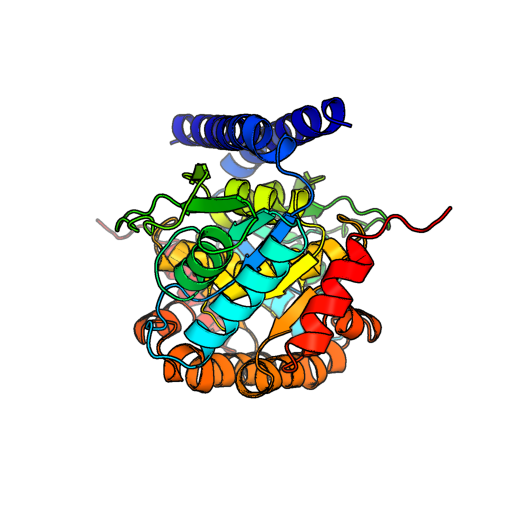60 C C . ASN B 1 109 ? 10.492 -1.397 10.797 1 95.81 109 ASN B C 1
ATOM 2462 O O . ASN B 1 109 ? 11.078 -1.879 9.82 1 95.81 109 ASN B O 1
ATOM 2466 N N . HIS B 1 110 ? 9.164 -1.242 10.883 1 95.81 110 HIS B N 1
ATOM 2467 C CA . HIS B 1 110 ? 8.297 -1.854 9.883 1 95.81 110 HIS B CA 1
ATOM 2468 C C . HIS B 1 110 ? 7.348 -0.826 9.273 1 95.81 110 HIS B C 1
ATOM 2470 O O . HIS B 1 110 ? 6.715 -0.057 10 1 95.81 110 HIS B O 1
ATOM 2476 N N . PHE B 1 111 ? 7.238 -0.877 7.961 1 97.12 111 PHE B N 1
ATOM 2477 C CA . PHE B 1 111 ? 6.316 0.017 7.27 1 97.12 111 PHE B CA 1
ATOM 2478 C C . PHE B 1 111 ? 4.883 -0.226 7.723 1 97.12 111 PHE B C 1
ATOM 2480 O O . PHE B 1 111 ? 4.09 0.713 7.824 1 97.12 111 PHE B O 1
ATOM 2487 N N . ALA B 1 112 ? 4.594 -1.467 7.984 1 96 112 ALA B N 1
ATOM 2488 C CA . ALA B 1 112 ? 3.221 -1.838 8.312 1 96 112 ALA B CA 1
ATOM 2489 C C . ALA B 1 112 ? 2.736 -1.097 9.555 1 96 112 ALA B C 1
ATOM 2491 O O . ALA B 1 112 ? 1.652 -0.509 9.555 1 96 112 ALA B O 1
ATOM 2492 N N . SER B 1 113 ? 3.525 -1.103 10.633 1 97.06 113 SER B N 1
ATOM 2493 C CA . SER B 1 113 ? 3.125 -0.408 11.852 1 97.06 113 SER B CA 1
ATOM 2494 C C . SER B 1 113 ? 3.111 1.103 11.648 1 97.06 113 SER B C 1
ATOM 2496 O O . SER B 1 113 ? 2.223 1.794 12.148 1 97.06 113 SER B O 1
ATOM 2498 N N . ARG B 1 114 ? 4.008 1.599 10.867 1 98 114 ARG B N 1
ATOM 2499 C CA . ARG B 1 114 ? 4.07 3.023 10.555 1 98 114 ARG B CA 1
ATOM 2500 C C . ARG B 1 114 ? 2.814 3.477 9.82 1 98 114 ARG B C 1
ATOM 2502 O O . ARG B 1 114 ? 2.172 4.449 10.227 1 98 114 ARG B O 1
ATOM 2509 N N . LYS B 1 115 ? 2.428 2.738 8.805 1 98.12 115 LYS B N 1
ATOM 2510 C CA . LYS B 1 115 ? 1.256 3.094 8.016 1 98.12 115 LYS B CA 1
ATOM 2511 C C . LYS B 1 115 ? -0.025 2.953 8.828 1 98.12 115 LYS B C 1
ATOM 2513 O O . LYS B 1 115 ? -0.974 3.717 8.648 1 98.12 115 LYS B O 1
ATOM 2518 N N . ALA B 1 116 ? -0.011 2.006 9.734 1 96.62 116 ALA B N 1
ATOM 2519 C CA . ALA B 1 116 ? -1.176 1.847 10.602 1 96.62 116 ALA B CA 1
ATOM 2520 C C . ALA B 1 116 ? -1.424 3.107 11.43 1 96.62 116 ALA B C 1
ATOM 2522 O O . ALA B 1 116 ? -2.568 3.529 11.594 1 96.62 116 ALA B O 1
ATOM 2523 N N . MET B 1 117 ? -0.355 3.74 11.883 1 97.69 117 MET B N 1
ATOM 2524 C CA . MET B 1 117 ? -0.487 4.945 12.695 1 97.69 117 MET B CA 1
ATOM 2525 C C . MET B 1 117 ? -0.977 6.117 11.852 1 97.69 117 MET B C 1
ATOM 2527 O O . MET B 1 117 ? -1.842 6.883 12.281 1 97.69 117 MET B O 1
ATOM 2531 N N . PHE B 1 118 ? -0.463 6.203 10.625 1 98.38 118 PHE B N 1
ATOM 2532 C CA . PHE B 1 118 ? -0.91 7.234 9.695 1 98.38 118 PHE B CA 1
ATOM 2533 C C . PHE B 1 118 ? -2.418 7.16 9.492 1 98.38 118 PHE B C 1
ATOM 2535 O O . PHE B 1 118 ? -3.102 8.188 9.5 1 98.38 118 PHE B O 1
ATOM 2542 N N . VAL B 1 119 ? -2.873 5.969 9.344 1 97.31 119 VAL B N 1
ATOM 2543 C CA . VAL B 1 119 ? -4.258 5.762 8.938 1 97.31 119 VAL B CA 1
ATOM 2544 C C . VAL B 1 119 ? -5.176 5.883 10.148 1 97.31 119 VAL B C 1
ATOM 2546 O O . VAL B 1 119 ? -6.207 6.559 10.094 1 97.31 119 VAL B O 1
ATOM 2549 N N . HIS B 1 120 ? -4.816 5.418 11.281 1 94.75 120 HIS B N 1
ATOM 2550 C CA . HIS B 1 120 ? -5.68 5.301 12.445 1 94.75 120 HIS B CA 1
ATOM 2551 C C . HIS B 1 120 ? -5.906 6.656 13.109 1 94.75 120 HIS B C 1
ATOM 2553 O O . HIS B 1 120 ? -6.992 6.93 13.617 1 94.75 120 HIS B O 1
ATOM 2559 N N . TYR B 1 121 ? -4.969 7.52 13.031 1 96.5 121 TYR B N 1
ATOM 2560 C CA . TYR B 1 121 ? -5.055 8.703 13.883 1 96.5 121 TYR B CA 1
ATOM 2561 C C . TYR B 1 121 ? -5.477 9.922 13.07 1 96.5 121 TYR B C 1
ATOM 2563 O O . TYR B 1 121 ? -5.84 10.961 13.633 1 96.5 121 TYR B O 1
ATOM 2571 N N . ALA B 1 122 ? -5.508 9.758 11.797 1 97.19 122 ALA B N 1
ATOM 2572 C CA . ALA B 1 122 ? -5.773 10.93 10.977 1 97.19 122 ALA B CA 1
ATOM 2573 C C . ALA B 1 122 ? -7.266 11.07 10.688 1 97.19 122 ALA B C 1
ATOM 2575 O O . ALA B 1 122 ? -7.949 10.078 10.438 1 97.19 122 ALA B O 1
ATOM 2576 N N . LEU B 1 123 ? -7.746 12.258 10.68 1 96.69 123 LEU B N 1
ATOM 2577 C CA . LEU B 1 123 ? -9.117 12.555 10.281 1 96.69 123 LEU B CA 1
ATOM 2578 C C . LEU B 1 123 ? -9.195 12.883 8.789 1 96.69 123 LEU B C 1
ATOM 2580 O O . LEU B 1 123 ? -10.289 13.047 8.242 1 96.69 123 LEU B O 1
ATOM 2584 N N . ALA B 1 124 ? -8.023 13.062 8.211 1 98.44 124 ALA B N 1
ATOM 2585 C CA . ALA B 1 124 ? -7.879 13.344 6.789 1 98.44 124 ALA B CA 1
ATOM 2586 C C . ALA B 1 124 ? -6.48 12.977 6.301 1 98.44 124 ALA B C 1
ATOM 2588 O O . ALA B 1 124 ? -5.547 12.852 7.098 1 98.44 124 ALA B O 1
ATOM 2589 N N . TYR B 1 125 ? -6.367 12.773 5.02 1 98.88 125 TYR B N 1
ATOM 2590 C CA . TYR B 1 125 ? -5.113 12.406 4.367 1 98.88 125 TYR B CA 1
ATOM 2591 C C . TYR B 1 125 ? -4.793 13.367 3.23 1 98.88 125 TYR B C 1
ATOM 2593 O O . TYR B 1 125 ? -5.562 13.5 2.277 1 98.88 125 TYR B O 1
ATOM 2601 N N . VAL B 1 126 ? -3.721 14.047 3.402 1 98.94 126 VAL B N 1
ATOM 2602 C CA . VAL B 1 126 ? -3.234 14.953 2.365 1 98.94 126 VAL B CA 1
ATOM 2603 C C . VAL B 1 126 ? -2.008 14.352 1.687 1 98.94 126 VAL B C 1
ATOM 2605 O O . VAL B 1 126 ? -0.993 14.086 2.338 1 98.94 126 VAL B O 1
ATOM 2608 N N . VAL B 1 127 ? -2.152 14.172 0.39 1 98.94 127 VAL B N 1
ATOM 2609 C CA . VAL B 1 127 ? -1.097 13.5 -0.353 1 98.94 127 VAL B CA 1
ATOM 2610 C C . VAL B 1 127 ? -0.462 14.461 -1.351 1 98.94 127 VAL B C 1
ATOM 2612 O O . VAL B 1 127 ? -1.104 14.875 -2.32 1 98.94 127 VAL B O 1
ATOM 2615 N N . VAL B 1 128 ? 0.754 14.812 -1.073 1 98.94 128 VAL B N 1
ATOM 2616 C CA . VAL B 1 128 ? 1.545 15.641 -1.977 1 98.94 128 VAL B CA 1
ATOM 2617 C C . VAL B 1 128 ? 2.449 14.758 -2.83 1 98.94 128 VAL B C 1
ATOM 2619 O O . VAL B 1 128 ? 2.52 13.539 -2.621 1 98.94 128 VAL B O 1
ATOM 2622 N N . PRO B 1 129 ? 3.047 15.297 -3.891 1 98.88 129 PRO B N 1
ATOM 2623 C CA . PRO B 1 129 ? 3.805 14.469 -4.832 1 98.88 129 PRO B CA 1
ATOM 2624 C C . PRO B 1 129 ? 4.863 13.609 -4.141 1 98.88 129 PRO B C 1
ATOM 2626 O O . PRO B 1 129 ? 5.504 14.062 -3.188 1 98.88 129 PRO B O 1
ATOM 2629 N N . GLY B 1 130 ? 5.055 12.398 -4.691 1 98.81 130 GLY B N 1
ATOM 2630 C CA . GLY B 1 130 ? 6.035 11.5 -4.094 1 98.81 130 GLY B CA 1
ATOM 2631 C C . GLY B 1 130 ? 6.305 10.266 -4.934 1 98.81 130 GLY B C 1
ATOM 2632 O O . GLY B 1 130 ? 5.836 10.164 -6.066 1 98.81 130 GLY B O 1
ATOM 2633 N N . GLY B 1 131 ? 7.152 9.359 -4.387 1 98.69 131 GLY B N 1
ATOM 2634 C CA . GLY B 1 131 ? 7.57 8.156 -5.078 1 98.69 131 GLY B CA 1
ATOM 2635 C C . GLY B 1 131 ? 6.793 6.922 -4.656 1 98.69 131 GLY B C 1
ATOM 2636 O O . GLY B 1 131 ? 5.594 7.004 -4.383 1 98.69 131 GLY B O 1
ATOM 2637 N N . PHE B 1 132 ? 7.465 5.762 -4.617 1 98.81 132 PHE B N 1
ATOM 2638 C CA . PHE B 1 132 ? 6.812 4.484 -4.344 1 98.81 132 PHE B CA 1
ATOM 2639 C C . PHE B 1 132 ? 6.238 4.465 -2.934 1 98.81 132 PHE B C 1
ATOM 2641 O O . PHE B 1 132 ? 5.141 3.947 -2.715 1 98.81 132 PHE B O 1
ATOM 2648 N N . GLY B 1 133 ? 6.93 5.074 -1.986 1 98.62 133 GLY B N 1
ATOM 2649 C CA . GLY B 1 133 ? 6.418 5.125 -0.627 1 98.62 133 GLY B CA 1
ATOM 2650 C C . GLY B 1 133 ? 5.117 5.902 -0.51 1 98.62 133 GLY B C 1
ATOM 2651 O O . GLY B 1 133 ? 4.191 5.469 0.177 1 98.62 133 GLY B O 1
ATOM 2652 N N . THR B 1 134 ? 5.051 7 -1.185 1 98.94 134 THR B N 1
ATOM 2653 C CA . THR B 1 134 ? 3.846 7.82 -1.184 1 98.94 134 THR B CA 1
ATOM 2654 C C . THR B 1 134 ? 2.689 7.082 -1.85 1 98.94 134 THR B C 1
ATOM 2656 O O . THR B 1 134 ? 1.566 7.082 -1.339 1 98.94 134 THR B O 1
ATOM 2659 N N . LEU B 1 135 ? 2.986 6.402 -2.916 1 98.94 135 LEU B N 1
ATOM 2660 C CA . LEU B 1 135 ? 1.963 5.645 -3.629 1 98.94 135 LEU B CA 1
ATOM 2661 C C . LEU B 1 135 ? 1.496 4.449 -2.805 1 98.94 135 LEU B C 1
ATOM 2663 O O . LEU B 1 135 ? 0.316 4.094 -2.834 1 98.94 135 LEU B O 1
ATOM 2667 N N . ASP B 1 136 ? 2.432 3.836 -2.082 1 98.81 136 ASP B N 1
ATOM 2668 C CA . ASP B 1 136 ? 2.084 2.768 -1.15 1 98.81 136 ASP B CA 1
ATOM 2669 C C . ASP B 1 136 ? 1.088 3.256 -0.101 1 98.81 136 ASP B C 1
ATOM 2671 O O . ASP B 1 136 ? 0.046 2.633 0.111 1 98.81 136 ASP B O 1
ATOM 2675 N N . GLU B 1 137 ? 1.308 4.414 0.492 1 98.81 137 GLU B N 1
ATOM 2676 C CA . GLU B 1 137 ? 0.424 5.004 1.494 1 98.81 137 GLU B CA 1
ATOM 2677 C C . GLU B 1 137 ? -0.922 5.383 0.885 1 98.81 137 GLU B C 1
ATOM 2679 O O . GLU B 1 137 ? -1.973 5.113 1.47 1 98.81 137 GLU B O 1
ATOM 2684 N N . LEU B 1 138 ? -0.887 5.918 -0.311 1 98.88 138 LEU B N 1
ATOM 2685 C CA . LEU B 1 138 ? -2.109 6.348 -0.982 1 98.88 138 LEU B CA 1
ATOM 2686 C C . LEU B 1 138 ? -3.023 5.156 -1.259 1 98.88 138 LEU B C 1
ATOM 2688 O O . LEU B 1 138 ? -4.188 5.156 -0.856 1 98.88 138 LEU B O 1
ATOM 2692 N N . PHE B 1 139 ? -2.502 4.145 -1.853 1 98.88 139 PHE B N 1
ATOM 2693 C CA . PHE B 1 139 ? -3.365 3.061 -2.305 1 98.88 139 PHE B CA 1
ATOM 2694 C C . PHE B 1 139 ? -3.789 2.182 -1.133 1 98.88 139 PHE B C 1
ATOM 2696 O O . PHE B 1 139 ? -4.875 1.597 -1.15 1 98.88 139 PHE B O 1
ATOM 2703 N N . GLU B 1 140 ? -2.947 2.131 -0.078 1 98.62 140 GLU B N 1
ATOM 2704 C CA . GLU B 1 140 ? -3.443 1.48 1.131 1 98.62 140 GLU B CA 1
ATOM 2705 C C . GLU B 1 140 ? -4.641 2.227 1.706 1 98.62 140 GLU B C 1
ATOM 2707 O O . GLU B 1 140 ? -5.656 1.614 2.049 1 98.62 140 GLU B O 1
ATOM 2712 N N . THR B 1 141 ? -4.551 3.555 1.755 1 98.69 141 THR B N 1
ATOM 2713 C CA . THR B 1 141 ? -5.641 4.375 2.275 1 98.69 141 THR B CA 1
ATOM 2714 C C . THR B 1 141 ? -6.895 4.207 1.424 1 98.69 141 THR B C 1
ATOM 2716 O O . THR B 1 141 ? -7.992 4.027 1.955 1 98.69 141 THR B O 1
ATOM 2719 N N . LEU B 1 142 ? -6.719 4.168 0.141 1 98.81 142 LEU B N 1
ATOM 2720 C CA . LEU B 1 142 ? -7.844 4.023 -0.774 1 98.81 142 LEU B CA 1
ATOM 2721 C C . LEU B 1 142 ? -8.492 2.652 -0.624 1 98.81 142 LEU B C 1
ATOM 2723 O O . LEU B 1 142 ? -9.727 2.539 -0.635 1 98.81 142 LEU B O 1
ATOM 2727 N N . THR B 1 143 ? -7.656 1.615 -0.502 1 98.44 143 THR B N 1
ATOM 2728 C CA . THR B 1 143 ? -8.18 0.266 -0.33 1 98.44 143 THR B CA 1
ATOM 2729 C C . THR B 1 143 ? -9 0.162 0.957 1 98.44 143 THR B C 1
ATOM 2731 O O . THR B 1 143 ? -10.109 -0.364 0.951 1 98.44 143 THR B O 1
ATOM 2734 N N . LEU B 1 144 ? -8.461 0.706 2.021 1 97.88 144 LEU B N 1
ATOM 2735 C CA . LEU B 1 144 ? -9.148 0.657 3.309 1 97.88 144 LEU B CA 1
ATOM 2736 C C . LEU B 1 144 ? -10.461 1.436 3.258 1 97.88 144 LEU B C 1
ATOM 2738 O O . LEU B 1 144 ? -11.477 0.986 3.791 1 97.88 144 LEU B O 1
ATOM 2742 N N . ALA B 1 145 ? -10.461 2.578 2.633 1 97.56 145 ALA B N 1
ATOM 2743 C CA . ALA B 1 145 ? -11.664 3.385 2.486 1 97.56 145 ALA B CA 1
ATOM 2744 C C . ALA B 1 145 ? -12.703 2.674 1.616 1 97.56 145 ALA B C 1
ATOM 2746 O O . ALA B 1 145 ? -13.875 2.588 1.981 1 97.56 145 ALA B O 1
ATOM 2747 N N . GLN B 1 146 ? -12.242 2.125 0.514 1 97.56 146 GLN B N 1
ATOM 2748 C CA . GLN B 1 146 ? -13.125 1.455 -0.437 1 97.56 146 GLN B CA 1
ATOM 2749 C C . GLN B 1 146 ? -13.82 0.259 0.206 1 97.56 146 GLN B C 1
ATOM 2751 O O . GLN B 1 146 ? -14.992 -0.004 -0.068 1 97.56 146 GLN B O 1
ATOM 2756 N N . THR B 1 147 ? -13.117 -0.448 1.077 1 96.31 147 THR B N 1
ATOM 2757 C CA . THR B 1 147 ? -13.625 -1.698 1.632 1 96.31 147 THR B CA 1
ATOM 2758 C C . THR B 1 147 ? -14.344 -1.451 2.953 1 96.31 147 THR B C 1
ATOM 2760 O O . THR B 1 147 ? -14.859 -2.387 3.57 1 96.31 147 THR B O 1
ATOM 2763 N N . GLY B 1 148 ? -14.297 -0.23 3.422 1 95.12 148 GLY B N 1
ATOM 2764 C CA . GLY B 1 148 ? -15 0.11 4.648 1 95.12 148 GLY B CA 1
ATOM 2765 C C . GLY B 1 148 ? -14.227 -0.264 5.902 1 95.12 148 GLY B C 1
ATOM 2766 O O . GLY B 1 148 ? -14.797 -0.329 6.992 1 95.12 148 GLY B O 1
ATOM 2767 N N . LYS B 1 149 ? -12.938 -0.515 5.727 1 94.88 149 LYS B N 1
ATOM 2768 C CA . LYS B 1 149 ? -12.109 -0.877 6.875 1 94.88 149 LYS B CA 1
ATOM 2769 C C . LYS B 1 149 ? -11.766 0.349 7.715 1 94.88 149 LYS B C 1
ATOM 2771 O O . LYS B 1 149 ? -11.328 0.22 8.859 1 94.88 149 LYS B O 1
ATOM 2776 N N . ILE B 1 150 ? -11.992 1.575 7.105 1 94 150 ILE B N 1
ATOM 2777 C CA . ILE B 1 150 ? -11.867 2.824 7.848 1 94 150 ILE B CA 1
ATOM 2778 C C . ILE B 1 150 ? -13.062 3.723 7.555 1 94 150 ILE B C 1
ATOM 2780 O O . ILE B 1 150 ? -13.734 3.559 6.531 1 94 150 ILE B O 1
ATOM 2784 N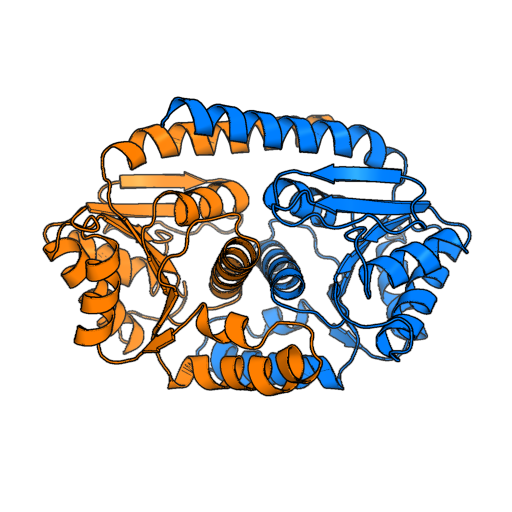 N . PRO B 1 151 ? -13.375 4.598 8.477 1 92.5 151 PRO B N 1
ATOM 2785 C CA . PRO B 1 151 ? -14.469 5.535 8.195 1 92.5 151 PRO B CA 1
ATOM 2786 C C . PRO B 1 151 ? -14.156 6.477 7.039 1 92.5 151 PRO B C 1
ATOM 2788 O O . PRO B 1 151 ? -12.984 6.672 6.695 1 92.5 151 PRO B O 1
ATOM 2791 N N . PRO B 1 152 ? -15.211 6.984 6.469 1 92.25 152 PRO B N 1
ATOM 2792 C CA . PRO B 1 152 ? -14.984 7.953 5.395 1 92.25 152 PRO B CA 1
ATOM 2793 C C . PRO B 1 152 ? -14.266 9.211 5.875 1 92.25 152 PRO B C 1
ATOM 2795 O O . PRO B 1 152 ? -14.68 9.836 6.852 1 92.25 152 PRO B O 1
ATOM 2798 N N . ARG B 1 153 ? -13.141 9.461 5.285 1 96.31 153 ARG B N 1
ATOM 2799 C CA . ARG B 1 153 ? -12.328 10.641 5.551 1 96.31 153 ARG B CA 1
ATOM 2800 C C . ARG B 1 153 ? -11.812 11.25 4.254 1 96.31 153 ARG B C 1
ATOM 2802 O O . ARG B 1 153 ? -11.602 10.547 3.268 1 96.31 153 ARG B O 1
ATOM 2809 N N . PRO B 1 154 ? -11.562 12.539 4.266 1 98 154 PRO B N 1
ATOM 2810 C CA . PRO B 1 154 ? -11.047 13.18 3.055 1 98 154 PRO B CA 1
ATOM 2811 C C . PRO B 1 154 ? -9.656 12.664 2.668 1 98 154 PRO B C 1
ATOM 2813 O O . PRO B 1 154 ? -8.773 12.555 3.523 1 98 154 PRO B O 1
ATOM 2816 N N . ILE B 1 155 ? -9.531 12.305 1.446 1 98.81 155 ILE B N 1
ATOM 2817 C CA . ILE B 1 155 ? -8.25 12.039 0.802 1 98.81 155 ILE B CA 1
ATOM 2818 C C . ILE B 1 155 ? -7.992 13.078 -0.285 1 98.81 155 ILE B C 1
ATOM 2820 O O . ILE B 1 155 ? -8.688 13.109 -1.303 1 98.81 155 ILE B O 1
ATOM 2824 N N . ILE B 1 156 ? -7.02 13.93 -0.038 1 98.94 156 ILE B N 1
ATOM 2825 C CA . ILE B 1 156 ? -6.793 15.055 -0.936 1 98.94 156 ILE B CA 1
ATOM 2826 C C . ILE B 1 156 ? -5.422 14.93 -1.593 1 98.94 156 ILE B C 1
ATOM 2828 O O . ILE B 1 156 ? -4.402 14.852 -0.903 1 98.94 156 ILE B O 1
ATOM 2832 N N . LEU B 1 157 ? -5.41 14.859 -2.92 1 98.94 157 LEU B N 1
ATOM 2833 C CA . LEU B 1 157 ? -4.188 14.898 -3.711 1 98.94 157 LEU B CA 1
ATOM 2834 C C . LEU B 1 157 ? -3.855 16.328 -4.137 1 98.94 157 LEU B C 1
ATOM 2836 O O . LEU B 1 157 ? -4.621 16.953 -4.875 1 98.94 157 LEU B O 1
ATOM 2840 N N . VAL B 1 158 ? -2.703 16.797 -3.68 1 98.88 158 VAL B N 1
ATOM 2841 C CA . VAL B 1 158 ? -2.307 18.172 -3.928 1 98.88 158 VAL B CA 1
ATOM 2842 C C . VAL B 1 158 ? -1.346 18.234 -5.113 1 98.88 158 VAL B C 1
ATOM 2844 O O . VAL B 1 158 ? -0.318 17.547 -5.121 1 98.88 158 VAL B O 1
ATOM 2847 N N . GLY B 1 159 ? -1.667 19.047 -6.078 1 98.25 159 GLY B N 1
ATOM 2848 C CA . GLY B 1 159 ? -0.866 19.156 -7.285 1 98.25 159 GLY B CA 1
ATOM 2849 C C . GLY B 1 159 ? -1.483 18.453 -8.477 1 98.25 159 GLY B C 1
ATOM 2850 O O . GLY B 1 159 ? -1.066 17.344 -8.828 1 98.25 159 GLY B O 1
ATOM 2851 N N . SER B 1 160 ? -2.406 19.141 -9.148 1 98.25 160 SER B N 1
ATOM 2852 C CA . SER B 1 160 ? -3.141 18.547 -10.266 1 98.25 160 SER B CA 1
ATOM 2853 C C . SER B 1 160 ? -2.201 18.172 -11.406 1 98.25 160 SER B C 1
ATOM 2855 O O . SER B 1 160 ? -2.375 17.125 -12.047 1 98.25 160 SER B O 1
ATOM 2857 N N . ASN B 1 161 ? -1.178 18.969 -11.562 1 97.44 161 ASN B N 1
ATOM 2858 C CA . ASN B 1 161 ? -0.234 18.703 -12.648 1 97.44 161 ASN B CA 1
ATOM 2859 C C . ASN B 1 161 ? 0.479 17.375 -12.453 1 97.44 161 ASN B C 1
ATOM 2861 O O . ASN B 1 161 ? 0.789 16.688 -13.43 1 97.44 161 ASN B O 1
ATOM 2865 N N . PHE B 1 162 ? 0.749 17.094 -11.25 1 98.38 162 PHE B N 1
ATOM 2866 C CA . PHE B 1 162 ? 1.437 15.836 -10.938 1 98.38 162 PHE B CA 1
ATOM 2867 C C . PHE B 1 162 ? 0.471 14.656 -10.992 1 98.38 162 PHE B C 1
ATOM 2869 O O . PHE B 1 162 ? 0.77 13.633 -11.609 1 98.38 162 PHE B O 1
ATOM 2876 N N . TRP B 1 163 ? -0.723 14.797 -10.453 1 98.75 163 TRP B N 1
ATOM 2877 C CA . TRP B 1 163 ? -1.589 13.656 -10.164 1 98.75 163 TRP B CA 1
ATOM 2878 C C . TRP B 1 163 ? -2.523 13.375 -11.336 1 98.75 163 TRP B C 1
ATOM 2880 O O . TRP B 1 163 ? -3.088 12.281 -11.438 1 98.75 163 TRP B O 1
ATOM 2890 N N . GLN B 1 164 ? -2.717 14.297 -12.219 1 98.25 164 GLN B N 1
ATOM 2891 C CA . GLN B 1 164 ? -3.734 14.172 -13.258 1 98.25 164 GLN B CA 1
ATOM 2892 C C . GLN B 1 164 ? -3.479 12.945 -14.133 1 98.25 164 GLN B C 1
ATOM 2894 O O . GLN B 1 164 ? -4.418 12.25 -14.516 1 98.25 164 GLN B O 1
ATOM 2899 N N . GLY B 1 165 ? -2.215 12.711 -14.484 1 98.12 165 GLY B N 1
ATOM 2900 C CA . GLY B 1 165 ? -1.896 11.555 -15.305 1 98.12 165 GLY B CA 1
ATOM 2901 C C . GLY B 1 165 ? -2.283 10.234 -14.648 1 98.12 165 GLY B C 1
ATOM 2902 O O . GLY B 1 165 ? -2.787 9.336 -15.32 1 98.12 165 GLY B O 1
ATOM 2903 N N . LEU B 1 166 ? -2.035 10.094 -13.375 1 98.69 166 LEU B N 1
ATOM 2904 C CA . LEU B 1 166 ? -2.455 8.906 -12.641 1 98.69 166 LEU B CA 1
ATOM 2905 C C . LEU B 1 166 ? -3.977 8.781 -12.633 1 98.69 166 LEU B C 1
ATOM 2907 O O . LEU B 1 166 ? -4.516 7.703 -12.883 1 98.69 166 LEU B O 1
ATOM 2911 N N . ALA B 1 167 ? -4.645 9.922 -12.336 1 98.62 167 ALA B N 1
ATOM 2912 C CA . ALA B 1 167 ? -6.105 9.922 -12.289 1 98.62 167 ALA B CA 1
ATOM 2913 C C . ALA B 1 167 ? -6.699 9.523 -13.641 1 98.62 167 ALA B C 1
ATOM 2915 O O . ALA B 1 167 ? -7.676 8.773 -13.695 1 98.62 167 ALA B O 1
ATOM 2916 N N . ASP B 1 168 ? -6.062 10.016 -14.688 1 98.38 168 ASP B N 1
ATOM 2917 C CA . ASP B 1 168 ? -6.52 9.664 -16.031 1 98.38 168 ASP B CA 1
ATOM 2918 C C . ASP B 1 168 ? -6.348 8.172 -16.297 1 98.38 168 ASP B C 1
ATOM 2920 O O . ASP B 1 168 ? -7.23 7.535 -16.859 1 98.38 168 ASP B O 1
ATOM 2924 N N . TRP B 1 169 ? -5.25 7.637 -15.875 1 98.69 169 TRP B N 1
ATOM 2925 C CA . TRP B 1 169 ? -5 6.211 -16.047 1 98.69 169 TRP B CA 1
ATOM 2926 C C . TRP B 1 169 ? -6 5.379 -15.25 1 98.69 169 TRP B C 1
ATOM 2928 O O . TRP B 1 169 ? -6.531 4.387 -15.758 1 98.69 169 TRP B O 1
ATOM 2938 N N . LEU B 1 170 ? -6.301 5.777 -14.039 1 98.81 170 LEU B N 1
ATOM 2939 C CA . LEU B 1 170 ? -7.293 5.098 -13.219 1 98.81 170 LEU B CA 1
ATOM 2940 C C . LEU B 1 170 ? -8.664 5.117 -13.891 1 98.81 170 LEU B C 1
ATOM 2942 O O . LEU B 1 170 ? -9.352 4.098 -13.93 1 98.81 170 LEU B O 1
ATOM 2946 N N . ARG B 1 171 ? -9.008 6.238 -14.43 1 98.44 171 ARG B N 1
ATOM 2947 C CA . ARG B 1 171 ? -10.305 6.391 -15.07 1 98.44 171 ARG B CA 1
ATOM 2948 C C . ARG B 1 171 ? -10.391 5.566 -16.344 1 98.44 171 ARG B C 1
ATOM 2950 O O . ARG B 1 171 ? -11.344 4.812 -16.547 1 98.44 171 ARG B O 1
ATOM 2957 N N . GLN B 1 172 ? -9.375 5.621 -17.156 1 98.06 172 GLN B N 1
ATOM 2958 C CA . GLN B 1 172 ? -9.406 5.035 -18.5 1 98.06 172 GLN B CA 1
ATOM 2959 C C . GLN B 1 172 ? -9.219 3.521 -18.438 1 98.06 172 GLN B C 1
ATOM 2961 O O . GLN B 1 172 ? -9.906 2.775 -19.141 1 98.06 172 GLN B O 1
ATOM 2966 N N . HIS B 1 173 ? -8.312 3.09 -17.562 1 97.88 173 HIS B N 1
ATOM 2967 C CA . HIS B 1 173 ? -7.934 1.684 -17.609 1 97.88 173 HIS B CA 1
ATOM 2968 C C . HIS B 1 173 ? -8.508 0.905 -16.438 1 97.88 173 HIS B C 1
ATOM 2970 O O . HIS B 1 173 ? -9.109 -0.156 -16.625 1 97.88 173 HIS B O 1
ATOM 2976 N N . VAL B 1 174 ? -8.422 1.415 -15.266 1 98.62 174 VAL B N 1
ATOM 2977 C CA . VAL B 1 174 ? -8.891 0.684 -14.094 1 98.62 174 VAL B CA 1
ATOM 2978 C C . VAL B 1 174 ? -10.422 0.702 -14.047 1 98.62 174 VAL B C 1
ATOM 2980 O O . VAL B 1 174 ? -11.055 -0.352 -14.008 1 98.62 174 VAL B O 1
ATOM 2983 N N . LEU B 1 175 ? -10.977 1.919 -14.109 1 98.62 175 LEU B N 1
ATOM 2984 C CA . LEU B 1 175 ? -12.43 2.033 -14.156 1 98.62 175 LEU B CA 1
ATOM 2985 C C . LEU B 1 175 ? -12.977 1.527 -15.484 1 98.62 175 LEU B C 1
ATOM 2987 O O . LEU B 1 175 ? -13.992 0.828 -15.516 1 98.62 175 LEU B O 1
ATOM 2991 N N . GLY B 1 176 ? -12.312 1.858 -16.562 1 97.88 176 GLY B N 1
ATOM 2992 C CA . GLY B 1 176 ? -12.758 1.475 -17.891 1 97.88 176 GLY B CA 1
ATOM 2993 C C . GLY B 1 176 ? -12.93 -0.023 -18.062 1 97.88 176 GLY B C 1
ATOM 2994 O O . GLY B 1 176 ? -13.836 -0.475 -18.766 1 97.88 176 GLY B O 1
ATOM 2995 N N . LYS B 1 177 ? -12.125 -0.815 -17.312 1 97.5 177 LYS B N 1
ATOM 2996 C CA . LYS B 1 177 ? -12.188 -2.271 -17.406 1 97.5 177 LYS B CA 1
ATOM 2997 C C . LYS B 1 177 ? -13.047 -2.852 -16.281 1 97.5 177 LYS B C 1
ATOM 2999 O O . LYS B 1 177 ? -13.141 -4.07 -16.125 1 97.5 177 LYS B O 1
ATOM 3004 N N . GLY B 1 178 ? -13.562 -1.927 -15.461 1 98.06 178 GLY B N 1
ATOM 3005 C CA . GLY B 1 178 ? -14.508 -2.344 -14.438 1 98.06 178 GLY B CA 1
ATOM 3006 C C . GLY B 1 178 ? -13.844 -2.914 -13.203 1 98.06 178 GLY B C 1
ATOM 3007 O O . GLY B 1 178 ? -14.43 -3.729 -12.492 1 98.06 178 GLY B O 1
ATOM 3008 N N . MET B 1 179 ? -12.641 -2.496 -12.953 1 98.56 179 MET B N 1
ATOM 3009 C CA . MET B 1 179 ? -11.906 -3.08 -11.836 1 98.56 179 MET B CA 1
ATOM 3010 C C . MET B 1 179 ? -12.086 -2.244 -10.57 1 98.56 179 MET B C 1
ATOM 3012 O O . MET B 1 179 ? -11.57 -2.598 -9.516 1 98.56 179 MET B O 1
ATOM 3016 N N . ILE B 1 180 ? -12.797 -1.105 -10.68 1 98.5 180 ILE B N 1
ATOM 3017 C CA . ILE B 1 180 ? -13.352 -0.339 -9.57 1 98.5 180 ILE B CA 1
ATOM 3018 C C . ILE B 1 180 ? -14.734 0.19 -9.961 1 98.5 180 ILE B C 1
ATOM 3020 O O . ILE B 1 180 ? -15.125 0.132 -11.125 1 98.5 180 ILE B O 1
ATOM 3024 N N . ALA B 1 181 ? -15.469 0.649 -8.938 1 98 181 ALA B N 1
ATOM 3025 C CA . ALA B 1 181 ? -16.75 1.295 -9.188 1 98 181 ALA B CA 1
ATOM 3026 C C . ALA B 1 181 ? -16.578 2.781 -9.484 1 98 181 ALA B C 1
ATOM 3028 O O . ALA B 1 181 ? -15.602 3.396 -9.031 1 98 181 ALA B O 1
ATOM 3029 N N . PRO B 1 182 ? -17.469 3.359 -10.258 1 97.81 182 PRO B N 1
ATOM 3030 C CA . PRO B 1 182 ? -17.359 4.789 -10.562 1 97.81 182 PRO B CA 1
ATOM 3031 C C . PRO B 1 182 ? -17.219 5.648 -9.312 1 97.81 182 PRO B C 1
ATOM 3033 O O . PRO B 1 182 ? -16.422 6.59 -9.289 1 97.81 182 PRO B O 1
ATOM 3036 N N . GLN B 1 183 ? -17.891 5.285 -8.234 1 97.88 183 GLN B N 1
ATOM 3037 C CA . GLN B 1 183 ? -17.891 6.074 -7.008 1 97.88 183 GLN B CA 1
ATOM 3038 C C . GLN B 1 183 ? -16.547 5.992 -6.297 1 97.88 183 GLN B C 1
ATOM 3040 O O . GLN B 1 183 ? -16.25 6.797 -5.41 1 97.88 183 GLN B O 1
ATOM 3045 N N . ASP B 1 184 ? -15.766 4.973 -6.68 1 98.25 184 ASP B N 1
ATOM 3046 C CA . ASP B 1 184 ? -14.461 4.82 -6.035 1 98.25 184 ASP B CA 1
ATOM 3047 C C . ASP B 1 184 ? -13.539 5.988 -6.375 1 98.25 184 ASP B C 1
ATOM 3049 O O . ASP B 1 184 ? -12.672 6.355 -5.582 1 98.25 184 ASP B O 1
ATOM 3053 N N . LEU B 1 185 ? -13.727 6.617 -7.547 1 98.19 185 LEU B N 1
ATOM 3054 C CA . LEU B 1 185 ? -12.906 7.758 -7.934 1 98.19 185 LEU B CA 1
ATOM 3055 C C . LEU B 1 185 ? -13.297 9 -7.137 1 98.19 185 LEU B C 1
ATOM 3057 O O . LEU B 1 185 ? -12.57 9.992 -7.133 1 98.19 185 LEU B O 1
ATOM 3061 N N . ASP B 1 186 ? -14.445 8.914 -6.387 1 97.88 186 ASP B N 1
ATOM 3062 C CA . ASP B 1 186 ? -14.883 10.016 -5.531 1 97.88 186 ASP B CA 1
ATOM 3063 C C . ASP B 1 186 ? -14.25 9.922 -4.148 1 97.88 186 ASP B C 1
ATOM 3065 O O . ASP B 1 186 ? -14.398 10.828 -3.328 1 97.88 186 ASP B O 1
ATOM 3069 N N . LEU B 1 187 ? -13.523 8.836 -3.93 1 98.25 187 LEU B N 1
ATOM 3070 C CA . LEU B 1 187 ? -12.891 8.648 -2.629 1 98.25 187 LEU B CA 1
ATOM 3071 C C . LEU B 1 187 ? -11.781 9.672 -2.408 1 98.25 187 LEU B C 1
ATOM 3073 O O . LEU B 1 187 ? -11.406 9.953 -1.267 1 98.25 187 LEU B O 1
ATOM 3077 N N . PHE B 1 188 ? -11.242 10.219 -3.566 1 98.75 188 PHE B N 1
ATOM 3078 C CA . PHE B 1 188 ? -10.219 11.25 -3.438 1 98.75 188 PHE B CA 1
ATOM 3079 C C . PHE B 1 188 ? -10.555 12.469 -4.289 1 98.75 188 PHE B C 1
ATOM 3081 O O . PHE B 1 188 ? -11.375 12.383 -5.203 1 98.75 188 PHE B O 1
ATOM 3088 N N . ARG B 1 189 ? -9.906 13.547 -3.869 1 98 189 ARG B N 1
ATOM 3089 C CA . ARG B 1 189 ? -10.039 14.797 -4.621 1 98 189 ARG B CA 1
ATOM 3090 C C . ARG B 1 189 ? -8.672 15.375 -4.957 1 98 189 ARG B C 1
ATOM 3092 O O . ARG B 1 189 ? -7.773 15.398 -4.117 1 98 189 ARG B O 1
ATOM 3099 N N . ILE B 1 190 ? -8.555 15.805 -6.227 1 98.75 190 ILE B N 1
ATOM 3100 C CA . ILE B 1 190 ? -7.375 16.578 -6.621 1 98.75 190 ILE B CA 1
ATOM 3101 C C . ILE B 1 190 ? -7.656 18.062 -6.465 1 98.75 190 ILE B C 1
ATOM 3103 O O . ILE B 1 190 ? -8.641 18.578 -7 1 98.75 190 ILE B O 1
ATOM 3107 N N . CYS B 1 191 ? -6.824 18.719 -5.641 1 98.5 191 CYS B N 1
ATOM 3108 C CA . CYS B 1 191 ? -7.086 20.109 -5.32 1 98.5 191 CYS B CA 1
ATOM 3109 C C . CYS B 1 191 ? -5.785 20.891 -5.18 1 98.5 191 CYS B C 1
ATOM 3111 O O . CYS B 1 191 ? -4.852 20.438 -4.516 1 98.5 191 CYS B O 1
ATOM 3113 N N . ASP B 1 192 ? -5.711 22.125 -5.793 1 97.56 192 ASP B N 1
ATOM 3114 C CA . ASP B 1 192 ? -4.504 22.938 -5.73 1 97.56 192 ASP B CA 1
ATOM 3115 C C . ASP B 1 192 ? -4.699 24.141 -4.809 1 97.56 192 ASP B C 1
ATOM 3117 O O . ASP B 1 192 ? -3.727 24.734 -4.34 1 97.56 192 ASP B O 1
ATOM 3121 N N . ASP B 1 193 ? -5.938 24.516 -4.609 1 98.38 193 ASP B N 1
ATOM 3122 C CA . ASP B 1 193 ? -6.234 25.719 -3.818 1 98.38 193 ASP B CA 1
ATOM 3123 C C . ASP B 1 193 ? -6.07 25.438 -2.326 1 98.38 193 ASP B C 1
ATOM 3125 O O . ASP B 1 193 ? -6.805 24.625 -1.757 1 98.38 193 ASP B O 1
ATOM 3129 N N . GLU B 1 194 ? -5.16 26.172 -1.705 1 98.62 194 GLU B N 1
ATOM 3130 C CA . GLU B 1 194 ? -4.824 25.922 -0.306 1 98.62 194 GLU B CA 1
ATOM 3131 C C . GLU B 1 194 ? -6.02 26.188 0.604 1 98.62 194 GLU B C 1
ATOM 3133 O O . GLU B 1 194 ? -6.238 25.453 1.576 1 98.62 194 GLU B O 1
ATOM 3138 N N . ASP B 1 195 ? -6.84 27.219 0.275 1 98.56 195 ASP B N 1
ATOM 3139 C CA . ASP B 1 195 ? -8.008 27.531 1.086 1 98.56 195 ASP B CA 1
ATOM 3140 C C . ASP B 1 195 ? -9.031 26.391 1.046 1 98.56 195 ASP B C 1
ATOM 3142 O O . ASP B 1 195 ? -9.578 26.016 2.08 1 98.56 195 ASP B O 1
ATOM 3146 N N . GLU B 1 196 ? -9.242 25.859 -0.114 1 98.38 196 GLU B N 1
ATOM 3147 C CA . GLU B 1 196 ? -10.188 24.75 -0.277 1 98.38 196 GLU B CA 1
ATOM 3148 C C . GLU B 1 196 ? -9.695 23.5 0.448 1 98.38 196 GLU B C 1
ATOM 3150 O O . GLU B 1 196 ? -10.477 22.812 1.105 1 98.38 196 GLU B O 1
ATOM 3155 N N . ILE B 1 197 ? -8.398 23.234 0.333 1 98.62 197 ILE B N 1
ATOM 3156 C CA . ILE B 1 197 ? -7.812 22.062 0.984 1 98.62 197 ILE B CA 1
ATOM 3157 C C . ILE B 1 197 ? -8.008 22.156 2.496 1 98.62 197 ILE B C 1
ATOM 3159 O O . ILE B 1 197 ? -8.5 21.219 3.127 1 98.62 197 ILE B O 1
ATOM 3163 N N . VAL B 1 198 ? -7.711 23.312 3.041 1 98.31 198 VAL B N 1
ATOM 3164 C CA . VAL B 1 198 ? -7.781 23.516 4.484 1 98.31 198 VAL B CA 1
ATOM 3165 C C . VAL B 1 198 ? -9.234 23.422 4.945 1 98.31 198 VAL B C 1
ATOM 3167 O O . VAL B 1 198 ? -9.531 22.766 5.949 1 98.31 198 VAL B O 1
ATOM 3170 N N . ALA B 1 199 ? -10.141 23.984 4.195 1 97.5 199 ALA B N 1
ATOM 3171 C CA . ALA B 1 199 ? -11.562 23.953 4.547 1 97.5 199 ALA B CA 1
ATOM 3172 C C . ALA B 1 199 ? -12.086 22.516 4.566 1 97.5 199 ALA B C 1
ATOM 3174 O O . ALA B 1 199 ? -12.844 22.141 5.465 1 97.5 199 ALA B O 1
ATOM 3175 N N . HIS B 1 200 ? -11.695 21.766 3.598 1 96.88 200 HIS B N 1
ATOM 3176 C CA . HIS B 1 200 ? -12.148 20.375 3.496 1 96.88 200 HIS B CA 1
ATOM 3177 C C . HIS B 1 200 ? -11.648 19.547 4.672 1 96.88 200 HIS B C 1
ATOM 3179 O O . HIS B 1 200 ? -12.398 18.75 5.234 1 96.88 200 HIS B O 1
ATOM 3185 N N . VAL B 1 201 ? -10.422 19.734 5.035 1 97.5 201 VAL B N 1
ATOM 3186 C CA . VAL B 1 201 ? -9.828 18.984 6.145 1 97.5 201 VAL B CA 1
ATOM 3187 C C . VAL B 1 201 ? -10.492 19.406 7.457 1 97.5 201 VAL B C 1
ATOM 3189 O O . VAL B 1 201 ? -10.852 18.547 8.273 1 97.5 201 VAL B O 1
ATOM 3192 N N . LEU B 1 202 ? -10.695 20.703 7.648 1 96.06 202 LEU B N 1
ATOM 3193 C CA . LEU B 1 202 ? -11.234 21.203 8.906 1 96.06 202 LEU B CA 1
ATOM 3194 C C . LEU B 1 202 ? -12.703 20.828 9.055 1 96.06 202 LEU B C 1
ATOM 3196 O O . LEU B 1 202 ? -13.203 20.656 10.172 1 96.06 202 LEU B O 1
ATOM 3200 N N . ALA B 1 203 ? -13.422 20.641 7.918 1 94.25 203 ALA B N 1
ATOM 3201 C CA . ALA B 1 203 ? -14.812 20.188 7.965 1 94.25 203 ALA B CA 1
ATOM 3202 C 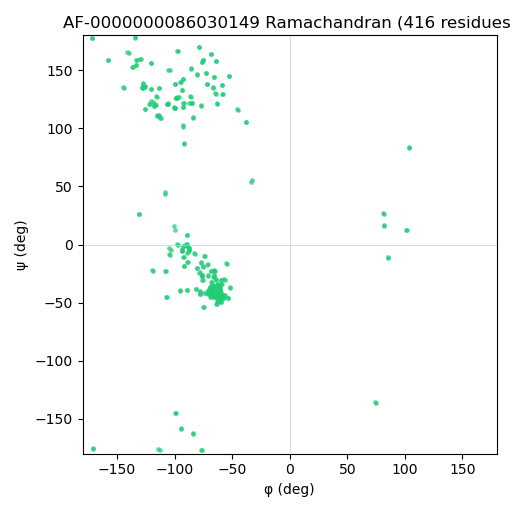C . ALA B 1 203 ? -14.914 18.781 8.555 1 94.25 203 ALA B C 1
ATOM 3204 O O . ALA B 1 203 ? -15.906 18.438 9.211 1 94.25 203 ALA B O 1
ATOM 3205 N N . ALA B 1 204 ? -13.875 18.016 8.336 1 90.56 204 ALA B N 1
ATOM 3206 C CA . ALA B 1 204 ? -13.844 16.656 8.867 1 90.56 204 ALA B CA 1
ATOM 3207 C C . ALA B 1 204 ? -13.547 16.656 10.359 1 90.56 204 ALA B C 1
ATOM 3209 O O . ALA B 1 204 ? -13.844 15.68 11.055 1 90.56 204 ALA B O 1
ATOM 3210 N N . ALA B 1 205 ? -12.867 17.688 10.828 1 84.81 205 ALA B N 1
ATOM 3211 C CA . ALA B 1 205 ? -12.492 17.797 12.234 1 84.81 205 ALA B CA 1
ATOM 3212 C C . ALA B 1 205 ? -13.664 18.297 13.078 1 84.81 205 ALA B C 1
ATOM 3214 O O . ALA B 1 205 ? -13.672 18.141 14.297 1 84.81 205 ALA B O 1
ATOM 3215 N N . THR B 1 206 ? -14.711 18.953 12.477 1 76.44 206 THR B N 1
ATOM 3216 C CA . THR B 1 206 ? -15.844 19.547 13.195 1 76.44 206 THR B CA 1
ATOM 3217 C C . THR B 1 206 ? -16.906 18.484 13.469 1 76.44 206 THR B C 1
ATOM 3219 O O . THR B 1 206 ? -17.375 17.812 12.539 1 76.44 206 THR B O 1
ATOM 3222 N N . PRO B 1 207 ? -17.031 18.109 14.812 1 59.34 207 PRO B N 1
ATOM 3223 C CA . PRO B 1 207 ? -18.094 17.156 15.164 1 59.34 207 PRO B CA 1
ATOM 3224 C C . PRO B 1 207 ? -19.422 17.5 14.508 1 59.34 207 PRO B C 1
ATOM 3226 O O . PRO B 1 207 ? -19.719 18.672 14.273 1 59.34 207 PRO B O 1
ATOM 3229 N N . ALA B 1 208 ? -19.953 16.547 13.555 1 47.84 208 ALA B N 1
ATOM 3230 C CA . ALA B 1 208 ? -21.328 16.828 13.164 1 47.84 208 ALA B CA 1
ATOM 3231 C C . ALA B 1 208 ? -22.141 17.328 14.352 1 47.84 208 ALA B C 1
ATOM 3233 O O . ALA B 1 208 ? -22.094 16.75 15.438 1 47.84 208 ALA B O 1
ATOM 3234 N N . ALA B 1 209 ? -22.469 18.594 14.461 1 36.91 209 ALA B N 1
ATOM 3235 C CA . ALA B 1 209 ? -23.531 19.016 15.375 1 36.91 209 ALA B CA 1
ATOM 3236 C C . ALA B 1 209 ? -24.625 17.969 15.469 1 36.91 209 ALA B C 1
ATOM 3238 O O . ALA B 1 209 ? -25.391 17.766 14.516 1 36.91 209 ALA B O 1
ATOM 3239 N N . LEU B 1 210 ? -24.375 16.641 15.789 1 28.91 210 LEU B N 1
ATOM 3240 C CA . LEU B 1 210 ? -25.625 16.109 16.328 1 28.91 210 LEU B CA 1
ATOM 3241 C C . LEU B 1 210 ? -26.078 16.922 17.531 1 28.91 210 LEU B C 1
ATOM 3243 O O . LEU B 1 210 ? -25.266 17.344 18.359 1 28.91 210 LEU B O 1
#

pLDDT: mean 94.87, std 10.76, range [28.91, 98.94]

Nearest PDB structures (foldseek):
  5zi9-assembly1_A  TM=9.643E-01  e=5.336E-24  Streptomyces coelicolor A3(2)
  5zi9-assembly1_B  TM=9.608E-01  e=6.829E-23  Streptomyces coelicolor A3(2)
  1wek-assembly1_B  TM=9.604E-01  e=2.596E-22  Thermus thermophilus
  5wq3-assembly1_C-3  TM=9.518E-01  e=4.763E-22  Corynebacterium glutamicum
  5wq3-assembly1_B-2  TM=9.607E-01  e=1.515E-20  Corynebacterium glutamicum

Sequence (420 aa):
MFHDKLQDYRQILDECVRADEQLETVRPAVSIYGSARLPEHSPEYAQTERLARRFANAGLTVLSGGGPGLMAAANKGAYTGNGISVGLNIVLPREQIPNPYQNISLHFNHFASRKAMFVHYALAYVVVPGGFGTLDELFETLTLAQTGKIPPRPIILVGSNFWQGLADWLRQHVLGKGMIAPQDLDLFRICDDEDEIVAHVLAAATPAALMFHDKLQDYRQILDECVRADEQLETVRPAVSIYGSARLPEHSPEYAQTERLARRFANAGLTVLSGGGPGLMAAANKGAYTGNGISVGLNIVLPREQIPNPYQNISLHFNHFASRKAMFVHYALAYVVVPGGFGTLDELFETLTLAQTGKIPPRPIILVGSNFWQGLADWLRQHVLGKGMIAPQDLDLFRICDDEDEIVAHVLAAATPAAL

Secondary structure (DSSP, 8-state):
--HHHHHHHHHHHHHHHHHHHHHGGG-SEEEEE--SS--TTSHHHHHHHHHHHHHHHTT-EEEE--SSTHHHHHHHHHHHTTS-EEEEEE--SSPPPPPS--SEEEEES-HHHHHHHHHHHEEEEEE-S-SHHHHHHHHHHHHHHHHTSS----EEEE-HHHHHHHHHHIIIIIITTTSS-GGGGGG-EEE--HHHHHHHHHHHHS----/--HHHHHHHHHHHHHHHHHHHHHGGG-SEEEEE--SS--TTSHHHHHHHHHHHHHHHTT-EEEE--SSTHHHHHHHHHHHTTS-EEEEEE--SSPPPPPS--SEEEEES-HHHHHHHHHHHEEEEEE-S-SHHHHHHHHHHHHHHHHTSS----EEEE-HHHHHHHHHHIIIIIITTTSS-GGGGGG-EEE--HHHHHHHHHHHHS----

Organism: NCBI:txid211502

InterPro domains:
  IPR005269 Cytokinin riboside 5'-monophosphate phosphoribohydrolase LOG [TIGR00730] (29-201)
  IPR031100 LOG family [PF03641] (71-200)
  IPR052341 LOG family pyrimidine/purine nucleotide 5'-monophosphatases [PTHR43393] (11-204)

Solvent-accessible surface area (backbone atoms only — not comparable to full-atom values): 21076 Å² total; per-residue (Å²): 128,72,79,59,50,60,53,49,45,50,49,43,44,50,45,42,54,57,48,48,68,57,52,70,76,46,64,55,23,35,22,44,43,34,12,61,55,47,52,79,85,38,71,66,22,53,51,37,17,52,52,27,20,51,42,4,62,71,60,25,18,38,39,22,46,18,28,44,26,35,14,31,21,32,20,38,16,5,48,75,35,74,26,47,6,31,16,51,28,58,62,43,86,72,69,61,64,68,44,92,36,46,81,41,80,43,76,27,80,44,67,66,46,47,51,48,52,48,60,70,55,29,51,26,36,39,36,42,68,38,25,49,60,30,48,20,54,49,24,44,51,50,33,32,45,74,55,59,77,40,76,92,50,57,31,34,37,42,40,50,85,71,46,43,60,57,52,48,40,42,50,59,52,28,40,62,66,49,34,46,57,80,69,58,66,66,56,46,44,74,48,72,53,65,68,59,54,50,51,57,49,51,57,58,68,47,72,74,83,117,125,71,78,58,50,60,52,50,45,52,48,42,43,49,44,42,56,57,47,48,70,58,52,69,77,46,66,56,24,34,22,43,42,33,13,62,55,46,50,79,86,37,70,66,22,53,51,38,17,53,52,26,20,52,42,5,60,71,61,24,19,37,38,21,46,20,26,44,27,33,13,30,20,31,19,39,16,5,48,75,36,75,25,48,8,32,15,51,28,59,62,43,86,73,72,61,63,69,43,91,36,47,78,42,78,44,76,26,82,44,67,67,46,48,51,49,52,47,59,71,54,28,50,25,38,39,35,41,68,38,26,50,62,30,49,20,54,49,26,43,52,49,32,33,44,73,54,59,77,40,75,94,49,59,32,35,36,42,41,51,85,70,46,45,58,56,53,49,42,43,51,59,50,28,40,61,68,47,34,47,57,82,68,58,65,67,56,45,43,75,46,72,54,65,68,60,54,50,51,57,48,51,57,58,68,48,74,74,86,119

Radius of gyration: 20.88 Å; Cα contacts (8 Å, |Δi|>4): 881; chains: 2; bounding box: 53×58×48 Å

Foldseek 3Di:
DVVPVVVVVVQLVVLLVVVCVPLVVADQAEEEFAALDADCPDPLLVLLLQLLLLCLQVRHEYEAQQFHDNSLSNLNSNLPHNGAREHEYEQDPPGTDGHPSHPHYGYDPDVVSSLVSNQVRYQAYEYEYYDPSSVVSVVVNLVCPQVVVDDQHEYEYEDCPRCVVVLVCCVCPCVVVPVDDPCSSVSYYYDHDSVVVNVRRVVSVDPPPD/DVVPVVVVVVQLVVLLVVLCVPLVVADQAEEEFAALDADCPDPLLVLLLQLLLLCLQVRHEYEAQQFHDNSLSNLNSNLVHNGAREHEYEQDPPGTDGHPSHPHYGYDPDVVSSLVSNQVRYQAYEYEYYDPSSVVSVVVNLVCPQVVVDDQHEYEYEDCPRCVVVLVCCVCPCVVVPVDDPCSSVSYYYDHDSVVVNVRRVVSVDPPPD